Protein AF-A0AAV9EUM5-F1 (afdb_monomer_lite)

Sequence (406 aa):
METSGP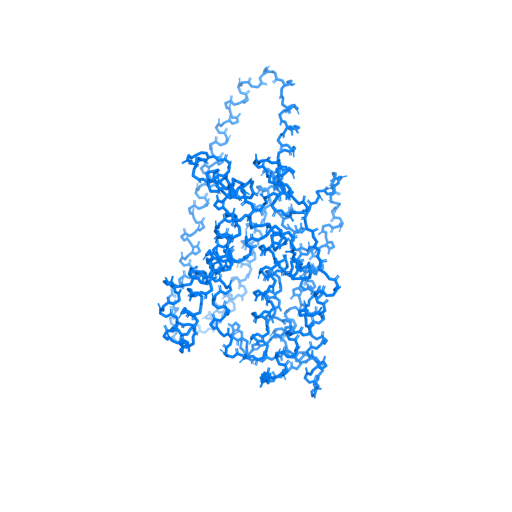VSPGQVSFFIGVLPIFGAWIYAEFLEYKKNSISSKIGRHSDVNLVELDTATVREDDRALLLETGIRPPPVKVHVSSVTSNLVRSEFGILLAYFYICDRTNFFGESKKSYNRDLFLFLYFLLIIVSAMTSFKLHNDKSAFTGKSILYLNRHQTEEWKGWMQVLFLMYHYFAATEIYNAIRVFIAAYVWMTGFGNFSYYYVRKDFSVTRFAQVERWMEKLEESETRFRILIKTSIVTISVVAGYLWFEYIYKMDKITYNKYHPYTSWIPITVYICLRNVTQQFRNFSLTLFAWLGKITLETYISQIHIWLRSGVPDGQPRWLLSIIPNYPLLNFMLTTAIYVALSYRLFELTNTLKTAFVPSKDNKRLMYNVITAAAISSTLYFVSFAFLRLPKMLVRLTNL

pLDDT: mean 74.69, std 18.24, range [32.47, 94.94]

Organism: Acorus calamus (NCBI:txid4465)

InterPro domains:
  IPR012419 Cas1p, 10 TM acyl transferase domain [PF07779] (90-217)
  IPR012419 Cas1p, 10 TM acyl transferase domain [PF07779] (235-371)

Secondary structure (DSSP, 8-state):
----PPPPHHHHHHHHHHHHHHHHHHHHHHHHHHHHHHHHHHTTS--SSHHHHHHHHHHHHHHHHHHHH-PPPPS------HHHHHHHHHHHHHHHHHHHHHHHSTTSEEEE----HHHHHHHHHHHHHHHHHHHEEE--PPPTTT-SS--SS-HHHHHHHHHHHHHHHHHHHHHT-GGGHHHHHHHHHHHHHHHHHHHHHHHHHHS-S-HHHHHHHHHHHHHHHHS-HHHHHHHHHHHHHHHHHHHHHHIIIIITS-HHHHHHHHHHHTHHHHHHHHHHHTSSHHHHHEEEHHHHHHHHTHHHHHHHIIIIIEE-SSTT----EEEESSTT-HHHHHHHHHHHHHHHHHHHHHHHHHHHHHHS-SS-HHHHHHHHHHHHHHHHHHHHHHHHHHHHHHHHHHHS--

Radius of gyration: 26.96 Å; chains: 1; bounding box: 59×66×76 Å

Foldseek 3Di:
DDDDDDDDVVNVCCVVVVVVVVVVVVVVVVVVVVVVVVVVVVPPDDDDPPVVVVVVVVVVVQVVCCQVQVDNPDPDPPPPDPVNVVVLVVVLVVLVVLLCCQAPHPPFDWAFAAADPVVLVVVVVVVVVCLCVPFKDFAQDADPVPRHSQDQPDLLNLLLLLLVLLVLVLSCLRNVPQLCVLVNLLSVVLNVVVVVVVVCVVVDVVDDDDPPPVVVVSVVVVVLVVDDPVSSCVVLVVLLVVLVVLVVCCCVPASPDDPVRNVVCCVPCSVSPSVSCSSVCNSDSRSVGIGRVVSSVSSLLSVLLVVLCDRQFFYDPDVPDDTRIGGHNDPPPVVVRVVVSVVVSVVSSVSSSVSVVVVCCQQPPPPDVPSVVVSVVVVVVVVVVVVVVVCCVVVVVVVVVVVVVD

Structure (mmCIF, N/CA/C/O backbone):
data_AF-A0AAV9EUM5-F1
#
_entry.id   AF-A0AAV9EUM5-F1
#
loop_
_atom_site.group_PDB
_atom_site.id
_atom_site.type_symbol
_atom_site.label_atom_id
_atom_site.label_alt_id
_atom_site.label_comp_id
_atom_site.label_asym_id
_atom_site.label_entity_id
_atom_site.label_seq_id
_atom_site.pdbx_PDB_ins_code
_atom_site.Cartn_x
_atom_site.Cartn_y
_atom_site.Cartn_z
_atom_site.occupancy
_atom_site.B_iso_or_equiv
_atom_site.auth_seq_id
_atom_site.auth_comp_id
_atom_site.auth_asym_id
_atom_site.auth_atom_id
_atom_site.pdbx_PDB_model_num
ATOM 1 N N . MET A 1 1 ? 10.292 24.185 -41.837 1.00 42.59 1 MET A N 1
ATOM 2 C CA . MET A 1 1 ? 9.401 25.078 -41.071 1.00 42.59 1 MET A CA 1
ATOM 3 C C . MET A 1 1 ? 8.640 24.197 -40.087 1.00 42.59 1 MET A C 1
ATOM 5 O O . MET A 1 1 ? 7.732 23.504 -40.502 1.00 42.59 1 MET A O 1
ATOM 9 N N . GLU A 1 2 ? 9.071 24.141 -38.826 1.00 34.12 2 GLU A N 1
ATOM 10 C CA . GLU A 1 2 ? 8.279 23.592 -37.715 1.00 34.12 2 GLU A CA 1
ATOM 11 C C . GLU A 1 2 ? 8.387 24.602 -36.574 1.00 34.12 2 GLU A C 1
ATOM 13 O O . GLU A 1 2 ? 9.457 24.851 -36.008 1.00 34.12 2 GLU A O 1
ATOM 18 N N . THR A 1 3 ? 7.274 25.286 -36.347 1.00 40.84 3 THR A N 1
ATOM 19 C CA . THR A 1 3 ? 7.054 26.253 -35.281 1.00 40.84 3 THR A CA 1
ATOM 20 C C . THR A 1 3 ? 7.081 25.542 -33.934 1.00 40.84 3 THR A C 1
ATOM 22 O O . THR A 1 3 ? 6.480 24.484 -33.767 1.00 40.84 3 THR A O 1
ATOM 25 N N . SER A 1 4 ? 7.778 26.135 -32.966 1.00 49.41 4 SER A N 1
ATOM 26 C CA . SER A 1 4 ? 7.740 25.751 -31.555 1.00 49.41 4 SER A CA 1
ATOM 27 C C . SER A 1 4 ? 6.301 25.532 -31.083 1.00 49.41 4 SER A C 1
ATOM 29 O O . SER A 1 4 ? 5.484 26.444 -31.193 1.00 49.41 4 SER A O 1
ATOM 31 N N . GLY A 1 5 ? 6.008 24.341 -30.556 1.00 57.69 5 GLY A N 1
ATOM 32 C CA . GLY A 1 5 ? 4.716 24.052 -29.934 1.00 57.69 5 GLY A CA 1
ATOM 33 C C . GLY A 1 5 ? 4.415 24.979 -28.743 1.00 57.69 5 GLY A C 1
ATOM 34 O O . GLY A 1 5 ? 5.341 25.586 -28.190 1.00 57.69 5 GLY A O 1
ATOM 35 N N . PRO A 1 6 ? 3.133 25.108 -28.351 1.00 61.84 6 PRO A N 1
ATOM 36 C CA . PRO A 1 6 ? 2.707 25.990 -27.269 1.00 61.84 6 PRO A CA 1
ATOM 37 C C . PRO A 1 6 ? 3.348 25.600 -25.929 1.00 61.84 6 PRO A C 1
ATOM 39 O O . PRO A 1 6 ? 3.623 24.426 -25.674 1.00 61.84 6 PRO A O 1
ATOM 42 N N . VAL A 1 7 ? 3.584 26.607 -25.078 1.00 58.78 7 VAL A N 1
ATOM 43 C CA . VAL A 1 7 ? 4.141 26.459 -23.722 1.00 58.78 7 VAL A CA 1
ATOM 44 C C . VAL A 1 7 ? 3.361 25.380 -22.971 1.00 58.78 7 VAL A C 1
ATOM 46 O O . VAL A 1 7 ? 2.134 25.454 -22.878 1.00 58.78 7 VAL A O 1
ATOM 49 N N . SER A 1 8 ? 4.053 24.361 -22.453 1.00 69.12 8 SER A N 1
ATOM 50 C CA . SER A 1 8 ? 3.357 23.255 -21.797 1.00 69.12 8 SER A CA 1
ATOM 51 C C . SER A 1 8 ? 2.747 23.722 -20.466 1.00 69.12 8 SER A C 1
ATOM 53 O O . SER A 1 8 ? 3.352 24.543 -19.767 1.00 69.12 8 SER A O 1
ATOM 55 N N . PRO A 1 9 ? 1.592 23.178 -20.043 1.00 52.91 9 PRO A N 1
ATOM 56 C CA . PRO A 1 9 ? 1.011 23.478 -18.732 1.00 52.91 9 PRO A CA 1
ATOM 57 C C . PRO A 1 9 ? 1.990 23.256 -17.564 1.00 52.91 9 PRO A C 1
ATOM 59 O O . PRO A 1 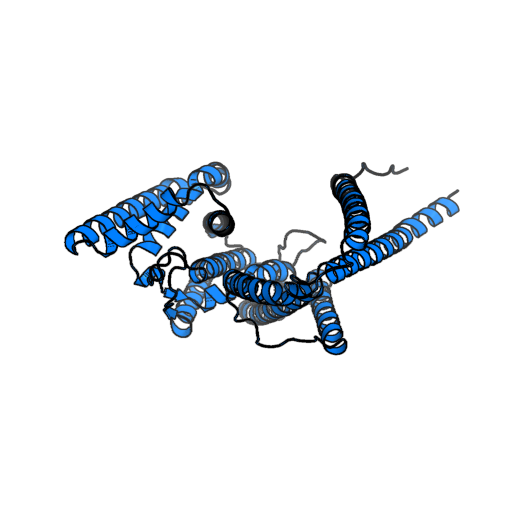9 ? 1.925 23.961 -16.561 1.00 52.91 9 PRO A O 1
ATOM 62 N N . GLY A 1 10 ? 2.952 22.335 -17.715 1.00 51.72 10 GLY A N 1
ATOM 63 C CA . GLY A 1 10 ? 4.025 22.105 -16.743 1.00 51.72 10 GLY A CA 1
ATOM 64 C C . GLY A 1 10 ? 5.041 23.249 -16.662 1.00 51.72 10 GLY A C 1
ATOM 65 O O . GLY A 1 10 ? 5.501 23.580 -15.573 1.00 51.72 10 GLY A O 1
ATOM 66 N N . GLN A 1 11 ? 5.344 23.912 -17.782 1.00 54.06 11 GLN A N 1
ATOM 67 C CA . GLN A 1 11 ? 6.187 25.113 -17.793 1.00 54.06 11 GLN A CA 1
ATOM 68 C C . GLN A 1 11 ? 5.457 26.299 -17.154 1.00 54.06 11 GLN A C 1
ATOM 70 O O . GLN A 1 11 ? 6.040 27.005 -16.337 1.00 54.06 11 GLN A O 1
ATOM 75 N N . VAL A 1 12 ? 4.163 26.470 -17.439 1.00 56.91 12 VAL A N 1
ATOM 76 C CA . VAL A 1 12 ? 3.327 27.505 -16.803 1.00 56.91 12 VAL A CA 1
ATOM 77 C C . VAL A 1 12 ? 3.207 27.268 -15.290 1.00 56.91 12 VAL A C 1
ATOM 79 O O . VAL A 1 12 ? 3.371 28.199 -14.505 1.00 56.91 12 VAL A O 1
ATOM 82 N N . SER A 1 13 ? 3.020 26.014 -14.864 1.00 47.50 13 SER A N 1
ATOM 83 C CA . SER A 1 13 ? 2.980 25.631 -13.447 1.00 47.50 13 SER A CA 1
ATOM 84 C C . SER A 1 13 ? 4.314 25.855 -12.727 1.00 47.50 13 SER A C 1
ATOM 86 O O . SER A 1 13 ? 4.310 26.204 -11.549 1.00 47.50 13 SER A O 1
ATOM 88 N N . PHE A 1 14 ? 5.449 25.676 -13.410 1.00 54.69 14 PHE A N 1
ATOM 89 C CA . PHE A 1 14 ? 6.776 25.947 -12.853 1.00 54.69 14 PHE A CA 1
ATOM 90 C C . PHE A 1 14 ? 6.980 27.447 -12.593 1.00 54.69 14 PHE A C 1
ATOM 92 O O . PHE A 1 14 ? 7.395 27.830 -11.502 1.00 54.69 14 PHE A O 1
ATOM 99 N N . PHE A 1 15 ? 6.612 28.314 -13.542 1.00 53.91 15 PHE A N 1
ATOM 100 C CA . PHE A 1 15 ? 6.758 29.765 -13.374 1.00 53.91 15 PHE A CA 1
ATOM 101 C C . PHE A 1 15 ? 5.765 30.359 -12.364 1.00 53.91 15 PHE A C 1
ATOM 103 O O . PHE A 1 15 ? 6.163 31.181 -11.543 1.00 53.91 15 PHE A O 1
ATOM 110 N N . ILE A 1 16 ? 4.504 29.910 -12.361 1.00 58.38 16 ILE A N 1
ATOM 111 C CA . ILE A 1 16 ? 3.486 30.377 -11.401 1.00 58.38 16 ILE A CA 1
ATOM 112 C C . ILE A 1 16 ? 3.737 29.819 -9.991 1.00 58.38 16 ILE A C 1
ATOM 114 O O . ILE A 1 16 ? 3.427 30.492 -9.017 1.00 58.38 16 ILE A O 1
ATOM 118 N N . GLY A 1 17 ? 4.314 28.620 -9.856 1.00 49.28 17 GLY A N 1
ATOM 119 C CA . GLY A 1 17 ? 4.588 28.004 -8.555 1.00 49.28 17 GLY A CA 1
ATOM 120 C C . GLY A 1 17 ? 5.870 28.499 -7.879 1.00 49.28 17 GLY A C 1
ATOM 121 O O . GLY A 1 17 ? 5.891 28.671 -6.665 1.00 49.28 17 GLY A O 1
ATOM 122 N N . VAL A 1 18 ? 6.939 28.752 -8.641 1.00 55.88 18 VAL A N 1
ATOM 123 C CA . VAL A 1 18 ? 8.269 29.058 -8.077 1.00 55.88 18 VAL A CA 1
ATOM 124 C C . VAL A 1 18 ? 8.453 30.550 -7.774 1.00 55.88 18 VAL A C 1
ATOM 126 O O . VAL A 1 18 ? 9.067 30.890 -6.763 1.00 55.88 18 VAL A O 1
ATOM 129 N N . LEU A 1 19 ? 7.891 31.452 -8.589 1.00 52.44 19 LEU A N 1
ATOM 130 C CA . LEU A 1 19 ? 8.044 32.903 -8.398 1.00 52.44 19 LEU A CA 1
ATOM 131 C C . LEU A 1 19 ? 7.408 33.437 -7.095 1.00 52.44 19 LEU A C 1
ATOM 133 O O . LEU A 1 19 ? 8.070 34.217 -6.408 1.00 52.44 19 LEU A O 1
ATOM 137 N N . PRO A 1 20 ? 6.196 33.013 -6.678 1.00 60.75 20 PRO A N 1
ATOM 138 C CA . PRO A 1 20 ? 5.611 33.453 -5.409 1.00 60.75 20 PRO A CA 1
ATOM 139 C C . PRO A 1 20 ? 6.365 32.917 -4.190 1.00 60.75 20 PRO A C 1
ATOM 141 O O . PRO A 1 20 ? 6.454 33.607 -3.180 1.00 60.75 20 PRO A O 1
ATOM 144 N N . ILE A 1 21 ? 6.946 31.715 -4.290 1.00 55.44 21 ILE A N 1
ATOM 145 C CA . ILE A 1 21 ? 7.754 31.108 -3.222 1.00 55.44 21 ILE A CA 1
ATOM 146 C C . ILE A 1 21 ? 9.070 31.875 -3.055 1.00 55.44 21 ILE A C 1
ATOM 148 O O . ILE A 1 21 ? 9.460 32.179 -1.930 1.00 55.44 21 ILE A O 1
ATOM 152 N N . PHE A 1 22 ? 9.712 32.267 -4.159 1.00 59.34 22 PHE A N 1
ATOM 153 C CA . PHE A 1 22 ? 10.897 33.129 -4.124 1.00 59.34 22 PHE A CA 1
ATOM 154 C C . PHE A 1 22 ? 10.585 34.525 -3.568 1.00 59.34 22 PHE A C 1
ATOM 156 O O . PHE A 1 22 ? 11.351 35.049 -2.762 1.00 59.34 22 PHE A O 1
ATOM 163 N N . GLY A 1 23 ? 9.441 35.108 -3.941 1.00 68.50 23 GLY A N 1
ATOM 164 C CA . GLY A 1 23 ? 8.977 36.383 -3.387 1.00 68.50 23 GLY A CA 1
ATOM 165 C C . GLY A 1 23 ? 8.682 36.310 -1.885 1.00 68.50 23 GLY A C 1
ATOM 166 O O . GLY A 1 23 ? 9.106 37.185 -1.131 1.00 68.50 23 GLY A O 1
ATOM 167 N N . ALA A 1 24 ? 8.022 35.240 -1.430 1.00 57.09 24 ALA A N 1
ATOM 168 C CA . ALA A 1 24 ? 7.754 34.994 -0.014 1.00 57.09 24 ALA A CA 1
ATOM 169 C C . ALA A 1 24 ? 9.043 34.749 0.787 1.00 57.09 24 ALA A C 1
ATOM 171 O O . ALA A 1 24 ? 9.147 35.203 1.925 1.00 57.09 24 ALA A O 1
ATOM 172 N N . TRP A 1 25 ? 10.037 34.090 0.187 1.00 66.44 25 TRP A N 1
ATOM 173 C CA . TRP A 1 25 ? 11.345 33.868 0.800 1.00 66.44 25 TRP A CA 1
ATOM 174 C C . TRP A 1 25 ? 12.137 35.171 0.968 1.00 66.44 25 TRP A C 1
ATOM 176 O O . TRP A 1 25 ? 12.591 35.459 2.071 1.00 66.44 25 TRP A O 1
ATOM 186 N N . ILE A 1 26 ? 12.213 36.018 -0.066 1.00 64.56 26 ILE A N 1
ATOM 187 C CA . ILE A 1 26 ? 12.865 37.340 0.030 1.00 64.56 26 ILE A CA 1
ATOM 188 C C . ILE A 1 26 ? 12.170 38.220 1.083 1.00 64.56 26 ILE A C 1
ATOM 190 O O . ILE A 1 26 ? 12.831 38.926 1.845 1.00 64.56 26 ILE A O 1
ATOM 194 N N . TYR A 1 27 ? 10.838 38.160 1.162 1.00 59.91 27 TYR A N 1
ATOM 195 C CA . TYR A 1 27 ? 10.069 38.889 2.171 1.00 59.91 27 TYR A CA 1
ATOM 196 C C . TYR A 1 27 ? 10.326 38.374 3.598 1.00 59.91 27 TYR A C 1
ATOM 198 O O . TYR A 1 27 ? 10.470 39.177 4.523 1.00 59.91 27 TYR A O 1
ATOM 206 N N . ALA A 1 28 ? 10.436 37.055 3.781 1.00 53.91 28 ALA A N 1
ATOM 207 C CA . ALA A 1 28 ? 10.786 36.445 5.061 1.00 53.91 28 ALA A CA 1
ATOM 208 C C . ALA A 1 28 ? 12.210 36.824 5.507 1.00 53.91 28 ALA A C 1
ATOM 210 O O . ALA A 1 28 ? 12.395 37.227 6.654 1.00 53.91 28 ALA A O 1
ATOM 211 N N . GLU A 1 29 ? 13.180 36.810 4.589 1.00 63.03 29 GLU A N 1
ATOM 212 C CA . GLU A 1 29 ? 14.574 37.180 4.866 1.00 63.03 29 GLU A CA 1
ATOM 213 C C . GLU A 1 29 ? 14.704 38.664 5.248 1.00 63.03 29 GLU A C 1
ATOM 215 O O . GLU A 1 29 ? 15.425 39.035 6.176 1.00 63.03 29 GLU A O 1
ATOM 220 N N . PHE A 1 30 ? 13.932 39.534 4.587 1.00 67.88 30 PHE A N 1
ATOM 221 C CA . PHE A 1 30 ? 13.856 40.954 4.925 1.00 67.88 30 PHE A CA 1
ATOM 222 C C . PHE A 1 30 ? 13.245 41.193 6.319 1.00 67.88 30 PHE A C 1
ATOM 224 O O . PHE A 1 30 ? 13.733 42.034 7.083 1.00 67.88 30 PHE A O 1
ATOM 231 N N . LEU A 1 31 ? 12.199 40.442 6.685 1.00 54.25 31 LEU A N 1
ATOM 232 C CA . LEU A 1 31 ? 11.598 40.500 8.022 1.00 54.25 31 LEU A CA 1
ATOM 233 C C . LEU A 1 31 ? 12.551 39.980 9.108 1.00 54.25 31 LEU A C 1
ATOM 235 O O . LEU A 1 31 ? 12.615 40.563 10.194 1.00 54.25 31 LEU A O 1
ATOM 239 N N . GLU A 1 32 ? 13.316 38.929 8.820 1.00 49.06 32 GLU A N 1
ATOM 240 C CA . GLU A 1 32 ? 14.292 38.349 9.744 1.00 49.06 32 GLU A CA 1
ATOM 241 C C . GLU A 1 32 ? 15.512 39.260 9.940 1.00 49.06 32 GLU A C 1
ATOM 243 O O . GLU A 1 32 ? 15.932 39.492 11.077 1.00 49.06 32 GLU A O 1
ATOM 248 N N . TYR A 1 33 ? 16.004 39.900 8.875 1.00 62.72 33 TYR A N 1
ATOM 249 C CA . TYR A 1 33 ? 17.027 40.946 8.964 1.00 62.72 33 TYR A CA 1
ATOM 250 C C . TYR A 1 33 ? 16.568 42.117 9.847 1.00 62.72 33 TYR A C 1
ATOM 252 O O . TYR A 1 33 ? 17.295 42.561 10.744 1.00 62.72 33 TYR A O 1
ATOM 260 N N . LYS A 1 34 ? 15.319 42.575 9.670 1.00 54.38 34 LYS A N 1
ATOM 261 C CA . LYS A 1 34 ? 14.725 43.636 10.498 1.00 54.38 34 LYS A CA 1
ATOM 262 C C . LYS A 1 34 ? 14.589 43.208 11.966 1.00 54.38 34 LYS A C 1
ATOM 264 O O . LYS A 1 34 ? 14.872 44.005 12.860 1.00 54.38 34 LYS A O 1
ATOM 269 N N . LYS A 1 35 ? 14.214 41.952 12.233 1.00 45.25 35 LYS A N 1
ATOM 270 C CA . LYS A 1 35 ? 14.115 41.388 13.591 1.00 45.25 35 LYS A CA 1
ATOM 271 C C . LYS A 1 35 ? 15.485 41.270 14.268 1.00 45.25 35 LYS A C 1
ATOM 273 O O . LYS A 1 35 ? 15.609 41.644 15.431 1.00 45.25 35 LYS A O 1
ATOM 278 N N . ASN A 1 36 ? 16.517 40.833 13.548 1.00 44.41 36 ASN A N 1
ATOM 279 C CA . ASN A 1 36 ? 17.883 40.705 14.068 1.00 44.41 36 ASN A CA 1
ATOM 280 C C . ASN A 1 36 ? 18.542 42.070 14.332 1.00 44.41 36 ASN A C 1
ATOM 282 O O . ASN A 1 36 ? 19.282 42.212 15.303 1.00 44.41 36 ASN A O 1
ATOM 286 N N . SER A 1 37 ? 18.205 43.098 13.547 1.00 51.75 37 SER A N 1
ATOM 287 C CA . SER A 1 37 ? 18.590 44.492 13.816 1.00 51.75 37 SER A CA 1
ATOM 288 C C . SER A 1 37 ? 17.957 45.049 15.104 1.00 51.75 37 SER A C 1
ATOM 290 O O . SER A 1 37 ? 18.598 45.795 15.843 1.00 51.75 37 SER A O 1
ATOM 292 N N . ILE A 1 38 ? 16.717 44.657 15.417 1.00 49.97 38 ILE A N 1
ATOM 293 C CA . ILE A 1 38 ? 16.021 45.057 16.652 1.00 49.97 38 ILE A CA 1
ATOM 294 C C . ILE A 1 38 ? 16.521 44.237 17.855 1.00 49.97 38 ILE A C 1
ATOM 296 O O . ILE A 1 38 ? 16.731 44.787 18.935 1.00 49.97 38 ILE A O 1
ATOM 300 N N . SER A 1 39 ? 16.776 42.939 17.664 1.00 41.78 39 SER A N 1
ATOM 301 C CA . SER A 1 39 ? 17.265 42.027 18.706 1.00 41.78 39 SER A CA 1
ATOM 302 C C . SER A 1 39 ? 18.712 42.311 19.113 1.00 41.78 39 SER A C 1
ATOM 304 O O . SER A 1 39 ? 19.030 42.206 20.294 1.00 41.78 39 SER A O 1
ATOM 306 N N . SER A 1 40 ? 19.585 42.741 18.193 1.00 44.78 40 SER A N 1
ATOM 307 C CA . SER A 1 40 ? 20.949 43.179 18.542 1.00 44.78 40 SER A CA 1
ATOM 308 C C . SER A 1 40 ? 20.955 44.453 19.397 1.00 44.78 40 SER A C 1
ATOM 310 O O . SER A 1 40 ? 21.892 44.686 20.160 1.00 44.78 40 SER A O 1
ATOM 312 N N . LYS A 1 41 ? 19.874 45.244 19.331 1.00 45.44 41 LYS A N 1
ATOM 313 C CA . LYS A 1 41 ? 19.654 46.435 20.160 1.00 45.44 41 LYS A CA 1
ATOM 314 C C . LYS A 1 41 ? 19.155 46.102 21.575 1.00 45.44 41 LYS A C 1
ATOM 316 O O . LYS A 1 41 ? 19.315 46.922 22.472 1.00 45.44 41 LYS A O 1
ATOM 321 N N . ILE A 1 42 ? 18.580 44.912 21.774 1.00 42.19 42 ILE A N 1
ATOM 322 C CA . ILE A 1 42 ? 17.983 44.441 23.040 1.00 42.19 42 ILE A CA 1
ATOM 323 C C . ILE A 1 42 ? 18.872 43.404 23.757 1.00 42.19 42 ILE A C 1
ATOM 325 O O . ILE A 1 42 ? 18.890 43.355 24.983 1.00 42.19 42 ILE A O 1
ATOM 329 N N . GLY A 1 43 ? 19.683 42.636 23.023 1.00 37.81 43 GLY A N 1
ATOM 330 C CA . GLY A 1 43 ? 20.525 41.539 23.524 1.00 37.81 43 GLY A CA 1
ATOM 331 C C . GLY A 1 43 ? 21.754 41.926 24.360 1.00 37.81 43 GLY A C 1
ATOM 332 O O . GLY A 1 43 ? 22.678 41.130 24.467 1.00 37.81 43 GLY A O 1
ATOM 333 N N . ARG A 1 44 ? 21.800 43.122 24.965 1.00 41.81 44 ARG A N 1
ATOM 334 C CA . ARG A 1 44 ? 22.824 43.450 25.980 1.00 41.81 44 ARG A CA 1
ATOM 335 C C . ARG A 1 44 ? 22.469 42.970 27.390 1.00 41.81 44 ARG A C 1
ATOM 337 O O . ARG A 1 44 ? 23.271 43.171 28.293 1.00 41.81 44 ARG A O 1
ATOM 344 N N . HIS A 1 45 ? 21.324 42.317 27.596 1.00 35.84 45 HIS A N 1
ATOM 345 C CA . HIS A 1 45 ? 20.974 41.740 28.893 1.00 35.84 45 HIS A CA 1
ATOM 346 C C . HIS A 1 45 ? 20.281 40.369 28.768 1.00 35.84 45 HIS A C 1
ATOM 348 O O . HIS A 1 45 ? 19.212 40.262 28.176 1.00 35.84 45 HIS A O 1
ATOM 354 N N . SER A 1 46 ? 20.870 39.378 29.454 1.00 35.28 46 SER A N 1
ATOM 355 C CA . SER A 1 46 ? 20.309 38.110 29.975 1.00 35.28 46 SER A CA 1
ATOM 356 C C . SER A 1 46 ? 20.258 36.844 29.086 1.00 35.28 46 SER A C 1
ATOM 358 O O . SER A 1 46 ? 19.282 36.598 28.390 1.00 35.28 46 SER A O 1
ATOM 360 N N . ASP A 1 47 ? 21.256 35.961 29.267 1.00 37.72 47 ASP A N 1
ATOM 361 C CA . ASP A 1 47 ? 21.314 34.563 28.787 1.00 37.72 47 ASP A CA 1
ATOM 362 C C . ASP A 1 47 ? 21.292 33.563 29.965 1.00 37.72 47 ASP A C 1
ATOM 364 O O . ASP A 1 47 ? 22.298 32.933 30.285 1.00 37.72 47 ASP A O 1
ATOM 368 N N . VAL A 1 48 ? 20.154 33.414 30.655 1.00 42.16 48 VAL A N 1
ATOM 369 C CA . VAL A 1 48 ? 20.009 32.367 31.699 1.00 42.16 48 VAL A CA 1
ATOM 370 C C . VAL A 1 48 ? 18.761 31.487 31.513 1.00 42.16 48 VAL A C 1
ATOM 372 O O . VAL A 1 48 ? 18.765 30.340 31.939 1.00 42.16 48 VAL A O 1
ATOM 375 N N . ASN A 1 49 ? 17.742 31.925 30.764 1.00 35.19 49 ASN A N 1
ATOM 376 C CA . ASN A 1 49 ? 16.490 31.162 30.595 1.00 35.19 49 ASN A CA 1
ATOM 377 C C . ASN A 1 49 ? 16.381 30.342 29.291 1.00 35.19 49 ASN A C 1
ATOM 379 O O . ASN A 1 49 ? 15.377 29.665 29.078 1.00 35.19 49 ASN A O 1
ATOM 383 N N . LEU A 1 50 ? 17.382 30.377 28.402 1.00 41.62 50 LEU A N 1
ATOM 384 C CA . LEU A 1 50 ? 17.286 29.707 27.095 1.00 41.62 50 LEU A CA 1
ATOM 385 C C . LEU A 1 50 ? 17.536 28.189 27.167 1.00 41.62 50 LEU A C 1
ATOM 387 O O . LEU A 1 50 ? 16.991 27.435 26.368 1.00 41.62 50 LEU A O 1
ATOM 391 N N . VAL A 1 51 ? 18.333 27.737 28.140 1.00 35.00 51 VAL A N 1
ATOM 392 C CA . VAL A 1 51 ? 18.758 26.330 28.262 1.00 35.00 51 VAL A CA 1
ATOM 393 C C . VAL A 1 51 ? 17.611 25.430 28.735 1.00 35.00 51 VAL A C 1
ATOM 395 O O . VAL A 1 51 ? 17.475 24.295 28.281 1.00 35.00 51 VAL A O 1
ATOM 398 N N . GLU A 1 52 ? 16.735 25.931 29.603 1.00 33.81 52 GLU A N 1
ATOM 399 C CA . GLU A 1 52 ? 15.615 25.146 30.133 1.00 33.81 52 GLU A CA 1
ATOM 400 C C . GLU A 1 52 ? 14.491 24.973 29.094 1.00 33.81 52 GLU A C 1
ATOM 402 O O . GLU A 1 52 ? 13.904 23.893 28.982 1.00 33.81 52 GLU A O 1
ATOM 407 N N . LEU A 1 53 ? 14.271 25.991 28.251 1.00 35.03 53 LEU A N 1
ATOM 408 C CA . LEU A 1 53 ? 13.288 25.954 27.165 1.00 35.03 53 LEU A CA 1
ATOM 409 C C . LEU A 1 53 ? 13.685 24.955 26.066 1.00 35.03 53 LEU A C 1
ATOM 411 O O . LEU A 1 53 ? 12.841 24.190 25.604 1.00 35.03 53 LEU A O 1
ATOM 415 N N . ASP A 1 54 ? 14.972 24.908 25.709 1.00 33.94 54 ASP A N 1
ATOM 416 C CA . ASP A 1 54 ? 15.509 24.000 24.685 1.00 33.94 54 ASP A CA 1
ATOM 417 C C . ASP A 1 54 ? 15.430 22.526 25.122 1.00 33.94 54 ASP A C 1
ATOM 419 O O . ASP A 1 54 ? 15.228 21.612 24.323 1.00 33.94 54 ASP A O 1
ATOM 423 N N . THR A 1 55 ? 15.520 22.270 26.429 1.00 34.28 55 THR A N 1
ATOM 424 C CA . THR A 1 55 ? 15.424 20.906 26.969 1.00 34.28 55 THR A CA 1
ATOM 425 C C . THR A 1 55 ? 13.971 20.407 27.016 1.00 34.28 55 THR A C 1
ATOM 427 O O . THR A 1 55 ? 13.712 19.206 26.871 1.00 34.28 55 THR A O 1
ATOM 430 N N . ALA A 1 56 ? 13.009 21.317 27.197 1.00 35.50 56 ALA A N 1
ATOM 431 C CA . ALA A 1 56 ? 11.580 21.011 27.207 1.00 35.50 56 ALA A CA 1
ATOM 432 C C . ALA A 1 56 ? 11.030 20.758 25.791 1.00 35.50 56 ALA A C 1
ATOM 434 O O . ALA A 1 56 ? 10.346 19.754 25.576 1.00 35.50 56 ALA A O 1
ATOM 435 N N . THR A 1 57 ? 11.400 21.589 24.810 1.00 40.09 57 THR A N 1
ATOM 436 C CA . THR A 1 57 ? 10.996 21.432 23.398 1.00 40.09 57 THR A CA 1
ATOM 437 C C . THR A 1 57 ? 11.547 20.144 22.786 1.00 40.09 57 THR A C 1
ATOM 439 O O . THR A 1 57 ? 10.817 19.407 22.124 1.00 40.09 57 THR A O 1
ATOM 442 N N . VAL A 1 58 ? 12.800 19.784 23.098 1.00 43.44 58 VAL A N 1
ATOM 443 C CA . VAL A 1 58 ? 13.412 18.517 22.662 1.00 43.44 58 VAL A CA 1
ATOM 444 C C . VAL A 1 58 ? 12.615 17.302 23.148 1.00 43.44 58 VAL A C 1
ATOM 446 O O . VAL A 1 58 ? 12.415 16.362 22.380 1.00 43.44 58 VAL A O 1
ATOM 449 N N . ARG A 1 59 ? 12.103 17.317 24.387 1.00 44.06 59 ARG A N 1
ATOM 450 C CA . ARG A 1 59 ? 11.283 16.219 24.931 1.00 44.06 59 ARG A CA 1
ATOM 451 C C . ARG A 1 59 ? 9.898 16.121 24.287 1.00 44.06 59 ARG A C 1
ATOM 453 O O . ARG A 1 59 ? 9.382 15.010 24.151 1.00 44.06 59 ARG A O 1
ATOM 460 N N . GLU A 1 60 ? 9.288 17.243 23.916 1.00 41.97 60 GLU A N 1
ATOM 461 C CA . GLU A 1 60 ? 7.975 17.268 23.258 1.00 41.97 60 GLU A CA 1
ATOM 462 C C . GLU A 1 60 ? 8.040 16.843 21.788 1.00 41.97 60 GLU A C 1
ATOM 464 O O . GLU A 1 60 ? 7.156 16.115 21.326 1.00 41.97 60 GLU A O 1
ATOM 469 N N . ASP A 1 61 ? 9.105 17.214 21.078 1.00 43.47 61 ASP A N 1
ATOM 470 C CA . ASP A 1 61 ? 9.306 16.847 19.675 1.00 43.47 61 ASP A CA 1
ATOM 471 C C . ASP A 1 61 ? 9.827 15.421 19.508 1.00 43.47 61 ASP A C 1
ATOM 473 O O . ASP A 1 61 ? 9.406 14.728 18.586 1.00 43.47 61 ASP A O 1
ATOM 477 N N . ASP A 1 62 ? 10.656 14.917 20.427 1.00 43.34 62 ASP A N 1
ATOM 478 C CA . ASP A 1 62 ? 11.030 13.498 20.429 1.00 43.34 62 ASP A CA 1
ATOM 479 C C . ASP A 1 62 ? 9.798 12.620 20.706 1.00 43.34 62 ASP A C 1
ATOM 481 O O . ASP A 1 62 ? 9.645 11.558 20.102 1.00 43.34 62 ASP A O 1
ATOM 485 N N . ARG A 1 63 ? 8.860 13.094 21.545 1.00 47.69 63 ARG A N 1
ATOM 486 C CA . ARG A 1 63 ? 7.525 12.491 21.702 1.00 47.69 63 ARG A CA 1
ATOM 487 C C . ARG A 1 63 ? 6.674 12.630 20.438 1.00 47.69 63 ARG A C 1
ATOM 489 O O . ARG A 1 63 ? 5.982 11.678 20.095 1.00 47.69 63 ARG A O 1
ATOM 496 N N . ALA A 1 64 ? 6.722 13.762 19.736 1.00 41.50 64 ALA A N 1
ATOM 497 C CA . ALA A 1 64 ? 6.004 13.960 18.476 1.00 41.50 64 ALA A CA 1
ATOM 498 C C . ALA A 1 64 ? 6.505 13.005 17.382 1.00 41.50 64 ALA A C 1
ATOM 500 O O . ALA A 1 64 ? 5.701 12.337 16.744 1.00 41.50 64 ALA A O 1
ATOM 501 N N . LEU A 1 65 ? 7.823 12.858 17.241 1.00 38.88 65 LEU A N 1
ATOM 502 C CA . LEU A 1 65 ? 8.472 11.976 16.272 1.00 38.88 65 LEU A CA 1
ATOM 503 C C . LEU A 1 65 ? 8.233 10.492 16.601 1.00 38.88 65 LEU A C 1
ATOM 505 O O . LEU A 1 65 ? 7.982 9.687 15.702 1.00 38.88 65 LEU A O 1
ATOM 509 N N . LEU A 1 66 ? 8.253 10.139 17.892 1.00 39.75 66 LEU A N 1
ATOM 510 C CA . LEU A 1 66 ? 7.825 8.835 18.416 1.00 39.75 66 LEU A CA 1
ATOM 511 C C . LEU A 1 66 ? 6.375 8.517 18.032 1.00 39.75 66 LEU A C 1
ATOM 513 O O . LEU A 1 66 ? 6.085 7.395 17.623 1.00 39.75 66 LEU A O 1
ATOM 517 N N . LEU A 1 67 ? 5.477 9.496 18.146 1.00 42.16 67 LEU A N 1
ATOM 518 C CA . LEU A 1 67 ? 4.062 9.362 17.789 1.00 42.16 67 LEU A CA 1
ATOM 519 C C . LEU A 1 67 ? 3.845 9.329 16.265 1.00 42.16 67 LEU A C 1
ATOM 521 O O . LEU A 1 67 ? 2.946 8.640 15.788 1.00 42.16 67 LEU A O 1
ATOM 525 N N . GLU A 1 68 ? 4.675 10.034 15.495 1.00 42.34 68 GLU A N 1
ATOM 526 C CA . GLU A 1 68 ? 4.561 10.163 14.038 1.00 42.34 68 GLU A CA 1
ATOM 527 C C . GLU A 1 68 ? 5.168 8.964 13.282 1.00 42.34 68 GLU A C 1
ATOM 529 O O . GLU A 1 68 ? 4.649 8.555 12.238 1.00 42.34 68 GLU A O 1
ATOM 534 N N . THR A 1 69 ? 6.234 8.355 13.821 1.00 36.41 69 THR A N 1
ATOM 535 C CA . THR A 1 69 ? 7.001 7.279 13.157 1.00 36.41 69 THR A CA 1
ATOM 536 C C . THR A 1 69 ? 7.028 5.944 13.913 1.00 36.41 69 THR A C 1
ATOM 538 O O . THR A 1 69 ? 7.367 4.915 13.322 1.00 36.41 69 THR A O 1
ATOM 541 N N . GLY A 1 70 ? 6.644 5.908 15.196 1.00 37.09 70 GLY A N 1
ATOM 542 C CA . GLY A 1 70 ? 6.653 4.692 16.023 1.00 37.09 70 GLY A CA 1
ATOM 543 C C . GLY A 1 70 ? 8.052 4.125 16.303 1.00 37.09 70 GLY A C 1
ATOM 544 O O . GLY A 1 70 ? 8.175 2.975 16.723 1.00 37.09 70 GLY A O 1
ATOM 545 N N . ILE A 1 71 ? 9.112 4.892 16.032 1.00 39.38 71 ILE A N 1
ATOM 546 C CA . ILE A 1 71 ? 10.508 4.502 16.243 1.00 39.38 71 ILE A CA 1
ATOM 547 C C . ILE A 1 71 ? 11.002 5.195 17.508 1.00 39.38 71 ILE A C 1
ATOM 549 O O . ILE A 1 71 ? 10.971 6.422 17.581 1.00 39.38 71 ILE A O 1
ATOM 553 N N . ARG A 1 72 ? 11.494 4.429 18.495 1.00 32.47 72 ARG A N 1
ATOM 554 C CA . ARG A 1 72 ? 12.287 5.008 19.590 1.00 32.47 72 ARG A CA 1
ATOM 555 C C . ARG A 1 72 ? 13.472 5.746 18.969 1.00 32.47 72 ARG A C 1
ATOM 557 O O . ARG A 1 72 ? 14.246 5.070 18.288 1.00 32.47 72 ARG A O 1
ATOM 564 N N . PRO A 1 73 ? 13.633 7.072 19.164 1.00 33.19 73 PRO A N 1
ATOM 565 C CA . PRO A 1 73 ? 14.819 7.744 18.676 1.00 33.19 73 PRO A CA 1
ATOM 566 C C . PRO A 1 73 ? 16.017 7.015 19.289 1.00 33.19 73 PRO A C 1
ATOM 568 O O . PRO A 1 73 ? 16.005 6.753 20.500 1.00 33.19 73 PRO A O 1
ATOM 571 N N . PRO A 1 74 ? 17.012 6.601 18.484 1.00 33.84 74 PRO A N 1
ATOM 572 C CA . PRO A 1 74 ? 18.239 6.078 19.053 1.00 33.84 74 PRO A CA 1
ATOM 573 C C . PRO A 1 74 ? 18.776 7.136 20.029 1.00 33.84 74 PRO A C 1
ATOM 575 O O . PRO A 1 74 ? 18.749 8.326 19.698 1.00 33.84 74 PRO A O 1
ATOM 578 N N . PRO A 1 75 ? 19.232 6.757 21.235 1.00 35.69 75 PRO A N 1
ATOM 579 C CA . PRO A 1 75 ? 19.787 7.705 22.187 1.00 35.69 75 PRO A CA 1
ATOM 580 C C . PRO A 1 75 ? 21.190 8.072 21.717 1.00 35.69 75 PRO A C 1
ATOM 582 O O . PRO A 1 75 ? 22.178 7.626 22.281 1.00 35.69 75 PRO A O 1
ATOM 585 N N . VAL A 1 76 ? 21.305 8.808 20.618 1.00 34.50 76 VAL A N 1
ATOM 586 C CA . VAL A 1 76 ? 22.601 9.186 20.079 1.00 34.50 76 VAL A CA 1
ATOM 587 C C . VAL A 1 76 ? 22.450 10.535 19.399 1.00 34.50 76 VAL A C 1
ATOM 589 O O . VAL A 1 76 ? 21.723 10.689 18.419 1.00 34.50 76 VAL A O 1
ATOM 592 N N . LYS A 1 77 ? 23.200 11.516 19.905 1.00 33.84 77 LYS A N 1
ATOM 593 C CA . LYS A 1 77 ? 23.735 12.609 19.094 1.00 33.84 77 LYS A CA 1
ATOM 594 C C . LYS A 1 77 ? 24.514 11.968 17.939 1.00 33.84 77 LYS A C 1
ATOM 596 O O . LYS A 1 77 ? 25.723 11.787 18.047 1.00 33.84 77 LYS A O 1
ATOM 601 N N . VAL A 1 78 ? 23.842 11.518 16.876 1.00 35.81 78 VAL A N 1
ATOM 602 C CA . VAL A 1 78 ? 24.543 10.958 15.718 1.00 35.81 78 VAL A CA 1
ATOM 603 C C . VAL A 1 78 ? 25.103 12.145 14.965 1.00 35.81 78 VAL A C 1
ATOM 605 O O . VAL A 1 78 ? 24.453 12.754 14.117 1.00 35.81 78 VAL A O 1
ATOM 608 N N . HIS A 1 79 ? 26.335 12.497 15.304 1.00 38.12 79 HIS A N 1
ATOM 609 C CA . HIS A 1 79 ? 27.184 13.217 14.383 1.00 38.12 79 HIS A CA 1
ATOM 610 C C . HIS A 1 79 ? 27.404 12.268 13.198 1.00 38.12 79 HIS A C 1
ATOM 612 O O . HIS A 1 79 ? 28.279 11.406 13.230 1.00 38.12 79 HIS A O 1
ATOM 618 N N . VAL A 1 80 ? 26.520 12.331 12.196 1.00 42.34 80 VAL A N 1
ATOM 619 C CA . VAL A 1 80 ? 26.675 11.562 10.958 1.00 42.34 80 VAL A CA 1
ATOM 620 C C . VAL A 1 80 ? 27.976 12.048 10.337 1.00 42.34 80 VAL A C 1
ATOM 622 O O . VAL A 1 80 ? 28.058 13.183 9.867 1.00 42.34 80 VAL A O 1
ATOM 625 N N . SER A 1 81 ? 29.021 11.226 10.403 1.00 45.00 81 SER A N 1
ATOM 626 C CA . SER A 1 81 ? 30.309 11.578 9.817 1.00 45.00 81 SER A CA 1
ATOM 627 C C . SER A 1 81 ? 30.144 11.771 8.305 1.00 45.00 81 SER A C 1
ATOM 629 O O . SER A 1 81 ? 29.350 11.081 7.657 1.00 45.00 81 SER A O 1
ATOM 631 N N . SER A 1 82 ? 30.907 12.705 7.729 1.00 48.50 82 SER A N 1
ATOM 632 C CA . SER A 1 82 ? 30.894 13.009 6.287 1.00 48.50 82 SER A CA 1
ATOM 633 C C . SER A 1 82 ? 31.014 11.741 5.419 1.00 48.50 82 SER A C 1
ATOM 635 O O . SER A 1 82 ? 30.295 11.590 4.430 1.00 48.50 82 SER A O 1
ATOM 637 N N . VAL A 1 83 ? 31.820 10.767 5.863 1.00 44.62 83 VAL A N 1
ATOM 638 C CA . VAL A 1 83 ? 32.037 9.465 5.204 1.00 44.62 83 VAL A CA 1
ATOM 639 C C . VAL A 1 83 ? 30.752 8.635 5.118 1.00 44.62 83 VAL A C 1
ATOM 641 O O . VAL A 1 83 ? 30.412 8.144 4.043 1.00 44.62 83 VAL A O 1
ATOM 644 N N . THR A 1 84 ? 29.991 8.543 6.211 1.00 55.19 84 THR A N 1
ATOM 645 C CA . THR A 1 84 ? 28.719 7.799 6.237 1.00 55.19 84 THR A CA 1
ATOM 646 C C . THR A 1 84 ? 27.679 8.456 5.322 1.00 55.19 84 THR A C 1
ATOM 648 O O . THR A 1 84 ? 26.928 7.768 4.638 1.00 55.19 84 THR A O 1
ATOM 651 N N . SER A 1 85 ? 27.686 9.793 5.223 1.00 60.41 85 SER A N 1
ATOM 652 C CA . SER A 1 85 ? 26.796 10.531 4.312 1.00 60.41 85 SER A CA 1
ATOM 653 C C . SER A 1 85 ? 27.132 10.328 2.826 1.00 60.41 85 SER A C 1
ATOM 655 O O . SER A 1 85 ? 26.240 10.334 1.978 1.00 60.41 85 SER A O 1
ATOM 657 N N . ASN A 1 86 ? 28.412 10.134 2.490 1.00 63.41 86 ASN A N 1
ATOM 658 C CA . ASN A 1 86 ? 28.853 9.887 1.115 1.00 63.41 86 ASN A CA 1
ATOM 659 C C . ASN A 1 86 ? 28.467 8.484 0.654 1.00 63.41 86 ASN A C 1
ATOM 661 O O . ASN A 1 86 ? 27.980 8.333 -0.463 1.00 63.41 86 ASN A O 1
ATOM 665 N N . LEU A 1 87 ? 28.620 7.492 1.534 1.00 69.38 87 LEU A N 1
ATOM 666 C CA . LEU A 1 87 ? 28.255 6.106 1.255 1.00 69.38 87 LEU A CA 1
ATOM 667 C C . LEU A 1 87 ? 26.745 5.942 1.022 1.00 69.38 87 LEU A C 1
ATOM 669 O O . LEU A 1 87 ? 26.333 5.287 0.073 1.00 69.38 87 LEU A O 1
ATOM 673 N N . VAL A 1 88 ? 25.915 6.605 1.834 1.00 71.44 88 VAL A N 1
ATOM 674 C CA . VAL A 1 88 ? 24.451 6.609 1.654 1.00 71.44 88 VAL A CA 1
ATOM 675 C C . VAL A 1 88 ? 24.061 7.206 0.296 1.00 71.44 88 VAL A C 1
ATOM 677 O O . VAL A 1 88 ? 23.171 6.693 -0.381 1.00 71.44 88 VAL A O 1
ATOM 680 N N . ARG A 1 89 ? 24.740 8.278 -0.134 1.00 72.56 89 ARG A N 1
ATOM 681 C CA . ARG A 1 89 ? 24.485 8.919 -1.434 1.00 72.56 89 ARG A CA 1
ATOM 682 C C . ARG A 1 89 ? 24.924 8.054 -2.613 1.00 72.56 89 ARG A C 1
ATOM 684 O O . ARG A 1 89 ? 24.191 7.979 -3.597 1.00 72.56 89 ARG A O 1
ATOM 691 N N . SER A 1 90 ? 26.088 7.408 -2.531 1.00 77.25 90 SER A N 1
ATOM 692 C CA . SER A 1 90 ? 26.568 6.527 -3.601 1.00 77.25 90 SER A CA 1
ATOM 693 C C . SER A 1 90 ? 25.700 5.279 -3.733 1.00 77.25 90 SER A C 1
ATOM 695 O O . SER A 1 90 ? 25.352 4.899 -4.847 1.00 77.25 90 SER A O 1
ATOM 697 N N . GLU A 1 91 ? 25.276 4.689 -2.617 1.00 82.88 91 GLU A N 1
ATOM 698 C CA . GLU A 1 91 ? 24.376 3.538 -2.615 1.00 82.88 91 GLU A CA 1
ATOM 699 C C . GLU A 1 91 ? 23.009 3.872 -3.222 1.00 82.88 91 GLU A C 1
ATOM 701 O O . GLU A 1 91 ? 22.515 3.141 -4.081 1.00 82.88 91 GLU A O 1
ATOM 706 N N . PHE A 1 92 ? 22.426 5.016 -2.852 1.00 82.62 92 PHE A N 1
ATOM 707 C CA . PHE A 1 92 ? 21.195 5.499 -3.475 1.00 82.62 92 PHE A CA 1
ATOM 708 C C . PHE A 1 92 ? 21.366 5.690 -4.992 1.00 82.62 92 PHE A C 1
ATOM 710 O O . PHE A 1 92 ? 20.500 5.292 -5.768 1.00 82.62 92 PHE A O 1
ATOM 717 N N . GLY A 1 93 ? 22.512 6.222 -5.433 1.00 84.25 93 GLY A N 1
ATOM 718 C CA . GLY A 1 93 ? 22.855 6.335 -6.853 1.00 84.25 93 GLY A CA 1
ATOM 719 C C . GLY A 1 93 ? 22.934 4.984 -7.576 1.00 84.25 93 GLY A C 1
ATOM 720 O O . GLY A 1 93 ? 22.432 4.864 -8.691 1.00 84.25 93 GLY A O 1
ATOM 721 N N . ILE A 1 94 ? 23.495 3.953 -6.935 1.00 87.44 94 ILE A N 1
ATOM 722 C CA . ILE A 1 94 ? 23.551 2.586 -7.480 1.00 87.44 94 ILE A CA 1
ATOM 723 C C . ILE A 1 94 ? 22.142 2.001 -7.636 1.00 87.44 94 ILE A C 1
ATOM 725 O O . ILE A 1 94 ? 21.843 1.404 -8.670 1.00 87.44 94 ILE A O 1
ATOM 729 N N . LEU A 1 95 ? 21.254 2.206 -6.659 1.00 88.81 95 LEU A N 1
ATOM 730 C CA . LEU A 1 95 ? 19.858 1.765 -6.764 1.00 88.81 95 LEU A CA 1
ATOM 731 C C . LEU A 1 95 ? 19.124 2.452 -7.920 1.00 88.81 95 LEU A C 1
ATOM 733 O O . LEU A 1 95 ? 18.420 1.790 -8.682 1.00 88.81 95 LEU A O 1
ATOM 737 N N . LEU A 1 96 ? 19.322 3.760 -8.097 1.00 87.81 96 LEU A N 1
ATOM 738 C CA . LEU A 1 96 ? 18.748 4.488 -9.231 1.00 87.81 96 LEU A CA 1
ATOM 739 C C . LEU A 1 96 ? 19.311 4.004 -10.573 1.00 87.81 96 LEU A C 1
ATOM 741 O O . LEU A 1 96 ? 18.560 3.869 -11.538 1.00 87.81 96 LEU A O 1
ATOM 745 N N . ALA A 1 97 ? 20.608 3.693 -10.639 1.00 85.44 97 ALA A N 1
ATOM 746 C CA . ALA A 1 97 ? 21.212 3.097 -11.827 1.00 85.44 97 ALA A CA 1
ATOM 747 C C . ALA A 1 97 ? 20.616 1.711 -12.123 1.00 85.44 97 ALA A C 1
ATOM 749 O O . ALA A 1 97 ? 20.323 1.402 -13.275 1.00 85.44 97 ALA A O 1
ATOM 750 N N . TYR A 1 98 ? 20.357 0.901 -11.094 1.00 89.44 98 TYR A N 1
ATOM 751 C CA . TYR A 1 98 ? 19.663 -0.375 -11.251 1.00 89.44 98 TYR A CA 1
ATOM 752 C C . TYR A 1 98 ? 18.235 -0.194 -11.787 1.00 89.44 98 TYR A C 1
ATOM 754 O O . TYR A 1 98 ? 17.837 -0.918 -12.700 1.00 89.44 98 TYR A O 1
ATOM 762 N N . PHE A 1 99 ? 17.483 0.802 -11.303 1.00 88.88 99 PHE A N 1
ATOM 763 C CA . PHE A 1 99 ? 16.146 1.116 -11.834 1.00 88.88 99 PHE A CA 1
ATOM 764 C C . PHE A 1 99 ? 16.220 1.522 -13.302 1.00 88.88 99 PHE A C 1
ATOM 766 O O . PHE A 1 99 ? 15.416 1.063 -14.109 1.00 88.88 99 PHE A O 1
ATOM 773 N N . TYR A 1 100 ? 17.216 2.334 -13.658 1.00 86.69 100 TYR A N 1
ATOM 774 C CA . TYR A 1 100 ? 17.461 2.717 -15.042 1.00 86.69 100 TYR A CA 1
ATOM 775 C C . TYR A 1 100 ? 17.772 1.500 -15.922 1.00 86.69 100 TYR A C 1
ATOM 777 O O . TYR A 1 100 ? 17.209 1.378 -17.006 1.00 86.69 100 TYR A O 1
ATOM 785 N N . ILE A 1 101 ? 18.609 0.568 -15.458 1.00 87.69 101 ILE A N 1
ATOM 786 C CA . ILE A 1 101 ? 18.909 -0.668 -16.195 1.00 87.69 101 ILE A CA 1
ATOM 787 C C . ILE A 1 101 ? 17.635 -1.495 -16.396 1.00 87.69 101 ILE A C 1
ATOM 789 O O . ILE A 1 101 ? 17.366 -1.926 -17.517 1.00 87.69 101 ILE A O 1
ATOM 793 N N . CYS A 1 102 ? 16.829 -1.687 -15.352 1.00 87.62 102 CYS A N 1
ATOM 794 C CA . CYS A 1 102 ? 15.623 -2.512 -15.438 1.00 87.62 102 CYS A CA 1
ATOM 795 C C . CYS A 1 102 ? 14.528 -1.898 -16.326 1.00 87.62 102 CYS A C 1
ATOM 797 O O . CYS A 1 102 ? 13.875 -2.625 -17.071 1.00 87.62 102 CYS A O 1
ATOM 799 N N . ASP A 1 103 ? 14.345 -0.576 -16.271 1.00 83.44 103 ASP A N 1
ATOM 800 C CA . ASP A 1 103 ? 13.261 0.124 -16.974 1.00 83.44 103 ASP A CA 1
ATOM 801 C C . ASP A 1 103 ? 13.660 0.592 -18.384 1.00 83.44 103 ASP A C 1
ATOM 803 O O . ASP A 1 103 ? 12.865 0.520 -19.319 1.00 83.44 103 ASP A O 1
ATOM 807 N N . ARG A 1 104 ? 14.896 1.077 -18.570 1.00 82.06 104 ARG A N 1
ATOM 808 C CA . ARG A 1 104 ? 15.326 1.780 -19.797 1.00 82.06 104 ARG A CA 1
ATOM 809 C C . ARG A 1 104 ? 16.270 0.989 -20.689 1.00 82.06 104 ARG A C 1
ATOM 811 O O . ARG A 1 104 ? 16.567 1.450 -21.789 1.00 82.06 104 ARG A O 1
ATOM 818 N N . THR A 1 105 ? 16.721 -0.191 -20.268 1.00 82.75 105 THR A N 1
ATOM 819 C CA . THR A 1 105 ? 17.610 -1.033 -21.082 1.00 82.75 105 THR A CA 1
ATOM 820 C C . THR A 1 105 ? 17.009 -2.407 -21.333 1.00 82.75 105 THR A C 1
ATOM 822 O O . THR A 1 105 ? 16.257 -2.935 -20.519 1.00 82.75 105 THR A O 1
ATOM 825 N N . ASN A 1 106 ? 17.391 -3.042 -22.440 1.00 83.62 106 ASN A N 1
ATOM 826 C CA . ASN A 1 106 ? 16.990 -4.415 -22.776 1.00 83.62 106 ASN A CA 1
ATOM 827 C C . ASN A 1 106 ? 17.883 -5.478 -22.122 1.00 83.62 106 ASN A C 1
ATOM 829 O O . ASN A 1 106 ? 18.006 -6.579 -22.644 1.00 83.62 106 ASN A O 1
ATOM 833 N N . PHE A 1 107 ? 18.517 -5.142 -20.993 1.00 87.25 107 PHE A N 1
ATOM 834 C CA . PHE A 1 107 ? 19.411 -6.056 -20.288 1.00 87.25 107 PHE A CA 1
ATOM 835 C C . PHE A 1 107 ? 18.670 -7.286 -19.746 1.00 87.25 107 PHE A C 1
ATOM 837 O O . PHE A 1 107 ? 19.124 -8.413 -19.919 1.00 87.25 107 PHE A O 1
ATOM 844 N N . PHE A 1 108 ? 17.509 -7.076 -19.122 1.00 89.56 108 PHE A N 1
ATOM 845 C CA . PHE A 1 108 ? 16.608 -8.155 -18.712 1.00 89.56 108 PHE A CA 1
ATOM 846 C C . PHE A 1 108 ? 15.541 -8.407 -19.779 1.00 89.56 108 PHE A C 1
ATOM 848 O O . PHE A 1 108 ? 15.246 -7.524 -20.586 1.00 89.56 108 PHE A O 1
ATOM 855 N N . GLY A 1 109 ? 14.938 -9.596 -19.776 1.00 87.50 109 GLY A N 1
ATOM 856 C CA . GLY A 1 109 ? 13.857 -9.943 -20.696 1.00 87.50 109 GLY A CA 1
ATOM 857 C C . GLY A 1 109 ? 12.512 -9.334 -20.296 1.00 87.50 109 GLY A C 1
ATOM 858 O O . GLY A 1 109 ? 12.357 -8.716 -19.237 1.00 87.50 109 GLY A O 1
ATOM 859 N N . GLU A 1 110 ? 11.507 -9.562 -21.135 1.00 90.25 110 GLU A N 1
ATOM 860 C CA . GLU A 1 110 ? 10.114 -9.209 -20.870 1.00 90.25 110 GLU A CA 1
ATOM 861 C C . GLU A 1 110 ? 9.214 -10.444 -20.936 1.00 90.25 110 GLU A C 1
ATOM 863 O O . GLU A 1 110 ? 9.471 -11.386 -21.684 1.00 90.25 110 GLU A O 1
ATOM 868 N N . SER A 1 111 ? 8.158 -10.453 -20.125 1.00 90.62 111 SER A N 1
ATOM 869 C CA . SER A 1 111 ? 7.161 -11.524 -20.110 1.00 90.62 111 SER A CA 1
ATOM 870 C C . SER A 1 111 ? 5.741 -10.962 -20.083 1.00 90.62 111 SER A C 1
ATOM 872 O O . SER A 1 111 ? 5.492 -9.858 -19.588 1.00 90.62 111 SER A O 1
ATOM 874 N N . LYS A 1 112 ? 4.790 -11.724 -20.631 1.00 90.94 112 LYS A N 1
ATOM 875 C CA . LYS A 1 112 ? 3.364 -11.377 -20.608 1.00 90.94 112 LYS A CA 1
ATOM 876 C C . LYS A 1 112 ? 2.779 -11.649 -19.226 1.00 90.94 112 LYS A C 1
ATOM 878 O O . LYS A 1 112 ? 3.097 -12.650 -18.588 1.00 90.94 112 LYS A O 1
ATOM 883 N N . LYS A 1 113 ? 1.864 -10.782 -18.797 1.00 90.88 113 LYS A N 1
ATOM 884 C CA . LYS A 1 113 ? 1.038 -11.028 -17.611 1.00 90.88 113 LYS A CA 1
ATOM 885 C C . LYS A 1 113 ? 0.102 -12.204 -17.888 1.00 90.88 113 LYS A C 1
ATOM 887 O O . LYS A 1 113 ? -0.471 -12.291 -18.973 1.00 90.88 113 LYS A O 1
ATOM 892 N N . SER A 1 114 ? -0.052 -13.087 -16.910 1.00 88.69 114 SER A N 1
ATOM 893 C CA . SER A 1 114 ? -0.961 -14.231 -16.972 1.00 88.69 114 SER A CA 1
ATOM 894 C C . SER A 1 114 ? -1.833 -14.221 -15.729 1.00 88.69 114 SER A C 1
ATOM 896 O O . SER A 1 114 ? -1.297 -14.194 -14.624 1.00 88.69 114 SER A O 1
ATOM 898 N N . TYR A 1 115 ? -3.154 -14.223 -15.901 1.00 92.12 115 TYR A N 1
ATOM 899 C CA . TYR A 1 115 ? -4.097 -14.280 -14.790 1.00 92.12 115 TYR A CA 1
ATOM 900 C C . TYR A 1 115 ? -4.684 -15.682 -14.674 1.00 92.12 115 TYR A C 1
ATOM 902 O O . TYR A 1 115 ? -5.326 -16.175 -15.600 1.00 92.12 115 TYR A O 1
ATOM 910 N N . ASN A 1 116 ? -4.506 -16.301 -13.512 1.00 93.00 116 ASN A N 1
ATOM 911 C CA . ASN A 1 116 ? -5.262 -17.473 -13.105 1.00 93.00 116 ASN A CA 1
ATOM 912 C C . ASN A 1 116 ? -5.848 -17.187 -11.719 1.00 93.00 116 ASN A C 1
ATOM 914 O O . ASN A 1 116 ? -5.111 -16.853 -10.788 1.00 93.00 116 ASN A O 1
ATOM 918 N N . ARG A 1 117 ? -7.174 -17.280 -11.603 1.00 92.62 117 ARG A N 1
ATOM 919 C CA . ARG A 1 117 ? -7.901 -16.909 -10.387 1.00 92.62 117 ARG A CA 1
ATOM 920 C C . ARG A 1 117 ? -7.557 -17.809 -9.201 1.00 92.62 117 ARG A C 1
ATOM 922 O O . ARG A 1 117 ? -7.369 -17.295 -8.101 1.00 92.62 117 ARG A O 1
ATOM 929 N N . ASP A 1 118 ? -7.425 -19.111 -9.424 1.00 93.94 118 ASP A N 1
ATOM 930 C CA . ASP A 1 118 ? -7.142 -20.074 -8.358 1.00 93.94 118 ASP A CA 1
ATOM 931 C C . ASP A 1 118 ? -5.731 -19.877 -7.809 1.00 93.94 118 ASP A C 1
ATOM 933 O O . ASP A 1 118 ? -5.548 -19.778 -6.598 1.00 93.94 118 ASP A O 1
ATOM 937 N N . LEU A 1 119 ? -4.742 -19.710 -8.693 1.00 92.19 119 LEU A N 1
ATOM 938 C CA . LEU A 1 119 ? -3.372 -19.381 -8.306 1.00 92.19 119 LEU A CA 1
ATOM 939 C C . LEU A 1 119 ? -3.306 -18.044 -7.559 1.00 92.19 119 LEU A C 1
ATOM 941 O O . LEU A 1 119 ? -2.622 -17.937 -6.543 1.00 92.19 119 LEU A O 1
ATOM 945 N N . PHE A 1 120 ? -4.018 -17.026 -8.049 1.00 93.31 120 PHE A N 1
ATOM 946 C CA . PHE A 1 120 ? -4.075 -15.717 -7.405 1.00 93.31 120 PHE A CA 1
ATOM 947 C C . PHE A 1 120 ? -4.593 -15.835 -5.966 1.00 93.31 120 PHE A C 1
ATOM 949 O O . PHE A 1 120 ? -3.953 -15.346 -5.034 1.00 93.31 120 PHE A O 1
ATOM 956 N N . LEU A 1 121 ? -5.740 -16.496 -5.781 1.00 92.94 121 LEU A N 1
ATOM 957 C CA . LEU A 1 121 ? -6.352 -16.675 -4.465 1.00 92.94 121 LEU A CA 1
ATOM 958 C C . LEU A 1 121 ? -5.475 -17.545 -3.567 1.00 92.94 121 LEU A C 1
ATOM 960 O O . LEU A 1 121 ? -5.282 -17.200 -2.405 1.00 92.94 121 LEU A O 1
ATOM 964 N N . PHE A 1 122 ? -4.893 -18.617 -4.106 1.00 94.62 122 PHE A N 1
ATOM 965 C CA . PHE A 1 122 ? -3.966 -19.481 -3.383 1.00 94.62 122 PHE A CA 1
ATOM 966 C C . PHE A 1 122 ? -2.774 -18.695 -2.829 1.00 94.62 122 PHE A C 1
ATOM 968 O O . PHE A 1 122 ? -2.514 -18.757 -1.630 1.00 94.62 122 PHE A O 1
ATOM 975 N N . LEU A 1 123 ? -2.086 -17.907 -3.663 1.00 93.12 123 LEU A N 1
ATOM 976 C CA . LEU A 1 123 ? -0.943 -17.095 -3.232 1.00 93.12 123 LEU A CA 1
ATOM 977 C C . LEU A 1 123 ? -1.348 -16.036 -2.200 1.00 93.12 123 LEU A C 1
ATOM 979 O O . LEU A 1 123 ? -0.620 -15.806 -1.233 1.00 93.12 123 LEU A O 1
ATOM 983 N N . TYR A 1 124 ? -2.515 -15.413 -2.381 1.00 92.19 124 TYR A N 1
ATOM 984 C CA . TYR A 1 124 ? -3.025 -14.415 -1.446 1.00 92.19 124 TYR A CA 1
ATOM 985 C C . TYR A 1 124 ? -3.347 -15.033 -0.080 1.00 92.19 124 TYR A C 1
ATOM 987 O O . TYR A 1 124 ? -2.854 -14.556 0.940 1.00 92.19 124 TYR A O 1
ATOM 995 N N . PHE A 1 125 ? -4.102 -16.135 -0.039 1.00 93.69 125 PHE A N 1
ATOM 996 C CA . PHE A 1 125 ? -4.413 -16.830 1.211 1.00 93.69 125 PHE A CA 1
ATOM 997 C C . PHE A 1 125 ? -3.170 -17.423 1.872 1.00 93.69 125 PHE A C 1
ATOM 999 O O . PHE A 1 125 ? -3.044 -17.335 3.091 1.00 93.69 125 PHE A O 1
ATOM 1006 N N . LEU A 1 126 ? -2.223 -17.955 1.093 1.00 93.38 126 LEU A N 1
ATOM 1007 C CA . LEU A 1 126 ? -0.945 -18.434 1.612 1.00 93.38 126 LEU A CA 1
ATOM 1008 C C . LEU A 1 126 ? -0.195 -17.313 2.343 1.00 93.38 126 LEU A C 1
ATOM 1010 O O . LEU A 1 126 ? 0.253 -17.517 3.469 1.00 93.38 126 LEU A O 1
ATOM 1014 N N . LEU A 1 127 ? -0.117 -16.114 1.755 1.00 92.19 127 LEU A N 1
ATOM 1015 C CA . LEU A 1 127 ? 0.503 -14.953 2.397 1.00 92.19 127 LEU A CA 1
ATOM 1016 C C . LEU A 1 127 ? -0.212 -14.569 3.702 1.00 92.19 127 LEU A C 1
ATOM 1018 O O . LEU A 1 127 ? 0.452 -14.276 4.696 1.00 92.19 127 LEU A O 1
ATOM 1022 N N . ILE A 1 128 ? -1.548 -14.601 3.726 1.00 91.56 128 ILE A N 1
ATOM 1023 C CA . ILE A 1 128 ? -2.337 -14.309 4.934 1.00 91.56 128 ILE A CA 1
ATOM 1024 C C . ILE A 1 128 ? -2.057 -15.335 6.030 1.00 91.56 128 ILE A C 1
ATOM 1026 O O . ILE A 1 128 ? -1.816 -14.949 7.172 1.00 91.56 128 ILE A O 1
ATOM 1030 N N . ILE A 1 129 ? -2.055 -16.627 5.696 1.00 91.62 129 ILE A N 1
ATOM 1031 C CA . ILE A 1 129 ? -1.805 -17.716 6.647 1.00 91.62 129 ILE A CA 1
ATOM 1032 C C . ILE A 1 129 ? -0.389 -17.605 7.210 1.00 91.62 129 ILE A C 1
ATOM 1034 O O . ILE A 1 129 ? -0.219 -17.574 8.426 1.00 91.62 129 ILE A O 1
ATOM 1038 N N . VAL A 1 130 ? 0.622 -17.461 6.348 1.00 89.94 130 VAL A N 1
ATOM 1039 C CA . VAL A 1 130 ? 2.019 -17.293 6.775 1.00 89.94 130 VAL A CA 1
ATOM 1040 C C . VAL A 1 130 ? 2.164 -16.049 7.650 1.00 89.94 130 VAL A C 1
ATOM 1042 O O . VAL A 1 130 ? 2.787 -16.110 8.710 1.00 89.94 130 VAL A O 1
ATOM 1045 N N . SER A 1 131 ? 1.539 -14.934 7.268 1.00 88.69 131 SER A N 1
ATOM 1046 C CA . SER A 1 131 ? 1.520 -13.714 8.075 1.00 88.69 131 SER A CA 1
ATOM 1047 C C . SER A 1 131 ? 0.859 -13.935 9.436 1.00 88.69 131 SER A C 1
ATOM 1049 O O . SER A 1 131 ? 1.368 -13.449 10.445 1.00 88.69 131 SER A O 1
ATOM 1051 N N . ALA A 1 132 ? -0.270 -14.637 9.495 1.00 87.25 132 ALA A N 1
ATOM 1052 C CA . ALA A 1 132 ? -0.972 -14.912 10.744 1.00 87.25 132 ALA A CA 1
ATOM 1053 C C . ALA A 1 132 ? -0.155 -15.837 11.654 1.00 87.25 132 ALA A C 1
ATOM 1055 O O . ALA A 1 132 ? -0.058 -15.587 12.849 1.00 87.25 132 ALA A O 1
ATOM 1056 N N . MET A 1 133 ? 0.506 -16.852 11.098 1.00 85.38 133 MET A N 1
ATOM 1057 C CA . MET A 1 133 ? 1.345 -17.770 11.872 1.00 85.38 133 MET A CA 1
ATOM 1058 C C . MET A 1 133 ? 2.601 -17.096 12.434 1.00 85.38 133 MET A C 1
ATOM 1060 O O . MET A 1 133 ? 3.001 -17.372 13.559 1.00 85.38 133 MET A O 1
ATOM 1064 N N . THR A 1 134 ? 3.239 -16.219 11.657 1.00 81.50 134 THR A N 1
ATOM 1065 C CA . THR A 1 134 ? 4.570 -15.681 11.993 1.00 81.50 134 THR A CA 1
ATOM 1066 C C . THR A 1 134 ? 4.539 -14.318 12.677 1.00 81.50 134 THR A C 1
ATOM 1068 O O . THR A 1 134 ? 5.522 -13.916 13.297 1.00 81.50 134 THR A O 1
ATOM 1071 N N . SER A 1 135 ? 3.442 -13.569 12.539 1.00 75.38 135 SER A N 1
ATOM 1072 C CA . SER A 1 135 ? 3.462 -12.119 12.755 1.00 75.38 135 SER A CA 1
ATOM 1073 C C . SER A 1 135 ? 2.222 -11.577 13.478 1.00 75.38 135 SER A C 1
ATOM 1075 O O . SER A 1 135 ? 1.996 -10.370 13.526 1.00 75.38 135 SER A O 1
ATOM 1077 N N . PHE A 1 136 ? 1.401 -12.442 14.074 1.00 76.50 136 PHE A N 1
ATOM 1078 C CA . PHE A 1 136 ? 0.256 -12.008 14.873 1.00 76.50 136 PHE A CA 1
ATOM 1079 C C . PHE A 1 136 ? 0.730 -11.477 16.232 1.00 76.50 136 PHE A C 1
ATOM 1081 O O . PHE A 1 136 ? 1.297 -12.222 17.031 1.00 76.50 136 PHE A O 1
ATOM 1088 N N . LYS A 1 137 ? 0.530 -10.180 16.501 1.00 74.38 137 LYS A N 1
ATOM 1089 C CA . LYS A 1 137 ? 0.909 -9.565 17.784 1.00 74.38 137 LYS A CA 1
ATOM 1090 C C . LYS A 1 137 ? -0.241 -8.804 18.423 1.00 74.38 137 LYS A C 1
ATOM 1092 O O . LYS A 1 137 ? -1.052 -8.189 17.731 1.00 74.38 137 LYS A O 1
ATOM 1097 N N . LEU A 1 138 ? -0.255 -8.846 19.755 1.00 73.31 138 LEU A N 1
ATOM 1098 C CA . LEU A 1 138 ? -1.120 -8.048 20.616 1.00 73.31 138 LEU A CA 1
ATOM 1099 C C . LEU A 1 138 ? -0.398 -6.755 21.013 1.00 73.31 138 LEU A C 1
ATOM 1101 O O . LEU A 1 138 ? 0.707 -6.805 21.556 1.00 73.31 138 LEU A O 1
ATOM 1105 N N . HIS A 1 139 ? -1.043 -5.616 20.787 1.00 70.38 139 HIS A N 1
ATOM 1106 C CA . HIS A 1 139 ? -0.572 -4.298 21.207 1.00 70.38 139 HIS A CA 1
ATOM 1107 C C . HIS A 1 139 ? -1.211 -3.889 22.532 1.00 70.38 139 HIS A C 1
ATOM 1109 O O . HIS A 1 139 ? -2.415 -4.056 22.725 1.00 70.38 139 HIS A O 1
ATOM 1115 N N . ASN A 1 140 ? -0.407 -3.316 23.430 1.00 62.97 140 ASN A N 1
ATOM 1116 C CA . ASN A 1 140 ? -0.835 -2.858 24.758 1.00 62.97 140 ASN A CA 1
ATOM 1117 C C . ASN A 1 140 ? -0.757 -1.326 24.898 1.00 62.97 140 ASN A C 1
ATOM 1119 O O . ASN A 1 140 ? -0.520 -0.808 25.992 1.00 62.97 140 ASN A O 1
ATOM 1123 N N . ASP A 1 141 ? -0.933 -0.601 23.792 1.00 63.41 141 ASP A N 1
ATOM 1124 C CA . ASP A 1 141 ? -0.843 0.859 23.779 1.00 63.41 141 ASP A CA 1
ATOM 1125 C C . ASP A 1 141 ? -1.973 1.496 24.599 1.00 63.41 141 ASP A C 1
ATOM 1127 O O . ASP A 1 141 ? -3.128 1.060 24.571 1.00 63.41 141 ASP A O 1
ATOM 1131 N N . LYS A 1 142 ? -1.627 2.544 25.351 1.00 61.78 142 LYS A N 1
ATOM 1132 C CA . LYS A 1 142 ? -2.569 3.326 26.159 1.00 61.78 142 LYS A CA 1
ATOM 1133 C C . LYS A 1 142 ? -2.979 4.586 25.400 1.00 61.78 142 LYS A C 1
ATOM 1135 O O . LYS A 1 142 ? -2.147 5.208 24.744 1.00 61.78 142 LYS A O 1
ATOM 1140 N N . SER A 1 143 ? -4.248 4.975 25.514 1.00 59.19 143 SER A N 1
ATOM 1141 C CA . SER A 1 143 ? -4.759 6.238 24.982 1.00 59.19 143 SER A CA 1
ATOM 1142 C C . SER A 1 143 ? -3.976 7.410 25.569 1.00 59.19 143 SER A C 1
ATOM 1144 O O . SER A 1 143 ? -3.810 7.505 26.787 1.00 59.19 143 SER A O 1
ATOM 1146 N N . ALA A 1 144 ? -3.523 8.317 24.702 1.00 54.62 144 ALA A N 1
ATOM 1147 C CA . ALA A 1 144 ? -2.841 9.545 25.104 1.00 54.62 144 ALA A CA 1
ATOM 1148 C C . ALA A 1 144 ? -3.740 10.480 25.932 1.00 54.62 144 ALA A C 1
ATOM 1150 O O . ALA A 1 144 ? -3.222 11.284 26.702 1.00 54.62 144 ALA A O 1
ATOM 1151 N N . PHE A 1 145 ? -5.067 10.367 25.792 1.00 53.91 145 PHE A N 1
ATOM 1152 C CA . PHE A 1 145 ? -6.030 11.223 26.484 1.00 53.91 145 PHE A CA 1
ATOM 1153 C C . PHE A 1 145 ? -6.498 10.629 27.819 1.00 53.91 145 PHE A C 1
ATOM 1155 O O . PHE A 1 145 ? -6.536 11.336 28.822 1.00 53.91 145 PHE A O 1
ATOM 1162 N N . THR A 1 146 ? -6.834 9.333 27.860 1.00 54.47 146 THR A N 1
ATOM 1163 C CA . THR A 1 146 ? -7.414 8.704 29.065 1.00 54.47 146 THR A CA 1
ATOM 1164 C C . THR A 1 146 ? -6.442 7.826 29.847 1.00 54.47 146 THR A C 1
ATOM 1166 O O . THR A 1 146 ? -6.747 7.425 30.968 1.00 54.47 146 THR A O 1
ATOM 1169 N N . GLY A 1 147 ? -5.277 7.484 29.284 1.00 59.00 147 GLY A N 1
ATOM 1170 C CA . GLY A 1 147 ? -4.308 6.572 29.902 1.00 59.00 147 GLY A CA 1
ATOM 1171 C C . GLY A 1 147 ? -4.785 5.114 30.014 1.00 59.00 147 GLY A C 1
ATOM 1172 O O . GLY A 1 147 ? -4.019 4.251 30.453 1.00 59.00 147 GLY A O 1
ATOM 1173 N N . LYS A 1 148 ? -6.025 4.814 29.601 1.00 61.00 148 LYS A N 1
ATOM 1174 C CA . LYS A 1 148 ? -6.595 3.463 29.511 1.00 61.00 148 LYS A CA 1
ATOM 1175 C C . LYS A 1 148 ? -6.143 2.789 28.211 1.00 61.00 148 LYS A C 1
ATOM 1177 O O . LYS A 1 148 ? -5.858 3.462 27.226 1.00 61.00 148 LYS A O 1
ATOM 1182 N N . SER A 1 149 ? -6.102 1.458 28.170 1.00 56.03 149 SER A N 1
ATOM 1183 C CA . SER A 1 149 ? -5.736 0.658 26.981 1.00 56.03 149 SER A CA 1
ATOM 1184 C C . SER A 1 149 ? -6.822 0.638 25.889 1.00 56.03 149 SER A C 1
ATOM 1186 O O . SER A 1 149 ? -7.036 -0.372 25.225 1.00 56.03 149 SER A O 1
ATOM 1188 N N . ILE A 1 150 ? -7.551 1.740 25.712 1.00 57.00 150 ILE A N 1
ATOM 1189 C CA . ILE A 1 150 ? -8.680 1.865 24.791 1.00 57.00 150 ILE A CA 1
ATOM 1190 C C . ILE A 1 150 ? -8.259 2.851 23.698 1.00 57.00 150 ILE A C 1
ATOM 1192 O O . ILE A 1 150 ? -8.532 4.043 23.784 1.00 57.00 150 ILE A O 1
ATOM 1196 N N . LEU A 1 151 ? -7.521 2.359 22.700 1.00 60.72 151 LEU A N 1
ATOM 1197 C CA . LEU A 1 151 ? -7.091 3.148 21.546 1.00 60.72 151 LEU A CA 1
ATOM 1198 C C . LEU A 1 151 ? -7.923 2.745 20.319 1.00 60.72 151 LEU A C 1
ATOM 1200 O O . LEU A 1 151 ? -7.855 1.601 19.865 1.00 60.72 151 LEU A O 1
ATOM 1204 N N . TYR A 1 152 ? -8.726 3.675 19.803 1.00 64.31 152 TYR A N 1
ATOM 1205 C CA . TYR A 1 152 ? -9.515 3.483 18.583 1.00 64.31 152 TYR A CA 1
ATOM 1206 C C . TYR A 1 152 ? -8.654 3.797 17.355 1.00 64.31 152 TYR A C 1
ATOM 1208 O O . TYR A 1 152 ? -7.986 4.826 17.332 1.00 64.31 152 TYR A O 1
ATOM 1216 N N . LEU A 1 153 ? -8.667 2.916 16.341 1.00 66.06 153 LEU A N 1
ATOM 1217 C CA . LEU A 1 153 ? -7.819 3.023 15.137 1.00 66.06 153 LEU A CA 1
ATOM 1218 C C . LEU A 1 153 ? -6.329 3.224 15.478 1.00 66.06 153 LEU A C 1
ATOM 1220 O O . LEU A 1 153 ? -5.732 4.260 15.181 1.00 66.06 153 LEU A O 1
ATOM 1224 N N . ASN A 1 154 ? -5.713 2.212 16.099 1.00 71.69 154 ASN A N 1
ATOM 1225 C CA . ASN A 1 154 ? -4.285 2.261 16.423 1.00 71.69 154 ASN A CA 1
ATOM 1226 C C . ASN A 1 154 ? -3.457 2.479 15.139 1.00 71.69 154 ASN A C 1
ATOM 1228 O O . ASN A 1 154 ? -3.771 1.924 14.084 1.00 71.69 154 ASN A O 1
ATOM 1232 N N . ARG A 1 155 ? -2.352 3.228 15.229 1.00 73.06 155 ARG A N 1
ATOM 1233 C CA . ARG A 1 155 ? -1.389 3.406 14.136 1.00 73.06 155 ARG A CA 1
ATOM 1234 C C . ARG A 1 155 ? -0.998 2.073 13.503 1.00 73.06 155 ARG A C 1
ATOM 1236 O O . ARG A 1 155 ? -0.927 1.988 12.282 1.00 73.06 155 ARG A O 1
ATOM 1243 N N . HIS A 1 156 ? -0.814 1.032 14.312 1.00 77.75 156 HIS A N 1
ATOM 1244 C CA . HIS A 1 156 ? -0.537 -0.320 13.828 1.00 77.75 156 HIS A CA 1
ATOM 1245 C C . HIS A 1 156 ? -1.618 -0.870 12.887 1.00 77.75 156 HIS A C 1
ATOM 1247 O O . HIS A 1 156 ? -1.274 -1.530 11.914 1.00 77.75 156 HIS A O 1
ATOM 1253 N N . GLN A 1 157 ? -2.895 -0.563 13.123 1.00 79.88 157 GLN A N 1
ATOM 1254 C CA . GLN A 1 157 ? -4.005 -0.968 12.254 1.00 79.88 157 GLN A CA 1
ATOM 1255 C C . GLN A 1 1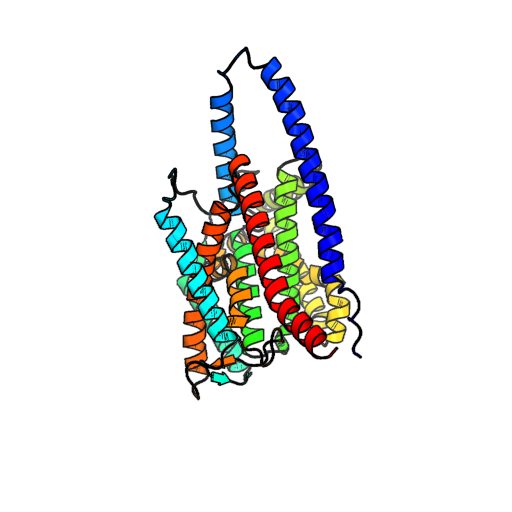57 ? -4.036 -0.161 10.955 1.00 79.88 157 GLN A C 1
ATOM 1257 O O . GLN A 1 157 ? -4.322 -0.709 9.894 1.00 79.88 157 GLN A O 1
ATOM 1262 N N . THR A 1 158 ? -3.714 1.132 11.020 1.00 81.31 158 THR A N 1
ATOM 1263 C CA . THR A 1 158 ? -3.606 1.975 9.822 1.00 81.31 158 THR A CA 1
ATOM 1264 C C . THR A 1 158 ? -2.445 1.521 8.938 1.00 81.31 158 THR A C 1
ATOM 1266 O O . THR A 1 158 ? -2.606 1.414 7.725 1.00 81.31 158 THR A O 1
ATOM 1269 N N . GLU A 1 159 ? -1.287 1.205 9.526 1.00 85.69 159 GLU A N 1
ATOM 1270 C CA . GLU A 1 159 ? -0.161 0.614 8.792 1.00 85.69 159 GLU A CA 1
ATOM 1271 C C . GLU A 1 159 ? -0.503 -0.791 8.273 1.00 85.69 159 GLU A C 1
ATOM 1273 O O . GLU A 1 159 ? -0.214 -1.110 7.126 1.00 85.69 159 GLU A O 1
ATOM 1278 N N . GLU A 1 160 ? -1.189 -1.626 9.056 1.00 89.00 160 GLU A N 1
ATOM 1279 C CA . GLU A 1 160 ? -1.663 -2.933 8.587 1.00 89.00 160 GLU A CA 1
ATOM 1280 C C . GLU A 1 160 ? -2.562 -2.788 7.350 1.00 89.00 160 GLU A C 1
ATOM 1282 O O . GLU A 1 160 ? -2.348 -3.468 6.347 1.00 89.00 160 GLU A O 1
ATOM 1287 N N . TRP A 1 161 ? -3.525 -1.861 7.378 1.00 87.94 161 TRP A N 1
ATOM 1288 C CA . TRP A 1 161 ? -4.398 -1.586 6.238 1.00 87.94 161 TRP A CA 1
ATOM 1289 C C . TRP A 1 161 ? -3.626 -1.119 5.004 1.00 87.94 161 TRP A C 1
ATOM 1291 O O . TRP A 1 161 ? -3.922 -1.553 3.890 1.00 87.94 161 TRP A O 1
ATOM 1301 N N . LYS A 1 162 ? -2.620 -0.254 5.183 1.00 89.12 162 LYS A N 1
ATOM 1302 C CA . LYS A 1 162 ? -1.713 0.139 4.096 1.00 89.12 162 LYS A CA 1
ATOM 1303 C C . LYS A 1 162 ? -1.032 -1.079 3.480 1.00 89.12 162 LYS A C 1
ATOM 1305 O O . LYS A 1 162 ? -0.980 -1.178 2.259 1.00 89.12 162 LYS A O 1
ATOM 1310 N N . GLY A 1 163 ? -0.580 -2.026 4.302 1.00 91.62 163 GLY A N 1
ATOM 1311 C CA . GLY A 1 163 ? -0.038 -3.296 3.829 1.00 91.62 163 GLY A CA 1
ATOM 1312 C C . GLY A 1 163 ? -1.051 -4.100 3.020 1.00 91.62 163 GLY A C 1
ATOM 1313 O O . GLY A 1 163 ? -0.726 -4.570 1.932 1.00 91.62 163 GLY A O 1
ATOM 1314 N N . TRP A 1 164 ? -2.288 -4.230 3.514 1.00 91.56 164 TRP A N 1
ATOM 1315 C CA . TRP A 1 164 ? -3.362 -4.949 2.817 1.00 91.56 164 TRP A CA 1
ATOM 1316 C C . TRP A 1 164 ? -3.659 -4.343 1.448 1.00 91.56 164 TRP A C 1
ATOM 1318 O O . TRP A 1 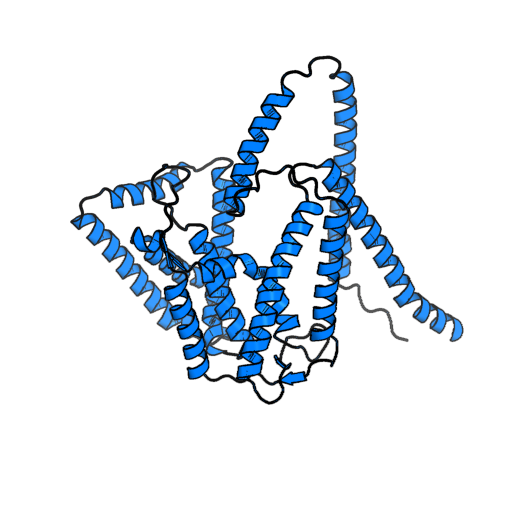164 ? -3.698 -5.060 0.445 1.00 91.56 164 TRP A O 1
ATOM 1328 N N . MET A 1 165 ? -3.805 -3.017 1.407 1.00 92.12 165 MET A N 1
ATOM 1329 C CA . MET A 1 165 ? -3.944 -2.259 0.169 1.00 92.12 165 MET A CA 1
ATOM 1330 C C . MET A 1 165 ? -2.769 -2.539 -0.764 1.00 92.12 165 MET A C 1
ATOM 1332 O O . MET A 1 165 ? -2.987 -2.853 -1.931 1.00 92.12 165 MET A O 1
ATOM 1336 N N . GLN A 1 166 ? -1.540 -2.420 -0.262 1.00 91.94 166 GLN A N 1
ATOM 1337 C CA . GLN A 1 166 ? -0.338 -2.509 -1.076 1.00 91.94 166 GLN A CA 1
ATOM 1338 C C . GLN A 1 166 ? -0.175 -3.892 -1.695 1.00 91.94 166 GLN A C 1
ATOM 1340 O O . GLN A 1 166 ? 0.032 -3.990 -2.898 1.00 91.94 166 GLN A O 1
ATOM 1345 N N . VAL A 1 167 ? -0.343 -4.963 -0.917 1.00 92.75 167 VAL A N 1
ATOM 1346 C CA . VAL A 1 167 ? -0.296 -6.343 -1.425 1.00 92.75 167 VAL A CA 1
ATOM 1347 C C . VAL A 1 167 ? -1.329 -6.548 -2.531 1.00 92.75 167 VAL A C 1
ATOM 1349 O O . VAL A 1 167 ? -0.997 -7.062 -3.599 1.00 92.75 167 VAL A O 1
ATOM 1352 N N . LEU A 1 168 ? -2.572 -6.110 -2.315 1.00 91.81 168 LEU A N 1
ATOM 1353 C CA . LEU A 1 168 ? -3.635 -6.294 -3.299 1.00 91.81 168 LEU A CA 1
ATOM 1354 C C . LEU A 1 168 ? -3.396 -5.464 -4.568 1.00 91.81 168 LEU A C 1
ATOM 1356 O O . LEU A 1 168 ? -3.605 -5.948 -5.681 1.00 91.81 168 LEU A O 1
ATOM 1360 N N . PHE A 1 169 ? -2.915 -4.229 -4.406 1.00 90.00 169 PHE A N 1
ATOM 1361 C CA . PHE A 1 169 ? -2.543 -3.337 -5.501 1.00 90.00 169 PHE A CA 1
ATOM 1362 C C . PHE A 1 169 ? -1.422 -3.938 -6.353 1.00 90.00 169 PHE A C 1
ATOM 1364 O O . PHE A 1 169 ? -1.500 -3.936 -7.583 1.00 90.00 169 PHE A O 1
ATOM 1371 N N . LEU A 1 170 ? -0.404 -4.488 -5.695 1.00 91.00 170 LEU A N 1
ATOM 1372 C CA . LEU A 1 170 ? 0.735 -5.150 -6.310 1.00 91.00 170 LEU A CA 1
ATOM 1373 C C . LEU A 1 170 ? 0.304 -6.387 -7.105 1.00 91.00 170 LEU A C 1
ATOM 1375 O O . LEU A 1 170 ? 0.581 -6.486 -8.303 1.00 91.00 170 LEU A O 1
ATOM 1379 N N . MET A 1 171 ? -0.449 -7.294 -6.480 1.00 91.19 171 MET A N 1
ATOM 1380 C CA . MET A 1 171 ? -0.939 -8.497 -7.154 1.00 91.19 171 MET A CA 1
ATOM 1381 C C . MET A 1 171 ? -1.854 -8.164 -8.341 1.00 91.19 171 MET A C 1
ATOM 1383 O O . MET A 1 171 ? -1.766 -8.812 -9.384 1.00 91.19 171 MET A O 1
ATOM 1387 N N . TYR A 1 172 ? -2.691 -7.128 -8.236 1.00 90.94 172 TYR A N 1
ATOM 1388 C CA . TYR A 1 172 ? -3.505 -6.658 -9.357 1.00 90.94 172 TYR A CA 1
ATOM 1389 C C . TYR A 1 172 ? -2.662 -6.221 -10.557 1.00 90.94 172 TYR A C 1
ATOM 1391 O O . TYR A 1 172 ? -2.969 -6.613 -11.683 1.00 90.94 172 TYR A O 1
ATOM 1399 N N . HIS A 1 173 ? -1.593 -5.446 -10.346 1.00 89.75 173 HIS A N 1
ATOM 1400 C CA . HIS A 1 173 ? -0.745 -4.984 -11.449 1.00 89.75 173 HIS A CA 1
ATOM 1401 C C . HIS A 1 173 ? 0.100 -6.106 -12.046 1.00 89.75 173 HIS A C 1
ATOM 1403 O O . HIS A 1 173 ? 0.316 -6.098 -13.262 1.00 89.75 173 HIS A O 1
ATOM 1409 N N . TYR A 1 174 ? 0.548 -7.055 -11.223 1.00 90.25 174 TYR A N 1
ATOM 1410 C CA . TYR A 1 174 ? 1.345 -8.192 -11.670 1.00 90.25 174 TYR A CA 1
ATOM 1411 C C . TYR A 1 174 ? 0.518 -9.168 -12.514 1.00 90.25 174 TYR A C 1
ATOM 1413 O O . TYR A 1 174 ? 0.862 -9.460 -13.657 1.00 90.25 174 TYR A O 1
ATOM 1421 N N . PHE A 1 175 ? -0.616 -9.627 -11.979 1.00 91.12 175 PHE A N 1
ATOM 1422 C CA . PHE A 1 175 ? -1.454 -10.627 -12.637 1.00 91.12 175 PHE A CA 1
ATOM 1423 C C . PHE A 1 175 ? -2.465 -10.030 -13.625 1.00 91.12 175 PHE A C 1
ATOM 1425 O O . PHE A 1 175 ? -3.074 -10.780 -14.374 1.00 91.12 175 PHE A O 1
ATOM 1432 N N . ALA A 1 176 ? -2.651 -8.705 -13.653 1.00 89.25 176 ALA A N 1
ATOM 1433 C CA . ALA A 1 176 ? -3.716 -8.030 -14.406 1.00 89.25 176 ALA A CA 1
ATOM 1434 C C . ALA A 1 176 ? -5.139 -8.481 -14.000 1.00 89.25 176 ALA A C 1
ATOM 1436 O O . ALA A 1 176 ? -6.032 -8.602 -14.837 1.00 89.25 176 ALA A O 1
ATOM 1437 N N . ALA A 1 177 ? -5.356 -8.712 -12.700 1.00 88.75 177 ALA A N 1
ATOM 1438 C CA . ALA A 1 177 ? -6.600 -9.243 -12.134 1.00 88.75 177 ALA A CA 1
ATOM 1439 C C . ALA A 1 177 ? -7.738 -8.198 -12.107 1.00 88.75 177 ALA A C 1
ATOM 1441 O O . ALA A 1 177 ? -8.028 -7.599 -11.071 1.00 88.75 177 ALA A O 1
ATOM 1442 N N . THR A 1 178 ? -8.406 -7.967 -13.240 1.00 86.12 178 THR A N 1
ATOM 1443 C CA . THR A 1 178 ? -9.434 -6.915 -13.382 1.00 86.12 178 THR A CA 1
ATOM 1444 C C . THR A 1 178 ? -10.608 -7.041 -12.409 1.00 86.12 178 THR A C 1
ATOM 1446 O O . THR A 1 178 ? -11.190 -6.022 -12.044 1.00 86.12 178 THR A O 1
ATOM 1449 N N . GLU A 1 179 ? -10.917 -8.255 -11.944 1.00 88.62 179 GLU A N 1
ATOM 1450 C CA . GLU A 1 179 ? -11.987 -8.546 -10.973 1.00 88.62 179 GLU A CA 1
ATOM 1451 C C . GLU A 1 179 ? -11.827 -7.769 -9.653 1.00 88.62 179 GLU A C 1
ATOM 1453 O O . GLU A 1 179 ? -12.804 -7.424 -8.995 1.00 88.62 179 GLU A O 1
ATOM 1458 N N . ILE A 1 180 ? -10.591 -7.438 -9.277 1.00 90.81 180 ILE A N 1
ATOM 1459 C CA . ILE A 1 180 ? -10.256 -6.845 -7.973 1.00 90.81 180 ILE A CA 1
ATOM 1460 C C . ILE A 1 180 ? -10.217 -5.310 -8.043 1.00 90.81 180 ILE A C 1
ATOM 1462 O O . ILE A 1 180 ? -10.045 -4.626 -7.032 1.00 90.81 180 ILE A O 1
ATOM 1466 N N . TYR A 1 181 ? -10.448 -4.729 -9.224 1.00 91.12 181 TYR A N 1
ATOM 1467 C CA . TYR A 1 181 ? -10.399 -3.283 -9.438 1.00 91.12 181 TYR A CA 1
ATOM 1468 C C . TYR A 1 181 ? -11.262 -2.500 -8.435 1.00 91.12 181 TYR A C 1
ATOM 1470 O O . TYR A 1 181 ? -10.788 -1.534 -7.828 1.00 91.12 181 TYR A O 1
ATOM 1478 N N . ASN A 1 182 ? -12.504 -2.938 -8.205 1.00 93.06 182 ASN A N 1
ATOM 1479 C CA . ASN A 1 182 ? -13.421 -2.252 -7.294 1.00 93.06 182 ASN A CA 1
ATOM 1480 C C . ASN A 1 182 ? -12.905 -2.293 -5.845 1.00 93.06 182 ASN A C 1
ATOM 1482 O O . ASN A 1 182 ? -12.968 -1.273 -5.155 1.00 93.06 182 ASN A O 1
ATOM 1486 N N . ALA A 1 183 ? -12.306 -3.413 -5.413 1.00 92.19 183 ALA A N 1
ATOM 1487 C CA . ALA A 1 183 ? -11.669 -3.521 -4.097 1.00 92.19 183 ALA A CA 1
ATOM 1488 C C . ALA A 1 183 ? -10.502 -2.542 -3.956 1.00 92.19 183 ALA A C 1
ATOM 1490 O O . ALA A 1 183 ? -10.439 -1.814 -2.971 1.00 92.19 183 ALA A O 1
ATOM 1491 N N . ILE A 1 184 ? -9.620 -2.453 -4.955 1.00 91.25 184 ILE A N 1
ATOM 1492 C CA . ILE A 1 184 ? -8.479 -1.524 -4.930 1.00 91.25 184 ILE A CA 1
ATOM 1493 C C . ILE A 1 184 ? -8.943 -0.081 -4.746 1.00 91.25 184 ILE A C 1
ATOM 1495 O O . ILE A 1 184 ? -8.359 0.661 -3.960 1.00 91.25 184 ILE A O 1
ATOM 1499 N N . ARG A 1 185 ? -10.026 0.317 -5.422 1.00 91.88 185 ARG A N 1
ATOM 1500 C CA . ARG A 1 185 ? -10.615 1.653 -5.253 1.00 91.88 185 ARG A CA 1
ATOM 1501 C C . ARG A 1 185 ? -11.101 1.879 -3.820 1.00 91.88 185 ARG A C 1
ATOM 1503 O O . ARG A 1 185 ? -10.829 2.942 -3.271 1.00 91.88 185 ARG A O 1
ATOM 1510 N N . VAL A 1 186 ? -11.751 0.892 -3.193 1.00 92.81 186 VAL A N 1
ATOM 1511 C CA . VAL A 1 186 ? -12.133 0.968 -1.767 1.00 92.81 186 VAL A CA 1
ATOM 1512 C C . VAL A 1 186 ? -10.902 1.093 -0.874 1.00 92.81 186 VAL A C 1
ATOM 1514 O O . VAL A 1 186 ? -10.881 1.954 -0.000 1.00 92.81 186 VAL A O 1
ATOM 1517 N N . PHE A 1 187 ? -9.859 0.293 -1.106 1.00 91.56 187 PHE A N 1
ATOM 1518 C CA . PHE A 1 187 ? -8.629 0.350 -0.317 1.00 91.56 187 PHE A CA 1
ATOM 1519 C C . PHE A 1 187 ? -7.942 1.718 -0.400 1.00 91.56 187 PHE A C 1
ATOM 1521 O O . PHE A 1 187 ? -7.535 2.246 0.634 1.00 91.56 187 PHE A O 1
ATOM 1528 N N . ILE A 1 188 ? -7.868 2.316 -1.595 1.00 88.69 188 ILE A N 1
ATOM 1529 C CA . ILE A 1 188 ? -7.314 3.664 -1.797 1.00 88.69 188 ILE A CA 1
ATOM 1530 C C . ILE A 1 188 ? -8.191 4.719 -1.109 1.00 88.69 188 ILE A C 1
ATOM 1532 O O . ILE A 1 188 ? -7.664 5.592 -0.421 1.00 88.69 188 ILE A O 1
ATOM 1536 N N . ALA A 1 189 ? -9.518 4.639 -1.243 1.00 90.19 189 ALA A N 1
ATOM 1537 C CA . ALA A 1 189 ? -10.433 5.559 -0.565 1.00 90.19 189 ALA A CA 1
ATOM 1538 C C . ALA A 1 189 ? -10.287 5.477 0.963 1.00 90.19 189 ALA A C 1
ATOM 1540 O O . ALA A 1 189 ? -10.171 6.503 1.630 1.00 90.19 189 ALA A O 1
ATOM 1541 N N . ALA A 1 190 ? -10.202 4.262 1.508 1.00 88.00 190 ALA A N 1
ATOM 1542 C CA . ALA A 1 190 ? -9.956 4.019 2.924 1.00 88.00 190 ALA A CA 1
ATOM 1543 C C . ALA A 1 190 ? -8.593 4.565 3.370 1.00 88.00 190 ALA A C 1
ATOM 1545 O O . ALA A 1 190 ? -8.506 5.201 4.416 1.00 88.00 190 ALA A O 1
ATOM 1546 N N . TYR A 1 191 ? -7.539 4.380 2.569 1.00 85.88 191 TYR A N 1
ATOM 1547 C CA . TYR A 1 191 ? -6.212 4.940 2.832 1.00 85.88 191 TYR A CA 1
ATOM 1548 C C . TYR A 1 191 ? -6.237 6.469 2.926 1.00 85.88 191 TYR A C 1
ATOM 1550 O O . TYR A 1 191 ? -5.726 7.034 3.897 1.00 85.88 191 TYR A O 1
ATOM 1558 N N . VAL A 1 192 ? -6.853 7.141 1.948 1.00 84.94 192 VAL A N 1
ATOM 1559 C CA . VAL A 1 192 ? -6.986 8.605 1.943 1.00 84.94 192 VAL A CA 1
ATOM 1560 C C . VAL A 1 192 ? -7.817 9.062 3.138 1.00 84.94 192 VAL A C 1
ATOM 1562 O O . VAL A 1 192 ? -7.414 9.994 3.832 1.00 84.94 192 VAL A O 1
ATOM 1565 N N . TRP A 1 193 ? -8.923 8.374 3.431 1.00 85.44 193 TRP A N 1
ATOM 1566 C CA . TRP A 1 193 ? -9.773 8.677 4.579 1.00 85.44 193 TRP A CA 1
ATOM 1567 C C . TRP A 1 193 ? -9.016 8.543 5.904 1.00 85.44 193 TRP A C 1
ATOM 1569 O O . TRP A 1 193 ? -9.025 9.479 6.693 1.00 85.44 193 TRP A O 1
ATOM 1579 N N . MET A 1 194 ? -8.303 7.436 6.142 1.00 75.75 194 MET A N 1
ATOM 1580 C CA . MET A 1 194 ? -7.552 7.224 7.389 1.00 75.75 194 MET A CA 1
ATOM 1581 C C . MET A 1 194 ? -6.354 8.164 7.515 1.00 75.75 194 MET A C 1
ATOM 1583 O O . MET A 1 194 ? -6.026 8.587 8.619 1.00 75.75 194 MET A O 1
ATOM 1587 N N . THR A 1 195 ? -5.705 8.514 6.403 1.00 73.44 195 THR A N 1
ATOM 1588 C CA . THR A 1 195 ? -4.624 9.512 6.396 1.00 73.44 195 THR A CA 1
ATOM 1589 C C . THR A 1 195 ? -5.175 10.896 6.733 1.00 73.44 195 THR A C 1
ATOM 1591 O O . THR A 1 195 ? -4.623 11.589 7.584 1.00 73.44 195 THR A O 1
ATOM 1594 N N . GLY A 1 196 ? -6.303 11.274 6.122 1.00 72.19 196 GLY A N 1
ATOM 1595 C CA . GLY A 1 196 ? -7.028 12.499 6.448 1.00 72.19 196 GLY A CA 1
ATOM 1596 C C . GLY A 1 196 ? -7.484 12.522 7.905 1.00 72.19 196 GLY A C 1
ATOM 1597 O O . GLY A 1 196 ? -7.263 13.512 8.590 1.00 72.19 196 GLY A O 1
ATOM 1598 N N . PHE A 1 197 ? -8.030 11.412 8.403 1.00 72.44 197 PHE A N 1
ATOM 1599 C CA . PHE A 1 197 ? -8.422 11.235 9.799 1.00 72.44 197 PHE A CA 1
ATOM 1600 C C . PHE A 1 197 ? -7.227 11.350 10.752 1.00 72.44 197 PHE A C 1
ATOM 1602 O O . PHE A 1 197 ? -7.327 12.041 11.759 1.00 72.44 197 PHE A O 1
ATOM 1609 N N . GLY A 1 198 ? -6.087 10.734 10.430 1.00 65.81 198 GLY A N 1
ATOM 1610 C CA . GLY A 1 198 ? -4.868 10.810 11.236 1.00 65.81 198 GLY A CA 1
ATOM 1611 C C . GLY A 1 198 ? -4.299 12.227 11.306 1.00 65.81 198 GLY A C 1
ATOM 1612 O O . GLY A 1 198 ? -3.996 12.707 12.394 1.00 65.81 198 GLY A O 1
ATOM 1613 N N . ASN A 1 199 ? -4.222 12.926 10.170 1.00 64.56 199 ASN A N 1
ATOM 1614 C CA . ASN A 1 199 ? -3.784 14.323 10.120 1.00 64.56 199 ASN A CA 1
ATOM 1615 C C . ASN A 1 199 ? -4.771 15.245 10.840 1.00 64.56 199 ASN A C 1
ATOM 1617 O O . ASN A 1 199 ? -4.357 16.085 11.635 1.00 64.56 199 ASN A O 1
ATOM 1621 N N . PHE A 1 200 ? -6.073 15.066 10.602 1.00 66.31 200 PHE A N 1
ATOM 1622 C CA . PHE A 1 200 ? -7.116 15.784 11.323 1.00 66.31 200 PHE A CA 1
ATOM 1623 C C . PHE A 1 200 ? -6.958 15.567 12.825 1.00 66.31 200 PHE A C 1
ATOM 1625 O O . PHE A 1 200 ? -6.833 16.544 13.543 1.00 66.31 200 PHE A O 1
ATOM 1632 N N . SER A 1 201 ? -6.855 14.322 13.294 1.00 61.19 201 SER A N 1
ATOM 1633 C CA . SER A 1 201 ? -6.645 13.990 14.706 1.00 61.19 201 SER A CA 1
ATOM 1634 C C . SER A 1 201 ? -5.379 14.648 15.270 1.00 61.19 201 SER A C 1
ATOM 1636 O O . SER A 1 201 ? -5.445 15.282 16.318 1.00 61.19 201 SER A O 1
ATOM 1638 N N . TYR A 1 202 ? -4.253 14.598 14.551 1.00 56.81 202 TYR A N 1
ATOM 1639 C CA . TYR A 1 202 ? -2.994 15.225 14.965 1.00 56.81 202 TYR A CA 1
ATOM 1640 C C . TYR A 1 202 ? -3.115 16.747 15.154 1.00 56.81 202 TYR A C 1
ATOM 1642 O O . TYR A 1 202 ? -2.730 17.276 16.199 1.00 56.81 202 TYR A O 1
ATOM 1650 N N . TYR A 1 203 ? -3.678 17.457 14.171 1.00 56.59 203 TYR A N 1
ATOM 1651 C CA . TYR A 1 203 ? -3.841 18.914 14.243 1.00 56.59 203 TYR A CA 1
ATOM 1652 C C . TYR A 1 203 ? -4.955 19.332 15.212 1.00 56.59 203 TYR A C 1
ATOM 1654 O O . TYR A 1 203 ? -4.809 20.325 15.922 1.00 56.59 203 TYR A O 1
ATOM 1662 N N . TYR A 1 204 ? -6.025 18.542 15.296 1.00 53.34 204 TYR A N 1
ATOM 1663 C CA . TYR A 1 204 ? -7.160 18.740 16.198 1.00 53.34 204 TYR A CA 1
ATOM 1664 C C . TYR A 1 204 ? -6.779 18.565 17.671 1.00 53.34 204 TYR A C 1
ATOM 1666 O O . TYR A 1 204 ? -7.291 19.280 18.525 1.00 53.34 204 TYR A O 1
ATOM 1674 N N . VAL A 1 205 ? -5.849 17.652 17.975 1.00 56.03 205 VAL A N 1
ATOM 1675 C CA . VAL A 1 205 ? -5.312 17.458 19.331 1.00 56.03 205 VAL A CA 1
ATOM 1676 C C . VAL A 1 205 ? -4.386 18.605 19.746 1.00 56.03 205 VAL A C 1
ATOM 1678 O O . VAL A 1 205 ? -4.279 18.885 20.938 1.00 56.03 205 VAL A O 1
ATOM 1681 N N . ARG A 1 206 ? -3.713 19.283 18.803 1.00 58.34 206 ARG A N 1
ATOM 1682 C CA . ARG A 1 206 ? -2.687 20.278 19.147 1.00 58.34 206 ARG A CA 1
ATOM 1683 C C . ARG A 1 206 ? -3.154 21.736 19.247 1.00 58.34 206 ARG A C 1
ATOM 1685 O O . ARG A 1 206 ? -2.426 22.451 19.927 1.00 58.34 206 ARG A O 1
ATOM 1692 N N . LYS A 1 207 ? -4.293 22.194 18.675 1.00 49.78 207 LYS A N 1
ATOM 1693 C CA . LYS A 1 207 ? -4.881 23.548 18.935 1.00 49.78 207 LYS A CA 1
ATOM 1694 C C . LYS A 1 207 ? -6.418 23.631 18.700 1.00 49.78 207 LYS A C 1
ATOM 1696 O O . LYS A 1 207 ? -6.858 23.456 17.569 1.00 49.78 207 LYS A O 1
ATOM 1701 N N . ASP A 1 208 ? -7.180 23.929 19.770 1.00 44.75 208 ASP A N 1
ATOM 1702 C CA . ASP A 1 208 ? -8.659 24.080 19.949 1.00 44.75 208 ASP A CA 1
ATOM 1703 C C . ASP A 1 208 ? -9.469 24.697 18.772 1.00 44.75 208 ASP A C 1
ATOM 1705 O O . ASP A 1 208 ? -8.949 25.543 18.053 1.00 44.75 208 ASP A O 1
ATOM 1709 N N . PHE A 1 209 ? -10.746 24.353 18.478 1.00 48.44 209 PHE A N 1
ATOM 1710 C CA . PHE A 1 209 ? -11.954 24.308 19.335 1.00 48.44 209 PHE A CA 1
ATOM 1711 C C . PHE A 1 209 ? -12.983 23.212 18.942 1.00 48.44 209 PHE A C 1
ATOM 1713 O O . PHE A 1 209 ? -13.842 23.442 18.091 1.00 48.44 209 PHE A O 1
ATOM 1720 N N . SER A 1 210 ? -12.972 22.042 19.597 1.00 53.12 210 SER A N 1
ATOM 1721 C CA . SER A 1 210 ? -14.167 21.183 19.835 1.00 53.12 210 SER A CA 1
ATOM 1722 C C . SER A 1 210 ? -13.799 19.880 20.583 1.00 53.12 210 SER A C 1
ATOM 1724 O O . SER A 1 210 ? -14.361 18.818 20.319 1.00 53.12 210 SER A O 1
ATOM 1726 N N . VAL A 1 211 ? -12.902 19.920 21.574 1.00 50.25 211 VAL A N 1
ATOM 1727 C CA . VAL A 1 211 ? -12.525 18.738 22.392 1.00 50.25 211 VAL A CA 1
ATOM 1728 C C . VAL A 1 211 ? -13.746 17.959 22.920 1.00 50.25 211 VAL A C 1
ATOM 1730 O O . VAL A 1 211 ? -13.712 16.735 23.053 1.00 50.25 211 VAL A O 1
ATOM 1733 N N . THR A 1 212 ? -14.863 18.652 23.150 1.00 54.28 212 THR A N 1
ATOM 1734 C CA . THR A 1 212 ? -16.109 18.102 23.691 1.00 54.28 212 THR A CA 1
ATOM 1735 C C . THR A 1 212 ? -16.696 16.951 22.878 1.00 54.28 212 THR A C 1
ATOM 1737 O O . THR A 1 212 ? -17.093 15.967 23.488 1.00 54.28 212 THR A O 1
ATOM 1740 N N . ARG A 1 213 ? -16.729 17.005 21.538 1.00 53.34 213 ARG A N 1
ATOM 1741 C CA . ARG A 1 213 ? -17.399 15.966 20.724 1.00 53.34 213 ARG A CA 1
ATOM 1742 C C . ARG A 1 213 ? -16.583 14.684 20.587 1.00 53.34 213 ARG A C 1
ATOM 1744 O O . ARG A 1 213 ? -17.142 13.595 20.672 1.00 53.34 213 ARG A O 1
ATOM 1751 N N . PHE A 1 214 ? -15.268 14.796 20.415 1.00 54.44 214 PHE A N 1
ATOM 1752 C CA . PHE A 1 214 ? -14.399 13.622 20.294 1.00 54.44 214 PHE A CA 1
ATOM 1753 C C . PHE A 1 214 ? -14.233 12.906 21.638 1.00 54.44 214 PHE A C 1
ATOM 1755 O O . PHE A 1 214 ? -14.478 11.703 21.728 1.00 54.44 214 PHE A O 1
ATOM 1762 N N . ALA A 1 215 ? -13.952 13.662 22.706 1.00 58.41 215 ALA A N 1
ATOM 1763 C CA . ALA A 1 215 ? -13.924 13.112 24.057 1.00 58.41 215 ALA A CA 1
ATOM 1764 C C . ALA A 1 215 ? -15.281 12.503 24.440 1.00 58.41 215 ALA A C 1
ATOM 1766 O O . ALA A 1 215 ? -15.324 11.557 25.215 1.00 58.41 215 ALA A O 1
ATOM 1767 N N . GLN A 1 216 ? -16.394 13.008 23.898 1.00 58.31 216 GLN A N 1
ATOM 1768 C CA . GLN A 1 216 ? -17.716 12.426 24.107 1.00 58.31 216 GLN A CA 1
ATOM 1769 C C . GLN A 1 216 ? -17.873 11.074 23.402 1.00 58.31 216 GLN A C 1
ATOM 1771 O O . GLN A 1 216 ? -18.348 10.155 24.053 1.00 58.31 216 GLN A O 1
ATOM 1776 N N . VAL A 1 217 ? -17.427 10.896 22.153 1.00 62.16 217 VAL A N 1
ATOM 1777 C CA . VAL A 1 217 ? -17.491 9.584 21.470 1.00 62.16 217 VAL A CA 1
ATOM 1778 C C . VAL A 1 217 ? -16.602 8.551 22.162 1.00 62.16 217 VAL A C 1
ATOM 1780 O O . VAL A 1 217 ? -17.079 7.460 22.475 1.00 62.16 217 VAL A O 1
ATOM 1783 N N . GLU A 1 218 ? -15.349 8.893 22.475 1.00 65.62 218 GLU A N 1
ATOM 1784 C CA . GLU A 1 218 ? -14.468 7.986 23.221 1.00 65.62 218 GLU A CA 1
ATOM 1785 C C . GLU A 1 218 ? -15.050 7.665 24.602 1.00 65.62 218 GLU A C 1
ATOM 1787 O O . GLU A 1 218 ? -15.157 6.493 24.955 1.00 65.62 218 GLU A O 1
ATOM 1792 N N . ARG A 1 219 ? -15.548 8.667 25.346 1.00 67.50 219 ARG A N 1
ATOM 1793 C CA . ARG A 1 219 ? -16.227 8.442 26.635 1.00 67.50 219 ARG A CA 1
ATOM 1794 C C . ARG A 1 219 ? -17.496 7.609 26.509 1.00 67.50 219 ARG A C 1
ATOM 1796 O O . ARG A 1 219 ? -17.798 6.864 27.431 1.00 67.50 219 ARG A O 1
ATOM 1803 N N . TRP A 1 220 ? -18.277 7.740 25.438 1.00 71.69 220 TRP A N 1
ATOM 1804 C CA . TRP A 1 220 ? -19.473 6.916 25.222 1.00 71.69 220 TRP A CA 1
ATOM 1805 C C . TRP A 1 220 ? -19.085 5.461 25.014 1.00 71.69 220 TRP A C 1
ATOM 1807 O O . TRP A 1 220 ? -19.717 4.571 25.577 1.00 71.69 220 TRP A O 1
ATOM 1817 N N . MET A 1 221 ? -18.013 5.225 24.264 1.00 71.69 221 MET A N 1
ATOM 1818 C CA . MET A 1 221 ? -17.494 3.884 24.056 1.00 71.69 221 MET A CA 1
ATOM 1819 C C . MET A 1 221 ? -16.855 3.307 25.329 1.00 71.69 221 MET A C 1
ATOM 1821 O O . MET A 1 221 ? -17.046 2.129 25.615 1.00 71.69 221 MET A O 1
ATOM 1825 N N . GLU A 1 222 ? -16.162 4.120 26.135 1.00 74.19 222 GLU A N 1
ATOM 1826 C CA . GLU A 1 222 ? -15.677 3.708 27.463 1.00 74.19 222 GLU A CA 1
ATOM 1827 C C . GLU A 1 222 ? -16.841 3.356 28.399 1.00 74.19 222 GLU A C 1
ATOM 1829 O O . GLU A 1 222 ? -16.858 2.269 28.971 1.00 74.19 222 GLU A O 1
ATOM 1834 N N . LYS A 1 223 ? -17.861 4.220 28.488 1.00 78.25 223 LYS A N 1
ATOM 1835 C CA . LYS A 1 223 ? -19.081 3.957 29.268 1.00 78.25 223 LYS A CA 1
ATOM 1836 C C . LYS A 1 223 ? -19.804 2.696 28.801 1.00 78.25 223 LYS A C 1
ATOM 1838 O O . LYS A 1 223 ? -20.339 1.962 29.624 1.00 78.25 223 LYS A O 1
ATOM 1843 N N . LEU A 1 224 ? -19.822 2.428 27.495 1.00 79.75 224 LEU A N 1
ATOM 1844 C CA . LEU A 1 224 ? -20.371 1.192 26.944 1.00 79.75 224 LEU A CA 1
ATOM 1845 C C . LEU A 1 224 ? -19.560 -0.033 27.393 1.00 79.75 224 LEU A C 1
ATOM 1847 O O . LEU A 1 224 ? -20.141 -1.077 27.684 1.00 79.75 224 LEU A O 1
ATOM 1851 N N . GLU A 1 225 ? -18.233 0.074 27.470 1.00 78.62 225 GLU A N 1
ATOM 1852 C CA . GLU A 1 225 ? -17.373 -1.020 27.933 1.00 78.62 225 GLU A CA 1
ATOM 1853 C C . GLU A 1 225 ? -17.528 -1.291 29.440 1.00 78.62 225 GLU A C 1
ATOM 1855 O O . 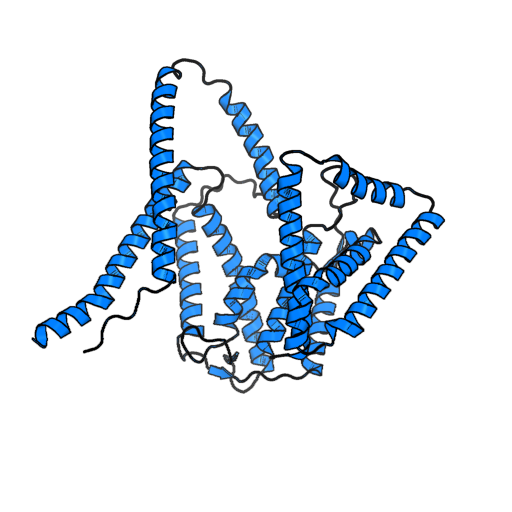GLU A 1 225 ? -17.470 -2.454 29.845 1.00 78.62 225 GLU A O 1
ATOM 1860 N N . GLU A 1 226 ? -17.782 -0.240 30.230 1.00 82.06 226 GLU A N 1
ATOM 1861 C CA . GLU A 1 226 ? -18.040 -0.272 31.681 1.00 82.06 226 GLU A CA 1
ATOM 1862 C C . GLU A 1 226 ? -19.494 -0.654 32.042 1.00 82.06 226 GLU A C 1
ATOM 1864 O O . GLU A 1 226 ? -19.780 -0.978 33.193 1.00 82.06 226 GLU A O 1
ATOM 1869 N N . SER A 1 227 ? -20.416 -0.639 31.073 1.00 84.31 227 SER A N 1
ATOM 1870 C CA . SER A 1 227 ? -21.831 -0.980 31.282 1.00 84.31 227 SER A CA 1
ATOM 1871 C C . SER A 1 227 ? -22.072 -2.479 31.517 1.00 84.31 227 SER A C 1
ATOM 1873 O O . SER A 1 227 ? -21.229 -3.326 31.209 1.00 84.31 227 SER A O 1
ATOM 1875 N N . GLU A 1 228 ? -23.255 -2.822 32.044 1.00 87.44 228 GLU A N 1
ATOM 1876 C CA . GLU A 1 228 ? -23.642 -4.213 32.296 1.00 87.44 228 GLU A CA 1
ATOM 1877 C C . GLU A 1 228 ? -23.431 -5.116 31.074 1.00 87.44 228 GLU A C 1
ATOM 1879 O O . GLU A 1 228 ? -23.788 -4.785 29.941 1.00 87.44 228 GLU A O 1
ATOM 1884 N N . THR A 1 229 ? -22.922 -6.326 31.323 1.00 84.81 229 THR A N 1
ATOM 1885 C CA . THR A 1 229 ? -22.531 -7.272 30.270 1.00 84.81 229 THR A CA 1
ATOM 1886 C C . THR A 1 229 ? -23.649 -7.550 29.262 1.00 84.81 229 THR A C 1
ATOM 1888 O O . THR A 1 229 ? -23.371 -7.608 28.065 1.00 84.81 229 THR A O 1
ATOM 1891 N N . ARG A 1 230 ? -24.907 -7.676 29.708 1.00 84.06 230 ARG A N 1
ATOM 1892 C CA . ARG A 1 230 ? -26.058 -7.925 28.819 1.00 84.06 230 ARG A CA 1
ATOM 1893 C C . ARG A 1 230 ? -26.346 -6.734 27.902 1.00 84.06 230 ARG A C 1
ATOM 1895 O O . ARG A 1 230 ? -26.510 -6.923 26.700 1.00 84.06 230 ARG A O 1
ATOM 1902 N N . PHE A 1 231 ? -26.346 -5.521 28.451 1.00 86.62 231 PHE A N 1
ATOM 1903 C CA . PHE A 1 231 ? -26.584 -4.285 27.703 1.00 86.62 231 PHE A CA 1
ATOM 1904 C C . PHE A 1 231 ? -25.457 -3.995 26.701 1.00 86.62 231 PHE A C 1
ATOM 1906 O O . PHE A 1 231 ? -25.712 -3.705 25.531 1.00 86.62 231 PHE A O 1
ATOM 1913 N N . ARG A 1 232 ? -24.201 -4.187 27.122 1.00 84.44 232 ARG A N 1
ATOM 1914 C CA . ARG A 1 232 ? -23.017 -4.083 26.262 1.00 84.44 232 ARG A CA 1
ATOM 1915 C C . ARG A 1 232 ? -23.071 -5.051 25.081 1.00 84.44 232 ARG A C 1
ATOM 1917 O O . ARG A 1 232 ? -22.792 -4.645 23.955 1.00 84.44 232 ARG A O 1
ATOM 1924 N N . ILE A 1 233 ? -23.412 -6.321 25.325 1.00 85.62 233 ILE A N 1
ATOM 1925 C CA . ILE A 1 233 ? -23.546 -7.326 24.259 1.00 85.62 233 ILE A CA 1
ATOM 1926 C C . ILE A 1 233 ? -24.676 -6.931 23.309 1.00 85.62 233 ILE A C 1
ATOM 1928 O O . ILE A 1 233 ? -24.467 -6.954 22.102 1.00 85.62 233 ILE A O 1
ATOM 1932 N N . LEU A 1 234 ? -25.832 -6.506 23.827 1.00 89.88 234 LEU A N 1
ATOM 1933 C CA . LEU A 1 234 ? -26.969 -6.096 23.000 1.00 89.88 234 LEU A CA 1
ATOM 1934 C C . LEU A 1 234 ? -26.596 -4.959 22.037 1.00 89.88 234 LEU A C 1
ATOM 1936 O O . LEU A 1 234 ? -26.807 -5.080 20.830 1.00 89.88 234 LEU A O 1
ATOM 1940 N N . ILE A 1 235 ? -26.000 -3.876 22.547 1.00 87.06 235 ILE A N 1
ATOM 1941 C CA . ILE A 1 235 ? -25.582 -2.732 21.722 1.00 87.06 235 ILE A CA 1
ATOM 1942 C C . ILE A 1 235 ? -24.517 -3.144 20.701 1.00 87.06 235 ILE A C 1
ATOM 1944 O O . ILE A 1 235 ? -24.649 -2.820 19.521 1.00 87.06 235 ILE A O 1
ATOM 1948 N N . LYS A 1 236 ? -23.478 -3.879 21.120 1.00 86.75 236 LYS A N 1
ATOM 1949 C CA . LYS A 1 236 ? -22.403 -4.321 20.216 1.00 86.75 236 LYS A CA 1
ATOM 1950 C C . LYS A 1 236 ? -22.935 -5.226 19.106 1.00 86.75 236 LYS A C 1
ATOM 1952 O O . LYS A 1 236 ? -22.607 -4.999 17.945 1.00 86.75 236 LYS A O 1
ATOM 1957 N N . THR A 1 237 ? -23.793 -6.190 19.436 1.00 88.56 237 THR A N 1
ATOM 1958 C CA . THR A 1 237 ? -24.438 -7.060 18.445 1.00 88.56 237 THR A CA 1
ATOM 1959 C C . THR A 1 237 ? -25.308 -6.249 17.492 1.00 88.56 237 THR A C 1
ATOM 1961 O O . THR A 1 237 ? -25.230 -6.458 16.289 1.00 88.56 237 THR A O 1
ATOM 1964 N N . SER A 1 238 ? -26.053 -5.258 17.988 1.00 89.88 238 SER A N 1
ATOM 1965 C CA . SER A 1 238 ? -26.896 -4.399 17.145 1.00 89.88 238 SER A CA 1
ATOM 1966 C C . SER A 1 238 ? -26.065 -3.587 16.143 1.00 89.88 238 SER A C 1
ATOM 1968 O O . SER A 1 238 ? -26.382 -3.557 14.955 1.00 89.88 238 SER A O 1
ATOM 1970 N N . ILE A 1 239 ? -24.956 -2.985 16.595 1.00 89.19 239 ILE A N 1
ATOM 1971 C CA . ILE A 1 239 ? -24.011 -2.257 15.731 1.00 89.19 239 ILE A CA 1
ATOM 1972 C C . ILE A 1 239 ? -23.407 -3.192 14.678 1.00 89.19 239 ILE A C 1
ATOM 1974 O O . ILE A 1 239 ? -23.322 -2.817 13.506 1.00 89.19 239 ILE A O 1
ATOM 1978 N N . VAL A 1 240 ? -23.008 -4.406 15.071 1.00 91.19 240 VAL A N 1
ATOM 1979 C CA . VAL A 1 240 ? -22.476 -5.419 14.147 1.00 91.19 240 VAL A CA 1
ATOM 1980 C C . VAL A 1 240 ? -23.515 -5.785 13.098 1.00 91.19 240 VAL A C 1
ATOM 1982 O O . VAL A 1 240 ? -23.207 -5.726 11.913 1.00 91.19 240 VAL A O 1
ATOM 1985 N N . THR A 1 241 ? -24.745 -6.099 13.503 1.00 91.69 241 THR A N 1
ATOM 1986 C CA . THR A 1 241 ? -25.816 -6.479 12.578 1.00 91.69 241 THR A CA 1
ATOM 1987 C C . THR A 1 241 ? -26.106 -5.363 11.577 1.00 91.69 241 THR A C 1
ATOM 1989 O O . THR A 1 241 ? -26.112 -5.625 10.377 1.00 91.69 241 THR A O 1
ATOM 1992 N N . ILE A 1 242 ? -26.261 -4.113 12.031 1.00 93.06 242 ILE A N 1
ATOM 1993 C CA . ILE A 1 242 ? -26.492 -2.961 11.141 1.00 93.06 242 ILE A CA 1
ATOM 1994 C C . ILE A 1 242 ? -25.322 -2.783 10.166 1.00 93.06 242 ILE A C 1
ATOM 1996 O O . ILE A 1 242 ? -25.539 -2.600 8.969 1.00 93.06 242 ILE A O 1
ATOM 2000 N N . SER A 1 243 ? -24.083 -2.882 10.657 1.00 92.00 243 SER A N 1
ATOM 2001 C CA . SER A 1 243 ? -22.881 -2.727 9.828 1.00 92.00 243 SER A CA 1
ATOM 2002 C C . SER A 1 243 ? -22.771 -3.829 8.772 1.00 92.00 243 SER A C 1
ATOM 2004 O O . SER A 1 243 ? -22.485 -3.547 7.612 1.00 92.00 243 SER A O 1
ATOM 2006 N N . VAL A 1 244 ? -23.035 -5.084 9.146 1.00 93.75 244 VAL A N 1
ATOM 2007 C CA . VAL A 1 244 ? -22.997 -6.228 8.224 1.00 93.75 244 VAL A CA 1
ATOM 2008 C C . VAL A 1 244 ? -24.096 -6.116 7.170 1.00 93.75 244 VAL A C 1
ATOM 2010 O O . VAL A 1 244 ? -23.814 -6.314 5.992 1.00 93.75 244 VAL A O 1
ATOM 2013 N N . VAL A 1 245 ? -25.319 -5.738 7.556 1.00 93.38 245 VAL A N 1
ATOM 2014 C CA . VAL A 1 245 ? -26.429 -5.538 6.609 1.00 93.38 245 VAL A CA 1
ATOM 2015 C C . VAL A 1 245 ? -26.119 -4.399 5.638 1.00 93.38 245 VAL A C 1
ATOM 2017 O O . VAL A 1 245 ? -26.246 -4.582 4.430 1.00 93.38 245 VAL A O 1
ATOM 2020 N N . ALA A 1 246 ? -25.649 -3.247 6.128 1.00 93.81 246 ALA A N 1
ATOM 2021 C CA . ALA A 1 246 ? -25.260 -2.126 5.273 1.00 93.81 246 ALA A CA 1
ATOM 2022 C C . ALA A 1 246 ? -24.123 -2.505 4.307 1.00 93.81 246 ALA A C 1
ATOM 2024 O O . ALA A 1 246 ? -24.181 -2.177 3.121 1.00 93.81 246 ALA A O 1
ATOM 2025 N N . GLY A 1 247 ? -23.118 -3.240 4.795 1.00 92.44 247 GLY A N 1
ATOM 2026 C CA . GLY A 1 247 ? -22.017 -3.751 3.979 1.00 92.44 247 GLY A CA 1
ATOM 2027 C C . GLY A 1 247 ? -22.480 -4.740 2.908 1.00 92.44 247 GLY A C 1
ATOM 2028 O O . GLY A 1 247 ? -22.044 -4.639 1.764 1.00 92.44 247 GLY A O 1
ATOM 2029 N N . TYR A 1 248 ? -23.396 -5.650 3.249 1.00 94.19 248 TYR A N 1
ATOM 2030 C CA . TYR A 1 248 ? -23.976 -6.609 2.309 1.00 94.19 248 TYR A CA 1
ATOM 2031 C C . TYR A 1 248 ? -24.792 -5.916 1.213 1.00 94.19 248 TYR A C 1
ATOM 2033 O O . TYR A 1 248 ? -24.570 -6.171 0.032 1.00 94.19 248 TYR A O 1
ATOM 2041 N N . LEU A 1 249 ? -25.678 -4.985 1.583 1.00 93.81 249 LEU A N 1
ATOM 2042 C CA . LEU A 1 249 ? -26.461 -4.216 0.613 1.00 93.81 249 LEU A CA 1
ATOM 2043 C C . LEU A 1 249 ? -25.546 -3.409 -0.315 1.00 93.81 249 LEU A C 1
ATOM 2045 O O . LEU A 1 249 ? -25.729 -3.415 -1.529 1.00 93.81 249 LEU A O 1
ATOM 2049 N N . TRP A 1 250 ? -24.520 -2.755 0.231 1.00 94.94 250 TRP A N 1
ATOM 2050 C CA . TRP A 1 250 ? -23.545 -2.040 -0.588 1.00 94.94 250 TRP A CA 1
ATOM 2051 C C . TRP A 1 250 ? -22.779 -2.980 -1.529 1.00 94.94 250 TRP A C 1
ATOM 2053 O O . TRP A 1 250 ? -22.547 -2.643 -2.691 1.00 94.94 250 TRP A O 1
ATOM 2063 N N . PHE A 1 251 ? -22.414 -4.174 -1.059 1.00 93.75 251 PHE A N 1
ATOM 2064 C CA . PHE A 1 251 ? -21.729 -5.168 -1.876 1.00 93.75 251 PHE A CA 1
ATOM 2065 C C . PHE A 1 251 ? -22.595 -5.648 -3.050 1.00 93.75 251 PHE A C 1
ATOM 2067 O O . PHE A 1 251 ? -22.146 -5.639 -4.196 1.00 93.75 251 PHE A O 1
ATOM 2074 N N . GLU A 1 252 ? -23.843 -6.026 -2.780 1.00 93.69 252 GLU A N 1
ATOM 2075 C CA . GLU A 1 252 ? -24.761 -6.522 -3.807 1.00 93.69 252 GLU A CA 1
ATOM 2076 C C . GLU A 1 252 ? -25.136 -5.441 -4.825 1.00 93.69 252 GLU A C 1
ATOM 2078 O O . GLU A 1 252 ? -25.071 -5.689 -6.028 1.00 93.69 252 GLU A O 1
ATOM 2083 N N . TYR A 1 253 ? -25.478 -4.233 -4.364 1.00 92.31 253 TYR A N 1
ATOM 2084 C CA . TYR A 1 253 ? -26.018 -3.194 -5.244 1.00 92.31 253 TYR A CA 1
ATOM 2085 C C . TYR A 1 253 ? -24.964 -2.276 -5.863 1.00 92.31 253 TYR A C 1
ATOM 2087 O O . TYR A 1 253 ? -25.217 -1.742 -6.936 1.00 92.31 253 TYR A O 1
ATOM 2095 N N . ILE A 1 254 ? -23.807 -2.063 -5.225 1.00 93.12 254 ILE A N 1
ATOM 2096 C CA . ILE A 1 254 ? -22.796 -1.098 -5.694 1.00 93.12 254 ILE A CA 1
ATOM 2097 C C . ILE A 1 254 ? -21.493 -1.792 -6.089 1.00 93.12 254 ILE A C 1
ATOM 2099 O O . ILE A 1 254 ? -20.975 -1.554 -7.178 1.00 93.12 254 ILE A O 1
ATOM 2103 N N . TYR A 1 255 ? -20.937 -2.653 -5.232 1.00 92.31 255 TYR A N 1
ATOM 2104 C CA . TYR A 1 255 ? -19.604 -3.225 -5.462 1.00 92.31 255 TYR A CA 1
ATOM 2105 C C . TYR A 1 255 ? -19.525 -4.111 -6.707 1.00 92.31 255 TYR A C 1
ATOM 2107 O O . TYR A 1 255 ? -18.509 -4.086 -7.395 1.00 92.31 255 TYR A O 1
ATOM 2115 N N . LYS A 1 256 ? -20.566 -4.895 -7.007 1.00 92.56 256 LYS A N 1
ATOM 2116 C CA . LYS A 1 256 ? -20.592 -5.797 -8.174 1.00 92.56 256 LYS A CA 1
ATOM 2117 C C . LYS A 1 256 ? -20.817 -5.085 -9.513 1.00 92.56 256 LYS A C 1
ATOM 2119 O O . LYS A 1 256 ? -20.789 -5.741 -10.552 1.00 92.56 256 LYS A O 1
ATOM 2124 N N . MET A 1 257 ? -21.047 -3.771 -9.508 1.00 92.50 257 MET A N 1
ATOM 2125 C CA . MET A 1 257 ? -21.230 -3.001 -10.738 1.00 92.50 257 MET A CA 1
ATOM 2126 C C . MET A 1 257 ? -19.981 -3.045 -11.626 1.00 92.50 257 MET A C 1
ATOM 2128 O O . MET A 1 257 ? -18.845 -3.163 -11.150 1.00 92.50 257 MET A O 1
ATOM 2132 N N . ASP A 1 258 ? -20.194 -2.886 -12.933 1.00 93.44 258 ASP A N 1
ATOM 2133 C CA . ASP A 1 258 ? -19.106 -2.754 -13.892 1.00 93.44 258 ASP A CA 1
ATOM 2134 C C . ASP A 1 258 ? -18.220 -1.541 -13.565 1.00 93.44 258 ASP A C 1
ATOM 2136 O O . ASP A 1 258 ? -18.650 -0.557 -12.959 1.00 93.44 258 ASP A O 1
ATOM 2140 N N . LYS A 1 259 ? -16.964 -1.594 -14.012 1.00 90.06 259 LYS A N 1
ATOM 2141 C CA . LYS A 1 259 ? -15.942 -0.582 -13.722 1.00 90.06 259 LYS A CA 1
ATOM 2142 C C . LYS A 1 259 ? -16.388 0.855 -14.022 1.00 90.06 259 LYS A C 1
ATOM 2144 O O . LYS A 1 259 ? -16.014 1.770 -13.287 1.00 90.06 259 LYS A O 1
ATOM 2149 N N . ILE A 1 260 ? -17.118 1.083 -15.114 1.00 93.38 260 ILE A N 1
ATOM 2150 C CA . ILE A 1 260 ? -17.489 2.433 -15.553 1.00 93.38 260 ILE A CA 1
ATOM 2151 C C . ILE A 1 260 ? -18.586 2.975 -14.640 1.00 93.38 260 ILE A C 1
ATOM 2153 O O . ILE A 1 260 ? -18.463 4.090 -14.129 1.00 93.38 260 ILE A O 1
ATOM 2157 N N . THR A 1 261 ? -19.624 2.178 -14.397 1.00 93.25 261 THR A N 1
ATOM 2158 C CA . THR A 1 261 ? -20.739 2.549 -13.521 1.00 93.25 261 THR A CA 1
ATOM 2159 C C . THR A 1 261 ? -20.281 2.691 -12.073 1.00 93.25 261 THR A C 1
ATOM 2161 O O . THR A 1 261 ? -20.547 3.716 -11.443 1.00 93.25 261 THR A O 1
ATOM 2164 N N . TYR A 1 262 ? -19.496 1.737 -11.568 1.00 93.00 262 TYR A N 1
ATOM 2165 C CA . TYR A 1 262 ? -18.916 1.788 -10.227 1.00 93.00 262 TYR A CA 1
ATOM 2166 C C . TYR A 1 262 ? -18.125 3.081 -9.997 1.00 93.00 262 TYR A C 1
ATOM 2168 O O . TYR A 1 262 ? -18.292 3.738 -8.972 1.00 93.00 262 TYR A O 1
ATOM 2176 N N . ASN A 1 263 ? -17.313 3.510 -10.969 1.00 92.75 263 ASN A N 1
ATOM 2177 C CA . ASN A 1 263 ? -16.521 4.735 -10.847 1.00 92.75 263 ASN A CA 1
ATOM 2178 C C . ASN A 1 263 ? -17.366 6.011 -10.701 1.00 92.75 263 ASN A C 1
ATOM 2180 O O . ASN A 1 263 ? -16.877 6.970 -10.103 1.00 92.75 263 ASN A O 1
ATOM 2184 N N . LYS A 1 264 ? -18.614 6.027 -11.189 1.00 93.50 264 LYS A N 1
ATOM 2185 C CA . LYS A 1 264 ? -19.544 7.152 -10.990 1.00 93.50 264 LYS A CA 1
ATOM 2186 C C . LYS A 1 264 ? -20.065 7.211 -9.552 1.00 93.50 264 LYS A C 1
ATOM 2188 O O . LYS A 1 264 ? -20.156 8.293 -8.984 1.00 93.50 264 LYS A O 1
ATOM 2193 N N . TYR A 1 265 ? -20.378 6.060 -8.955 1.00 91.56 265 TYR A N 1
ATOM 2194 C CA . TYR A 1 265 ? -20.970 5.976 -7.613 1.00 91.56 265 TYR A CA 1
ATOM 2195 C C . TYR A 1 265 ? -19.945 5.890 -6.479 1.00 91.56 265 TYR A C 1
ATOM 2197 O O . TYR A 1 265 ? -20.238 6.285 -5.348 1.00 91.56 265 TYR A O 1
ATOM 2205 N N . HIS A 1 266 ? -18.741 5.387 -6.752 1.00 91.25 266 HIS A N 1
ATOM 2206 C CA . HIS A 1 266 ? -17.686 5.185 -5.760 1.00 91.25 266 HIS A CA 1
ATOM 2207 C C . HIS A 1 266 ? -17.373 6.442 -4.918 1.00 91.25 266 HIS A C 1
ATOM 2209 O O . HIS A 1 266 ? -17.296 6.309 -3.694 1.00 91.25 266 HIS A O 1
ATOM 2215 N N . PRO A 1 267 ? -17.261 7.664 -5.485 1.00 91.75 267 PRO A N 1
ATOM 2216 C CA . PRO A 1 267 ? -17.011 8.867 -4.686 1.00 91.75 267 PRO A CA 1
ATOM 2217 C C . PRO A 1 267 ? -18.080 9.139 -3.618 1.00 91.75 267 PRO A C 1
ATOM 2219 O O . PRO A 1 267 ? -17.759 9.651 -2.552 1.00 91.75 267 PRO A O 1
ATOM 2222 N N . TYR A 1 268 ? -19.335 8.762 -3.878 1.00 90.12 268 TYR A N 1
ATOM 2223 C CA . TYR A 1 268 ? -20.474 9.045 -2.999 1.00 90.12 268 TYR A CA 1
ATOM 2224 C C . TYR A 1 268 ? -20.779 7.919 -2.009 1.00 90.12 268 TYR A C 1
ATOM 2226 O O . TYR A 1 268 ? -21.414 8.148 -0.984 1.00 90.12 268 TYR A O 1
ATOM 2234 N N . THR A 1 269 ? -20.347 6.695 -2.315 1.00 91.94 269 THR A N 1
ATOM 2235 C CA . THR A 1 269 ? -20.737 5.490 -1.566 1.00 91.94 269 THR A CA 1
ATOM 2236 C C . THR A 1 269 ? -19.564 4.798 -0.870 1.00 91.94 269 THR A C 1
ATOM 2238 O O . THR A 1 269 ? -19.788 3.944 -0.018 1.00 91.94 269 THR A O 1
ATOM 2241 N N . SER A 1 270 ? -18.315 5.173 -1.173 1.00 89.56 270 SER A N 1
ATOM 2242 C CA . SER A 1 270 ? -17.107 4.550 -0.602 1.00 89.56 270 SER A CA 1
ATOM 2243 C C . SER A 1 270 ? -16.962 4.707 0.913 1.00 89.56 270 SER A C 1
ATOM 2245 O O . SER A 1 270 ? -16.275 3.900 1.533 1.00 89.56 270 SER A O 1
ATOM 2247 N N . TRP A 1 271 ? -17.630 5.685 1.531 1.00 87.88 271 TRP A N 1
ATOM 2248 C CA . TRP A 1 271 ? -17.636 5.839 2.988 1.00 87.88 271 TRP A CA 1
ATOM 2249 C C . TRP A 1 271 ? -18.345 4.677 3.700 1.00 87.88 271 TRP A C 1
ATOM 2251 O O . TRP A 1 271 ? -17.976 4.354 4.822 1.00 87.88 271 TRP A O 1
ATOM 2261 N N . ILE A 1 272 ? -19.296 3.999 3.044 1.00 89.31 272 ILE A N 1
ATOM 2262 C CA . ILE A 1 272 ? -20.064 2.888 3.625 1.00 89.31 272 ILE A CA 1
ATOM 2263 C C . ILE A 1 272 ? -19.149 1.716 4.023 1.00 89.31 272 ILE A C 1
ATOM 2265 O O . ILE A 1 272 ? -19.103 1.396 5.212 1.00 89.31 272 ILE A O 1
ATOM 2269 N N . PRO A 1 273 ? -18.370 1.089 3.113 1.00 91.12 273 PRO A N 1
ATOM 2270 C CA . PRO A 1 273 ? -17.470 -0.004 3.492 1.00 91.12 273 PRO A CA 1
ATOM 2271 C C . PRO A 1 273 ? -16.382 0.434 4.486 1.00 91.12 273 PRO A C 1
ATOM 2273 O O . PRO A 1 273 ? -15.955 -0.373 5.311 1.00 91.12 273 PRO A O 1
ATOM 2276 N N . ILE A 1 274 ? -15.966 1.707 4.460 1.00 88.12 274 ILE A N 1
ATOM 2277 C CA . ILE A 1 274 ? -15.012 2.268 5.430 1.00 88.12 274 ILE A CA 1
ATOM 2278 C C . ILE A 1 274 ? -15.636 2.297 6.831 1.00 88.12 274 ILE A C 1
ATOM 2280 O O . ILE A 1 274 ? -15.036 1.798 7.781 1.00 88.12 274 ILE A O 1
ATOM 2284 N N . THR A 1 275 ? -16.856 2.820 6.970 1.00 85.31 275 THR A N 1
ATOM 2285 C CA . THR A 1 275 ? -17.584 2.837 8.244 1.00 85.31 275 THR A CA 1
ATOM 2286 C C . THR A 1 275 ? -17.854 1.425 8.750 1.00 85.31 275 THR A C 1
ATOM 2288 O O . THR A 1 275 ? -17.627 1.163 9.928 1.00 85.31 275 THR A O 1
ATOM 2291 N N . VAL A 1 276 ? -18.249 0.494 7.875 1.00 88.75 276 VAL A N 1
ATOM 2292 C CA . VAL A 1 276 ? -18.437 -0.921 8.239 1.00 88.75 276 VAL A CA 1
ATOM 2293 C C . VAL A 1 276 ? -17.148 -1.513 8.805 1.00 88.75 276 VAL A C 1
ATOM 2295 O O . VAL A 1 276 ? -17.175 -2.108 9.882 1.00 88.75 276 VAL A O 1
ATOM 2298 N N . TYR A 1 277 ? -16.009 -1.299 8.140 1.00 88.44 277 TYR A N 1
ATOM 2299 C CA . TYR A 1 277 ? -14.711 -1.744 8.648 1.00 88.44 277 TYR A CA 1
ATOM 2300 C C . TYR A 1 277 ? -14.399 -1.150 10.027 1.00 88.44 277 TYR A C 1
ATOM 2302 O O . TYR A 1 277 ? -14.034 -1.890 10.938 1.00 88.44 277 TYR A O 1
ATOM 2310 N N . ILE A 1 278 ? -14.583 0.161 10.212 1.00 83.88 278 ILE A N 1
ATOM 2311 C CA . ILE A 1 278 ? -14.320 0.835 11.491 1.00 83.88 278 ILE A CA 1
ATOM 2312 C C . ILE A 1 278 ? -15.220 0.268 12.588 1.00 83.88 278 ILE A C 1
ATOM 2314 O O . ILE A 1 278 ? -14.722 -0.069 13.661 1.00 83.88 278 ILE A O 1
ATOM 2318 N N . CYS A 1 279 ? -16.519 0.121 12.334 1.00 84.56 279 CYS A N 1
ATOM 2319 C CA . CYS A 1 279 ? -17.456 -0.438 13.300 1.00 84.56 279 CYS A CA 1
ATOM 2320 C C . CYS A 1 279 ? -17.035 -1.849 13.709 1.00 84.56 279 CYS A C 1
ATOM 2322 O O . CYS A 1 279 ? -16.847 -2.087 14.898 1.00 84.56 279 CYS A O 1
ATOM 2324 N N . LEU A 1 280 ? -16.800 -2.744 12.740 1.00 85.56 280 LEU A N 1
ATOM 2325 C CA . LEU A 1 280 ? -16.422 -4.140 12.985 1.00 85.56 280 LEU A CA 1
ATOM 2326 C C . LEU A 1 280 ? -15.062 -4.275 13.682 1.00 85.56 280 LEU A C 1
ATOM 2328 O O . LEU A 1 280 ? -14.918 -5.061 14.620 1.00 85.56 280 LEU A O 1
ATOM 2332 N N . ARG A 1 281 ? -14.067 -3.476 13.282 1.00 81.88 281 ARG A N 1
ATOM 2333 C CA . ARG A 1 281 ? -12.724 -3.517 13.876 1.00 81.88 281 ARG A CA 1
ATOM 2334 C C . ARG A 1 281 ? -12.702 -2.993 15.313 1.00 81.88 281 ARG A C 1
ATOM 2336 O O . ARG A 1 281 ? -11.846 -3.401 16.094 1.00 81.88 281 ARG A O 1
ATOM 2343 N N . ASN A 1 282 ? -13.653 -2.131 15.681 1.00 78.31 282 ASN A N 1
ATOM 2344 C CA . ASN A 1 282 ? -13.735 -1.521 17.008 1.00 78.31 282 ASN A CA 1
ATOM 2345 C C . ASN A 1 282 ? -14.754 -2.183 17.955 1.00 78.31 282 ASN A C 1
ATOM 2347 O O . ASN A 1 282 ? -14.920 -1.691 19.070 1.00 78.31 282 ASN A O 1
ATOM 2351 N N . VAL A 1 283 ? -15.394 -3.303 17.588 1.00 77.75 283 VAL A N 1
ATOM 2352 C CA . VAL A 1 283 ? -16.400 -3.986 18.439 1.00 77.75 283 VAL A CA 1
ATOM 2353 C C . VAL A 1 283 ? -15.794 -4.543 19.729 1.00 77.75 283 VAL A C 1
ATOM 2355 O O . VAL A 1 283 ? -16.362 -4.399 20.818 1.00 77.75 283 VAL A O 1
ATOM 2358 N N . THR A 1 284 ? -14.636 -5.198 19.628 1.00 75.81 284 THR A N 1
ATOM 2359 C CA . THR A 1 284 ? -13.979 -5.860 20.761 1.00 75.81 284 THR A CA 1
ATOM 2360 C C . THR A 1 284 ? -12.576 -5.313 20.968 1.00 75.81 284 THR A C 1
ATOM 2362 O O . THR A 1 284 ? -11.884 -4.946 20.018 1.00 75.81 284 THR A O 1
ATOM 2365 N N . GLN A 1 285 ? -12.127 -5.291 22.225 1.00 70.00 285 GLN A N 1
ATOM 2366 C CA . GLN A 1 285 ? -10.758 -4.895 22.556 1.00 70.00 285 GLN A CA 1
ATOM 2367 C C . GLN A 1 285 ? -9.720 -5.802 21.880 1.00 70.00 285 GLN A C 1
ATOM 2369 O O . GLN A 1 285 ? -8.655 -5.338 21.491 1.00 70.00 285 GLN A O 1
ATOM 2374 N N . GLN A 1 286 ? -10.051 -7.081 21.689 1.00 70.81 286 GLN A N 1
ATOM 2375 C CA . GLN A 1 286 ? -9.201 -8.030 20.976 1.00 70.81 286 GLN A CA 1
ATOM 2376 C C . GLN A 1 286 ? -8.969 -7.572 19.528 1.00 70.81 286 GLN A C 1
ATOM 2378 O O . GLN A 1 286 ? -7.825 -7.355 19.142 1.00 70.81 286 GLN A O 1
ATOM 2383 N N . PHE A 1 287 ? -10.022 -7.311 18.745 1.00 71.81 287 PHE A N 1
ATOM 2384 C CA . PHE A 1 287 ? -9.859 -6.848 17.357 1.00 71.81 287 PHE A CA 1
ATOM 2385 C C . PHE A 1 287 ? -9.169 -5.479 17.242 1.00 71.81 287 PHE A C 1
ATOM 2387 O O . PHE A 1 287 ? -8.487 -5.217 16.246 1.00 71.81 287 PHE A O 1
ATOM 2394 N N . ARG A 1 288 ? -9.278 -4.629 18.274 1.00 73.25 288 ARG A N 1
ATOM 2395 C CA . ARG A 1 288 ? -8.530 -3.365 18.365 1.00 73.25 288 ARG A CA 1
ATOM 2396 C C . ARG A 1 288 ? -7.029 -3.572 18.573 1.00 73.25 288 ARG A C 1
ATOM 2398 O O . ARG A 1 288 ? -6.222 -2.887 17.950 1.00 73.25 288 ARG A O 1
ATOM 2405 N N . ASN A 1 289 ? -6.659 -4.536 19.409 1.00 72.94 289 ASN A N 1
ATOM 2406 C CA . ASN A 1 289 ? -5.278 -4.711 19.849 1.00 72.94 289 ASN A CA 1
ATOM 2407 C C . ASN A 1 289 ? -4.473 -5.677 18.981 1.00 72.94 289 ASN A C 1
ATOM 2409 O O . ASN A 1 289 ? -3.248 -5.658 19.048 1.00 72.94 289 ASN A O 1
ATOM 2413 N N . PHE A 1 290 ? -5.120 -6.511 18.170 1.00 77.56 290 PHE A N 1
ATOM 2414 C CA . PHE A 1 290 ? -4.416 -7.391 17.244 1.00 77.56 290 PHE A CA 1
ATOM 2415 C C . PHE A 1 290 ? -4.130 -6.700 15.910 1.00 77.56 290 PHE A C 1
ATOM 2417 O O . PHE A 1 290 ? -4.970 -5.973 15.375 1.00 77.56 290 PHE A O 1
ATOM 2424 N N . SER A 1 291 ? -2.950 -6.970 15.354 1.00 83.19 291 SER A N 1
ATOM 2425 C CA . SER A 1 291 ? -2.614 -6.665 13.960 1.00 83.19 291 SER A CA 1
ATOM 2426 C C . SER A 1 291 ? -1.631 -7.688 13.405 1.00 83.19 291 SER A C 1
ATOM 2428 O O . SER A 1 291 ? -0.770 -8.176 14.145 1.00 83.19 291 SER A O 1
ATOM 2430 N N . LEU A 1 292 ? -1.671 -7.918 12.097 1.00 86.56 292 LEU A N 1
ATOM 2431 C CA . LEU A 1 292 ? -0.624 -8.653 11.392 1.00 86.56 292 LEU A CA 1
ATOM 2432 C C . LEU A 1 292 ? 0.618 -7.774 11.209 1.00 86.56 292 LEU A C 1
ATOM 2434 O O . LEU A 1 292 ? 0.606 -6.815 10.434 1.00 86.56 292 LEU A O 1
ATOM 2438 N N . THR A 1 293 ? 1.715 -8.088 11.903 1.00 85.75 293 THR A N 1
ATOM 2439 C CA . THR A 1 293 ? 2.908 -7.234 11.872 1.00 85.75 293 THR A CA 1
ATOM 2440 C C . THR A 1 293 ? 3.638 -7.268 10.542 1.00 85.75 293 THR A C 1
ATOM 2442 O O . THR A 1 293 ? 4.276 -6.275 10.210 1.00 85.75 293 THR A O 1
ATOM 2445 N N . LEU A 1 294 ? 3.530 -8.350 9.761 1.00 88.94 294 LEU A N 1
ATOM 2446 C CA . LEU A 1 294 ? 4.063 -8.377 8.395 1.00 88.94 294 LEU A CA 1
ATOM 2447 C C . LEU A 1 294 ? 3.348 -7.352 7.507 1.00 88.94 294 LEU A C 1
ATOM 2449 O O . LEU A 1 294 ? 4.004 -6.550 6.849 1.00 88.94 294 LEU A O 1
ATOM 2453 N N . PHE A 1 295 ? 2.012 -7.322 7.537 1.00 90.62 295 PHE A N 1
ATOM 2454 C CA . PHE A 1 295 ? 1.232 -6.324 6.803 1.00 90.62 295 PHE A CA 1
ATOM 2455 C C . PHE A 1 295 ? 1.488 -4.913 7.334 1.00 90.62 295 PHE A C 1
ATOM 2457 O O . PHE A 1 295 ? 1.661 -3.996 6.542 1.00 90.62 295 PHE A O 1
ATOM 2464 N N . ALA A 1 296 ? 1.612 -4.728 8.650 1.00 87.75 296 ALA A N 1
ATOM 2465 C CA . ALA A 1 296 ? 1.993 -3.429 9.202 1.00 87.75 296 ALA A CA 1
ATOM 2466 C C . ALA A 1 296 ? 3.402 -2.989 8.759 1.00 87.75 296 ALA A C 1
ATOM 2468 O O . ALA A 1 296 ? 3.625 -1.808 8.516 1.00 87.75 296 ALA A O 1
ATOM 2469 N N . TRP A 1 297 ? 4.356 -3.916 8.627 1.00 89.12 297 TRP A N 1
ATOM 2470 C CA . TRP A 1 297 ? 5.696 -3.624 8.112 1.00 89.12 297 TRP A CA 1
ATOM 2471 C C . TRP A 1 297 ? 5.671 -3.262 6.623 1.00 89.12 297 TRP A C 1
ATOM 2473 O O . TRP A 1 297 ? 6.232 -2.234 6.251 1.00 89.12 297 TRP A O 1
ATOM 2483 N N . LEU A 1 298 ? 4.946 -4.024 5.794 1.00 89.75 298 LEU A N 1
ATOM 2484 C CA . LEU A 1 298 ? 4.699 -3.675 4.388 1.00 89.75 298 LEU A CA 1
ATOM 2485 C C . LEU A 1 298 ? 4.017 -2.305 4.259 1.00 89.75 298 LEU A C 1
ATOM 2487 O O . LEU A 1 298 ? 4.352 -1.527 3.371 1.00 89.75 298 LEU A O 1
ATOM 2491 N N . GLY A 1 299 ? 3.117 -1.995 5.195 1.00 88.38 299 GLY A N 1
ATOM 2492 C CA . GLY A 1 299 ? 2.459 -0.704 5.373 1.00 88.38 299 GLY A CA 1
ATOM 2493 C C . GLY A 1 299 ? 3.406 0.484 5.532 1.00 88.38 299 GLY A C 1
ATOM 2494 O O . GLY A 1 299 ? 3.156 1.559 4.988 1.00 88.38 299 GLY A O 1
ATOM 2495 N N . LYS A 1 300 ? 4.527 0.280 6.230 1.00 87.38 300 LYS A N 1
ATOM 2496 C CA . LYS A 1 300 ? 5.527 1.333 6.452 1.00 87.38 300 LYS A CA 1
ATOM 2497 C C . LYS A 1 300 ? 6.330 1.654 5.197 1.00 87.38 300 LYS A C 1
ATOM 2499 O O . LYS A 1 300 ? 6.711 2.803 5.014 1.00 87.38 300 LYS A O 1
ATOM 2504 N N . ILE A 1 301 ? 6.560 0.656 4.343 1.00 89.75 301 ILE A N 1
ATOM 2505 C CA . ILE A 1 301 ? 7.358 0.776 3.113 1.00 89.75 301 ILE A CA 1
ATOM 2506 C C . ILE A 1 301 ? 6.489 0.914 1.852 1.00 89.75 301 ILE A C 1
ATOM 2508 O O . ILE A 1 301 ? 6.935 0.618 0.740 1.00 89.75 301 ILE A O 1
ATOM 2512 N N . THR A 1 302 ? 5.217 1.317 1.990 1.00 89.38 302 THR A N 1
ATOM 2513 C CA . THR A 1 302 ? 4.269 1.329 0.861 1.00 89.38 302 THR A CA 1
ATOM 2514 C C . THR A 1 302 ? 4.670 2.255 -0.269 1.00 89.38 302 THR A C 1
ATOM 2516 O O . THR A 1 302 ? 4.395 1.946 -1.422 1.00 89.38 302 THR A O 1
ATOM 2519 N N . LEU A 1 303 ? 5.299 3.393 0.033 1.00 87.25 303 LEU A N 1
ATOM 2520 C CA . LEU A 1 303 ? 5.651 4.368 -0.996 1.00 87.25 303 LEU A CA 1
ATOM 2521 C C . LEU A 1 303 ? 6.765 3.823 -1.897 1.00 87.25 303 LEU A C 1
ATOM 2523 O O . LEU A 1 303 ? 6.641 3.825 -3.120 1.00 87.25 303 LEU A O 1
ATOM 2527 N N . GLU A 1 304 ? 7.825 3.301 -1.289 1.00 91.94 304 GLU A N 1
ATOM 2528 C CA . GLU A 1 304 ? 8.975 2.741 -1.986 1.00 91.94 304 GLU A CA 1
ATOM 2529 C C . GLU A 1 304 ? 8.589 1.479 -2.745 1.00 91.94 304 GLU A C 1
ATOM 2531 O O . GLU A 1 304 ? 8.953 1.339 -3.910 1.00 91.94 304 GLU A O 1
ATOM 2536 N N . THR A 1 305 ? 7.786 0.602 -2.140 1.00 92.44 305 THR A N 1
ATOM 2537 C CA . THR A 1 305 ? 7.245 -0.573 -2.835 1.00 92.44 305 THR A CA 1
ATOM 2538 C C . THR A 1 305 ? 6.329 -0.156 -3.994 1.00 92.44 305 THR A C 1
ATOM 2540 O O . THR A 1 305 ? 6.413 -0.738 -5.076 1.00 92.44 305 THR A O 1
ATOM 2543 N N . TYR A 1 306 ? 5.500 0.882 -3.840 1.00 89.75 306 TYR A N 1
ATOM 2544 C CA . TYR A 1 306 ? 4.625 1.372 -4.910 1.00 89.75 306 TYR A CA 1
ATOM 2545 C C . TYR A 1 306 ? 5.411 1.909 -6.107 1.00 89.75 306 TYR A C 1
ATOM 2547 O O . TYR A 1 306 ? 5.066 1.593 -7.242 1.00 89.75 306 TYR A O 1
ATOM 2555 N N . ILE A 1 307 ? 6.465 2.691 -5.881 1.00 89.44 307 ILE A N 1
ATOM 2556 C CA . ILE A 1 307 ? 7.281 3.248 -6.969 1.00 89.44 307 ILE A CA 1
ATOM 2557 C C . ILE A 1 307 ? 8.139 2.146 -7.601 1.00 89.44 307 ILE A C 1
ATOM 2559 O O . ILE A 1 307 ? 8.143 1.972 -8.820 1.00 89.44 307 ILE A O 1
ATOM 2563 N N . SER A 1 308 ? 8.813 1.344 -6.774 1.00 92.12 308 SER A N 1
ATOM 2564 C CA . SER A 1 308 ? 9.754 0.316 -7.235 1.00 92.12 308 SER A CA 1
ATOM 2565 C C . SER A 1 308 ? 9.082 -0.778 -8.064 1.00 92.12 308 SER A C 1
ATOM 2567 O O . SER A 1 308 ? 9.741 -1.394 -8.898 1.00 92.12 308 SER A O 1
ATOM 2569 N N . GLN A 1 309 ? 7.770 -1.004 -7.904 1.00 91.75 309 GLN A N 1
ATOM 2570 C CA . GLN A 1 309 ? 7.045 -2.000 -8.701 1.00 91.75 309 GLN A CA 1
ATOM 2571 C C . GLN A 1 309 ? 7.135 -1.691 -10.203 1.00 91.75 309 GLN A C 1
ATOM 2573 O O . GLN A 1 309 ? 7.214 -2.606 -11.015 1.00 91.75 309 GLN A O 1
ATOM 2578 N N . ILE A 1 310 ? 7.145 -0.406 -10.574 1.00 89.44 310 ILE A N 1
ATOM 2579 C CA . ILE A 1 310 ? 7.144 0.035 -11.973 1.00 89.44 310 ILE A CA 1
ATOM 2580 C C . ILE A 1 310 ? 8.499 -0.252 -12.626 1.00 89.44 310 ILE A C 1
ATOM 2582 O O . ILE A 1 310 ? 8.539 -0.509 -13.822 1.00 89.44 310 ILE A O 1
ATOM 2586 N N . HIS A 1 311 ? 9.578 -0.241 -11.838 1.00 88.50 311 HIS A N 1
ATOM 2587 C CA . HIS A 1 311 ? 10.948 -0.350 -12.338 1.00 88.50 311 HIS A CA 1
ATOM 2588 C C . HIS A 1 311 ? 11.553 -1.748 -12.182 1.00 88.50 311 HIS A C 1
ATOM 2590 O O . HIS A 1 311 ? 12.352 -2.151 -13.015 1.00 88.50 311 HIS A O 1
ATOM 2596 N N . ILE A 1 312 ? 11.210 -2.484 -11.121 1.00 89.75 312 ILE A N 1
ATOM 2597 C CA . ILE A 1 312 ? 11.829 -3.785 -10.802 1.00 89.75 312 ILE A CA 1
ATOM 2598 C C . ILE A 1 312 ? 10.903 -4.950 -11.161 1.00 89.75 312 ILE A C 1
ATOM 2600 O O . ILE A 1 312 ? 11.357 -6.056 -11.441 1.00 89.75 312 ILE A O 1
ATOM 2604 N N . TRP A 1 313 ? 9.591 -4.730 -11.118 1.00 88.25 313 TRP A N 1
ATOM 2605 C CA . TRP A 1 313 ? 8.616 -5.816 -11.215 1.00 88.25 313 TRP A CA 1
ATOM 2606 C C . TRP A 1 313 ? 7.858 -5.806 -12.539 1.00 88.25 313 TRP A C 1
ATOM 2608 O O . TRP A 1 313 ? 7.575 -6.852 -13.127 1.00 88.25 313 TRP A O 1
ATOM 2618 N N . LEU A 1 314 ? 7.562 -4.607 -13.028 1.00 90.25 314 LEU A N 1
ATOM 2619 C CA . LEU A 1 314 ? 6.863 -4.363 -14.271 1.00 90.25 314 LEU A CA 1
ATOM 2620 C C . LEU A 1 314 ? 7.791 -3.726 -15.305 1.00 90.25 314 LEU A C 1
ATOM 2622 O O . LEU A 1 314 ? 8.892 -3.289 -14.989 1.00 90.25 314 LEU A O 1
ATOM 2626 N N . ARG A 1 315 ? 7.321 -3.669 -16.552 1.00 87.19 315 ARG A N 1
ATOM 2627 C CA . ARG A 1 315 ? 8.044 -3.035 -17.649 1.00 87.19 315 ARG A CA 1
ATOM 2628 C C . ARG A 1 315 ? 7.108 -2.315 -18.612 1.00 87.19 315 ARG A C 1
ATOM 2630 O O . ARG A 1 315 ? 6.008 -2.794 -18.929 1.00 87.19 315 ARG A O 1
ATOM 2637 N N . SER A 1 316 ? 7.554 -1.156 -19.082 1.00 80.62 316 SER A N 1
ATOM 2638 C CA . SER A 1 316 ? 6.893 -0.371 -20.121 1.00 80.62 316 SER A CA 1
ATOM 2639 C C . SER A 1 316 ? 7.575 -0.606 -21.475 1.00 80.62 316 SER A C 1
ATOM 2641 O O . SER A 1 316 ? 8.787 -0.771 -21.554 1.00 80.62 316 SER A O 1
ATOM 2643 N N . GLY A 1 317 ? 6.788 -0.675 -22.553 1.00 69.38 317 GLY A N 1
ATOM 2644 C CA . GLY A 1 317 ? 7.331 -0.794 -23.917 1.00 69.38 317 GLY A CA 1
ATOM 2645 C C . GLY A 1 317 ? 7.725 0.553 -24.534 1.00 69.38 317 GLY A C 1
ATOM 2646 O O . GLY A 1 317 ? 8.289 0.591 -25.620 1.00 69.38 317 GLY A O 1
ATOM 2647 N N . VAL A 1 318 ? 7.391 1.659 -23.864 1.00 74.12 318 VAL A N 1
ATOM 2648 C CA . VAL A 1 318 ? 7.690 3.031 -24.284 1.00 74.12 318 VAL A CA 1
ATOM 2649 C C . VAL A 1 318 ? 8.076 3.860 -23.060 1.00 74.12 318 VAL A C 1
ATOM 2651 O O . VAL A 1 318 ? 7.498 3.631 -21.993 1.00 74.12 318 VAL A O 1
ATOM 2654 N N . PRO A 1 319 ? 8.988 4.841 -23.205 1.00 68.38 319 PRO A N 1
ATOM 2655 C CA . PRO A 1 319 ? 9.294 5.805 -22.155 1.00 68.38 319 PRO A CA 1
ATOM 2656 C C . PRO A 1 319 ? 8.025 6.389 -21.526 1.00 68.38 319 PRO A C 1
ATOM 2658 O O . PRO A 1 319 ? 7.153 6.877 -22.241 1.00 68.38 319 PRO A O 1
ATOM 2661 N N . ASP A 1 320 ? 7.923 6.312 -20.197 1.00 67.56 320 ASP A N 1
ATOM 2662 C CA . ASP A 1 320 ? 6.829 6.884 -19.391 1.00 67.56 320 ASP A CA 1
ATOM 2663 C C . ASP A 1 320 ? 5.428 6.313 -19.708 1.00 67.56 320 ASP A C 1
ATOM 2665 O O . ASP A 1 320 ? 4.396 6.873 -19.332 1.00 67.56 320 ASP A O 1
ATOM 2669 N N . GLY A 1 321 ? 5.381 5.164 -20.389 1.00 69.94 321 GLY A N 1
ATOM 2670 C CA . GLY A 1 321 ? 4.153 4.442 -20.688 1.00 69.94 321 GLY A CA 1
ATOM 2671 C C . GLY A 1 321 ? 3.639 3.610 -19.516 1.00 69.94 321 GLY A C 1
ATOM 2672 O O . GLY A 1 321 ? 4.371 3.242 -18.598 1.00 69.94 321 GLY A O 1
ATOM 2673 N N . GLN A 1 322 ? 2.361 3.227 -19.579 1.00 77.31 322 GLN A N 1
ATOM 2674 C CA . GLN A 1 322 ? 1.817 2.282 -18.607 1.00 77.31 322 GLN A CA 1
ATOM 2675 C C . GLN A 1 322 ? 2.511 0.911 -18.717 1.00 77.31 322 GLN A C 1
ATOM 2677 O O . GLN A 1 322 ? 2.641 0.375 -19.824 1.00 77.31 322 GLN A O 1
ATOM 2682 N N . PRO A 1 323 ? 2.897 0.301 -17.585 1.00 80.94 323 PRO A N 1
ATOM 2683 C CA . PRO A 1 323 ? 3.572 -0.987 -17.577 1.00 80.94 323 PRO A CA 1
ATOM 2684 C C . PRO A 1 323 ? 2.643 -2.132 -18.012 1.00 80.94 323 PRO A C 1
ATOM 2686 O O . PRO A 1 323 ? 1.747 -2.564 -17.273 1.00 80.94 323 PRO A O 1
ATOM 2689 N N . ARG A 1 324 ? 2.875 -2.653 -19.220 1.00 84.88 324 ARG A N 1
ATOM 2690 C CA . ARG A 1 324 ? 2.102 -3.762 -19.809 1.00 84.88 324 ARG A CA 1
ATOM 2691 C C . ARG A 1 324 ? 2.757 -5.125 -19.610 1.00 84.88 324 ARG A C 1
ATOM 2693 O O . ARG A 1 324 ? 2.047 -6.127 -19.611 1.00 84.88 324 ARG A O 1
ATOM 2700 N N . TRP A 1 325 ? 4.064 -5.154 -19.381 1.00 88.69 325 TRP A N 1
ATOM 2701 C CA . TRP A 1 325 ? 4.863 -6.374 -19.311 1.00 88.69 325 TRP A CA 1
ATOM 2702 C C . TRP A 1 325 ? 5.418 -6.592 -17.904 1.00 88.69 325 TRP A C 1
ATOM 2704 O O . TRP A 1 325 ? 5.354 -5.702 -17.051 1.00 88.69 325 TRP A O 1
ATOM 2714 N N . LEU A 1 326 ? 5.937 -7.791 -17.667 1.00 91.88 326 LEU A N 1
ATOM 2715 C CA . LEU A 1 326 ? 6.671 -8.168 -16.463 1.00 91.88 326 LEU A CA 1
ATOM 2716 C C . LEU A 1 326 ? 8.166 -8.195 -16.765 1.00 91.88 326 LEU A C 1
ATOM 2718 O O . LEU A 1 326 ? 8.565 -8.636 -17.847 1.00 91.88 326 LEU A O 1
ATOM 2722 N N . LEU A 1 327 ? 8.985 -7.775 -15.801 1.00 91.25 327 LEU A N 1
ATOM 2723 C CA . LEU A 1 327 ? 10.429 -7.968 -15.889 1.00 91.25 327 LEU A CA 1
ATOM 2724 C C . LEU A 1 327 ? 10.742 -9.470 -15.791 1.00 91.25 327 LEU A C 1
ATOM 2726 O O . LEU A 1 327 ? 10.283 -10.148 -14.868 1.00 91.25 327 LEU A O 1
ATOM 2730 N N . SER A 1 328 ? 11.511 -9.998 -16.744 1.00 92.62 328 SER A N 1
ATOM 2731 C CA . SER A 1 328 ? 11.881 -11.414 -16.791 1.00 92.62 328 SER A CA 1
ATOM 2732 C C . SER A 1 328 ? 13.384 -11.587 -16.605 1.00 92.62 328 SER A C 1
ATOM 2734 O O . SER A 1 328 ? 14.162 -11.374 -17.534 1.00 92.62 328 SER A O 1
ATOM 2736 N N . ILE A 1 329 ? 13.782 -12.011 -15.405 1.00 92.69 329 ILE A N 1
ATOM 2737 C CA . ILE A 1 329 ? 15.156 -12.415 -15.082 1.00 92.69 329 ILE A CA 1
ATOM 2738 C C . ILE A 1 329 ? 15.370 -13.881 -15.470 1.00 92.69 329 ILE A C 1
ATOM 2740 O O . ILE A 1 329 ? 16.400 -14.223 -16.041 1.00 92.69 329 ILE A O 1
ATOM 2744 N N . ILE A 1 330 ? 14.381 -14.741 -15.198 1.00 92.38 330 ILE A N 1
ATOM 2745 C CA . ILE A 1 330 ? 14.427 -16.165 -15.547 1.00 92.38 330 ILE A CA 1
ATOM 2746 C C . ILE A 1 330 ? 13.408 -16.424 -16.663 1.00 92.38 330 ILE A C 1
ATOM 2748 O O . ILE A 1 330 ? 12.210 -16.538 -16.381 1.00 92.38 330 ILE A O 1
ATOM 2752 N N . PRO A 1 331 ? 13.846 -16.497 -17.933 1.00 88.69 331 PRO A N 1
ATOM 2753 C CA . PRO A 1 331 ? 12.940 -16.751 -19.046 1.00 88.69 331 PRO A CA 1
ATOM 2754 C C . PRO A 1 331 ? 12.292 -18.136 -18.919 1.00 88.69 331 PRO A C 1
ATOM 2756 O O . PRO A 1 331 ? 12.875 -19.060 -18.358 1.00 88.69 331 PRO A O 1
ATOM 2759 N N . ASN A 1 332 ? 11.079 -18.287 -19.456 1.00 88.38 332 ASN A N 1
ATOM 2760 C CA . ASN A 1 332 ? 10.302 -19.538 -19.519 1.00 88.38 332 ASN A CA 1
ATOM 2761 C C . ASN A 1 332 ? 9.833 -20.151 -18.182 1.00 88.38 332 ASN A C 1
ATOM 2763 O O . ASN A 1 332 ? 9.060 -21.105 -18.214 1.00 88.38 332 ASN A O 1
ATOM 2767 N N . TYR A 1 333 ? 10.193 -19.587 -17.023 1.00 91.81 333 TYR A N 1
ATOM 2768 C CA . TYR A 1 333 ? 9.734 -20.063 -15.708 1.00 91.81 333 TYR A CA 1
ATOM 2769 C C . TYR A 1 333 ? 8.989 -18.964 -14.925 1.00 91.81 333 TYR A C 1
ATOM 2771 O O . TYR A 1 333 ? 9.567 -18.352 -14.025 1.00 91.81 333 TYR A O 1
ATOM 2779 N N . PRO A 1 334 ? 7.694 -18.707 -15.210 1.00 89.12 334 PRO A N 1
ATOM 2780 C CA . PRO A 1 334 ? 6.955 -17.573 -14.644 1.00 89.12 334 PRO A CA 1
ATOM 2781 C C . PRO A 1 334 ? 6.889 -17.538 -13.113 1.00 89.12 334 PRO A C 1
ATOM 2783 O O . PRO A 1 334 ? 7.073 -16.476 -12.527 1.00 89.12 334 PRO A O 1
ATOM 2786 N N . LEU A 1 335 ? 6.668 -18.680 -12.450 1.00 90.31 335 LEU A N 1
ATOM 2787 C CA . LEU A 1 335 ? 6.583 -18.739 -10.982 1.00 90.31 335 LEU A CA 1
ATOM 2788 C C . LEU A 1 335 ? 7.946 -18.547 -10.310 1.00 90.31 335 LEU A C 1
ATOM 2790 O O . LEU A 1 335 ? 8.041 -17.869 -9.290 1.00 90.31 335 LEU A O 1
ATOM 2794 N N . LEU A 1 336 ? 9.011 -19.098 -10.896 1.00 92.06 336 LEU A N 1
ATOM 2795 C CA . LEU A 1 336 ? 10.368 -18.903 -10.390 1.00 92.06 336 LEU A CA 1
ATOM 2796 C C . LEU A 1 336 ? 10.811 -17.450 -10.591 1.00 92.06 336 LEU A C 1
ATOM 2798 O O . LEU A 1 336 ? 11.379 -16.844 -9.683 1.00 92.06 336 LEU A O 1
ATOM 2802 N N . ASN A 1 337 ? 10.465 -16.866 -11.741 1.00 93.38 337 ASN A N 1
ATOM 2803 C CA . ASN A 1 337 ? 10.657 -15.449 -11.998 1.00 93.38 337 ASN A CA 1
ATOM 2804 C C . ASN A 1 337 ? 9.865 -14.591 -11.003 1.00 93.38 337 ASN A C 1
ATOM 2806 O O . ASN A 1 337 ? 10.433 -13.664 -10.440 1.00 93.38 337 ASN A O 1
ATOM 2810 N N . PHE A 1 338 ? 8.595 -14.912 -10.726 1.00 92.50 338 PHE A N 1
ATOM 2811 C CA . PHE A 1 338 ? 7.789 -14.230 -9.707 1.00 92.50 338 PHE A CA 1
ATOM 2812 C C . PHE A 1 338 ? 8.465 -14.267 -8.335 1.00 92.50 338 PHE A C 1
ATOM 2814 O O . PHE A 1 338 ? 8.628 -13.214 -7.726 1.00 92.50 338 PHE A O 1
ATOM 2821 N N . MET A 1 339 ? 8.913 -15.436 -7.867 1.00 92.69 339 MET A N 1
ATOM 2822 C CA . MET A 1 339 ? 9.585 -15.561 -6.569 1.00 92.69 339 MET A CA 1
ATOM 2823 C C . MET A 1 339 ? 10.877 -14.738 -6.505 1.00 92.69 339 MET A C 1
ATOM 2825 O O . MET A 1 339 ? 11.048 -13.945 -5.579 1.00 92.69 339 MET A O 1
ATOM 2829 N N . LEU A 1 340 ? 11.761 -14.879 -7.500 1.00 94.31 340 LEU A N 1
ATOM 2830 C CA . LEU A 1 340 ? 13.047 -14.179 -7.522 1.00 94.31 340 LEU A CA 1
ATOM 2831 C C . LEU A 1 340 ? 12.868 -12.661 -7.644 1.00 94.31 340 LEU A C 1
ATOM 2833 O O . LEU A 1 340 ? 13.432 -11.905 -6.854 1.00 94.31 340 LEU A O 1
ATOM 2837 N N . THR A 1 341 ? 12.066 -12.211 -8.613 1.00 93.50 341 THR A N 1
ATOM 2838 C CA . THR A 1 341 ? 11.823 -10.776 -8.830 1.00 93.50 341 THR A CA 1
ATOM 2839 C C . THR A 1 341 ? 11.148 -10.144 -7.623 1.00 93.50 341 THR A C 1
ATOM 2841 O O . THR A 1 341 ? 11.558 -9.061 -7.231 1.00 93.50 341 THR A O 1
ATOM 2844 N N . THR A 1 342 ? 10.195 -10.828 -6.977 1.00 93.88 342 THR A N 1
ATOM 2845 C CA . THR A 1 342 ? 9.536 -10.335 -5.756 1.00 93.88 342 THR A CA 1
ATOM 2846 C C . THR A 1 342 ? 10.515 -10.235 -4.587 1.00 93.88 342 THR A C 1
ATOM 2848 O O . THR A 1 342 ? 10.495 -9.236 -3.872 1.00 93.88 342 THR A O 1
ATOM 2851 N N . ALA A 1 343 ? 11.405 -11.216 -4.402 1.00 94.38 343 ALA A N 1
ATOM 2852 C CA . ALA A 1 343 ? 12.421 -11.173 -3.350 1.00 94.38 343 ALA A CA 1
ATOM 2853 C C . ALA A 1 343 ? 13.389 -9.991 -3.535 1.00 94.38 343 ALA A C 1
ATOM 2855 O O . ALA A 1 343 ? 13.607 -9.223 -2.596 1.00 94.38 343 ALA A O 1
ATOM 2856 N N . ILE A 1 344 ? 13.905 -9.798 -4.756 1.00 94.69 344 ILE A N 1
ATOM 2857 C CA . ILE A 1 344 ? 14.760 -8.652 -5.108 1.00 94.69 344 ILE A CA 1
ATOM 2858 C C . ILE A 1 344 ? 13.994 -7.342 -4.898 1.00 94.69 344 ILE A C 1
ATOM 2860 O O . ILE A 1 344 ? 14.473 -6.434 -4.226 1.00 94.69 344 ILE A O 1
ATOM 2864 N N . TYR A 1 345 ? 12.777 -7.259 -5.426 1.00 94.69 345 TYR A N 1
ATOM 2865 C CA . TYR A 1 345 ? 11.915 -6.088 -5.335 1.00 94.69 345 TYR A CA 1
ATOM 2866 C C . TYR A 1 345 ? 11.636 -5.662 -3.887 1.00 94.69 345 TYR A C 1
ATOM 2868 O O . TYR A 1 345 ? 11.802 -4.485 -3.560 1.00 94.69 345 TYR A O 1
ATOM 2876 N N . VAL A 1 346 ? 11.245 -6.589 -3.007 1.00 93.56 346 VAL A N 1
ATOM 2877 C CA . VAL A 1 346 ? 10.956 -6.281 -1.598 1.00 93.56 346 VAL A CA 1
ATOM 2878 C C . VAL A 1 346 ? 12.232 -5.866 -0.864 1.00 93.56 346 VAL A C 1
ATOM 2880 O O . VAL A 1 346 ? 12.211 -4.870 -0.141 1.00 93.56 346 VAL A O 1
ATOM 2883 N N . ALA A 1 347 ? 13.350 -6.568 -1.084 1.00 94.31 347 ALA A N 1
ATOM 2884 C CA . ALA A 1 347 ? 14.630 -6.240 -0.458 1.00 94.31 347 ALA A CA 1
ATOM 2885 C C . ALA A 1 347 ? 15.127 -4.842 -0.860 1.00 94.31 347 ALA A C 1
ATOM 2887 O O . ALA A 1 347 ? 15.482 -4.034 -0.001 1.00 94.31 347 ALA A O 1
ATOM 2888 N N . LEU A 1 348 ? 15.089 -4.525 -2.158 1.00 94.50 348 LEU A N 1
ATOM 2889 C CA . LEU A 1 348 ? 15.502 -3.218 -2.667 1.00 94.50 348 LEU A CA 1
ATOM 2890 C C . LEU A 1 348 ? 14.536 -2.106 -2.250 1.00 94.50 348 LEU A C 1
ATOM 2892 O O . LEU A 1 348 ? 14.993 -1.013 -1.933 1.00 94.50 348 LEU A O 1
ATOM 2896 N N . SER A 1 349 ? 13.229 -2.374 -2.174 1.00 94.44 349 SER A N 1
ATOM 2897 C CA . SER A 1 349 ? 12.250 -1.393 -1.677 1.00 94.44 349 SER A CA 1
ATOM 2898 C C . SER A 1 349 ? 12.473 -1.065 -0.200 1.00 94.44 349 SER A C 1
ATOM 2900 O O . SER A 1 349 ? 12.419 0.100 0.187 1.00 94.44 349 SER A O 1
ATOM 2902 N N . TYR A 1 350 ? 12.766 -2.075 0.628 1.00 93.81 350 TYR A N 1
ATOM 2903 C CA . TYR A 1 350 ? 13.106 -1.863 2.035 1.00 93.81 350 TYR A CA 1
ATOM 2904 C C . TYR A 1 350 ? 14.409 -1.069 2.183 1.00 93.81 350 TYR A C 1
ATOM 2906 O O . TYR A 1 350 ? 14.470 -0.115 2.959 1.00 93.81 350 TYR A O 1
ATOM 2914 N N . ARG A 1 351 ? 15.437 -1.399 1.392 1.00 93.06 351 ARG A N 1
ATOM 2915 C CA . ARG A 1 351 ? 16.694 -0.649 1.427 1.00 93.06 351 ARG A CA 1
ATOM 2916 C C . ARG A 1 351 ? 16.514 0.794 0.963 1.00 93.06 351 ARG A C 1
ATOM 2918 O O . ARG A 1 351 ? 17.040 1.712 1.590 1.00 93.06 351 ARG A O 1
ATOM 2925 N N . LEU A 1 352 ? 15.726 1.002 -0.091 1.00 90.81 352 LEU A N 1
ATOM 2926 C CA . LEU A 1 352 ? 15.365 2.329 -0.571 1.00 90.81 352 LEU A CA 1
ATOM 2927 C C . LEU A 1 352 ? 14.670 3.135 0.531 1.00 90.81 352 LEU A C 1
ATOM 2929 O O . LEU A 1 352 ? 15.030 4.289 0.722 1.00 90.81 352 LEU A O 1
ATOM 2933 N N . PHE A 1 353 ? 13.764 2.522 1.298 1.00 91.88 353 PHE A N 1
ATOM 2934 C CA . PHE A 1 353 ? 13.078 3.163 2.425 1.00 91.88 353 PHE A CA 1
ATOM 2935 C C . PHE A 1 353 ? 14.041 3.619 3.535 1.00 91.88 353 PHE A C 1
ATOM 2937 O O . PHE A 1 353 ? 13.896 4.712 4.087 1.00 91.88 353 PHE A O 1
ATOM 2944 N N . GLU A 1 354 ? 15.052 2.819 3.879 1.00 89.12 354 GLU A N 1
ATOM 2945 C CA . GLU A 1 354 ? 16.066 3.238 4.858 1.00 89.12 354 GLU A CA 1
ATOM 2946 C C . GLU A 1 354 ? 16.882 4.433 4.342 1.00 89.12 354 GLU A C 1
ATOM 2948 O O . GLU A 1 354 ? 17.111 5.411 5.065 1.00 89.12 354 GLU A O 1
ATOM 2953 N N . LEU A 1 355 ? 17.290 4.377 3.072 1.00 85.31 355 LEU A N 1
ATOM 2954 C CA . LEU A 1 355 ? 18.080 5.428 2.437 1.00 85.31 355 LEU A CA 1
ATOM 2955 C C . LEU A 1 355 ? 17.273 6.721 2.281 1.00 85.31 355 LEU A C 1
ATOM 2957 O O . LEU A 1 355 ? 17.785 7.786 2.619 1.00 85.31 355 LEU A O 1
ATOM 2961 N N . THR A 1 356 ? 16.012 6.661 1.844 1.00 86.00 356 THR A N 1
ATOM 2962 C CA . THR A 1 356 ? 15.150 7.845 1.686 1.00 86.00 356 THR A CA 1
ATOM 2963 C C . THR A 1 356 ? 14.897 8.530 3.021 1.00 86.00 356 THR A C 1
ATOM 2965 O O . THR A 1 356 ? 14.990 9.754 3.094 1.00 86.00 356 THR A O 1
ATOM 2968 N N . ASN A 1 357 ? 14.663 7.782 4.102 1.00 84.31 357 ASN A N 1
ATOM 2969 C CA . ASN A 1 357 ? 14.502 8.363 5.438 1.00 84.31 357 ASN A CA 1
ATOM 2970 C C . ASN A 1 357 ? 15.804 8.972 5.980 1.00 84.31 357 ASN A C 1
ATOM 2972 O O . ASN A 1 357 ? 15.790 10.046 6.593 1.00 84.31 357 ASN A O 1
ATOM 2976 N N . THR A 1 358 ? 16.943 8.336 5.708 1.00 81.19 358 THR A N 1
ATOM 2977 C CA . THR A 1 358 ? 18.259 8.881 6.073 1.00 81.19 358 THR A CA 1
ATOM 2978 C C . THR A 1 358 ? 18.549 10.171 5.303 1.00 81.19 358 THR A C 1
ATOM 2980 O O . THR A 1 358 ? 18.954 11.175 5.884 1.00 81.19 358 THR A O 1
ATOM 2983 N N . LEU A 1 359 ? 18.268 10.197 3.999 1.00 78.56 359 LEU A N 1
ATOM 2984 C CA . LEU A 1 359 ? 18.415 11.392 3.171 1.00 78.56 359 LEU A CA 1
ATOM 2985 C C . LEU A 1 359 ? 17.426 12.487 3.585 1.00 78.56 359 LEU A C 1
ATOM 2987 O O . LEU A 1 359 ? 17.826 13.642 3.696 1.00 78.56 359 LEU A O 1
ATOM 2991 N N . LYS A 1 360 ? 16.168 12.146 3.889 1.00 80.62 360 LYS A N 1
ATOM 2992 C CA . LYS A 1 360 ? 15.156 13.091 4.386 1.00 80.62 360 LYS A CA 1
ATOM 2993 C C . LYS A 1 360 ? 15.653 13.822 5.627 1.00 80.62 360 LYS A C 1
ATOM 2995 O O . LYS A 1 360 ? 15.588 15.043 5.668 1.00 80.62 360 LYS A O 1
ATOM 3000 N N . THR A 1 361 ? 16.167 13.095 6.617 1.00 75.62 361 THR A N 1
ATOM 3001 C CA . THR A 1 361 ? 16.673 13.706 7.860 1.00 75.62 361 THR A CA 1
ATOM 3002 C C . THR A 1 361 ? 17.946 14.526 7.636 1.00 75.62 361 THR A C 1
ATOM 3004 O O . THR A 1 361 ? 18.149 15.532 8.313 1.00 75.62 361 THR A O 1
ATOM 3007 N N . ALA A 1 362 ? 18.779 14.154 6.659 1.00 73.12 362 ALA A N 1
ATOM 3008 C CA . ALA A 1 362 ? 19.967 14.917 6.282 1.00 73.12 362 ALA A CA 1
ATOM 3009 C C . ALA A 1 362 ? 19.645 16.217 5.513 1.00 73.12 362 ALA A C 1
ATOM 3011 O O . ALA A 1 362 ? 20.273 17.249 5.766 1.00 73.12 362 ALA A O 1
ATOM 3012 N N . PHE A 1 363 ? 18.688 16.177 4.579 1.00 72.62 363 PHE A N 1
ATOM 3013 C CA . PHE A 1 363 ? 18.300 17.318 3.741 1.00 72.62 363 PHE A CA 1
ATOM 3014 C C . PHE A 1 363 ? 17.308 18.253 4.431 1.00 72.62 363 PHE A C 1
ATOM 3016 O O . PHE A 1 363 ? 17.412 19.469 4.272 1.00 72.62 363 PHE A O 1
ATOM 3023 N N . VAL A 1 364 ? 16.381 17.700 5.213 1.00 76.62 364 VAL A N 1
ATOM 3024 C CA . VAL A 1 364 ? 15.342 18.440 5.934 1.00 76.62 364 VAL A CA 1
ATOM 3025 C C . VAL A 1 364 ? 15.491 18.181 7.439 1.00 76.62 364 VAL A C 1
ATOM 3027 O O . VAL A 1 364 ? 14.734 17.393 8.014 1.00 76.62 364 VAL A O 1
ATOM 3030 N N . PRO A 1 365 ? 16.498 18.792 8.094 1.00 75.69 365 PRO A N 1
ATOM 3031 C CA . PRO A 1 365 ? 16.678 18.650 9.533 1.00 75.69 365 PRO A CA 1
ATOM 3032 C C . PRO A 1 365 ? 15.530 19.346 10.275 1.00 75.69 365 PRO A C 1
ATOM 3034 O O . PRO A 1 365 ? 15.249 20.516 10.036 1.00 75.69 365 PRO A O 1
ATOM 3037 N N . SER A 1 366 ? 14.880 18.644 11.206 1.00 65.88 366 SER A N 1
ATOM 3038 C CA . SER A 1 366 ? 13.722 19.170 11.948 1.00 65.88 366 SER A CA 1
ATOM 3039 C C . SER A 1 366 ? 14.076 20.222 13.004 1.00 65.88 366 SER A C 1
ATOM 3041 O O . SER A 1 366 ? 13.223 21.023 13.365 1.00 65.88 366 SER A O 1
ATOM 3043 N N . LYS A 1 367 ? 15.320 20.224 13.500 1.00 72.88 367 LYS A N 1
ATOM 3044 C CA . LYS A 1 367 ? 15.773 21.068 14.623 1.0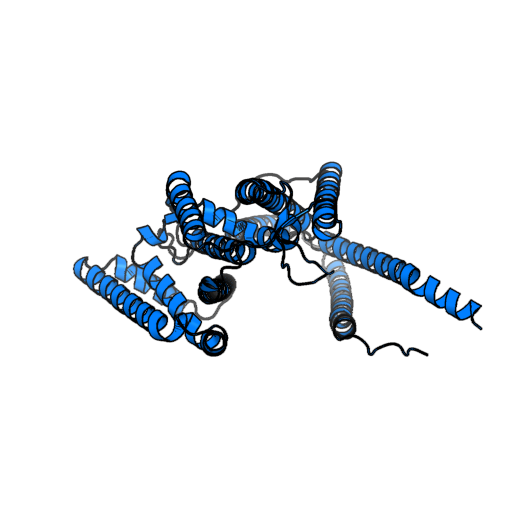0 72.88 367 LYS A CA 1
ATOM 3045 C C . LYS A 1 367 ? 16.763 22.172 14.216 1.00 72.88 367 LYS A C 1
ATOM 3047 O O . LYS A 1 367 ? 17.239 22.901 15.075 1.00 72.88 367 LYS A O 1
ATOM 3052 N N . ASP A 1 368 ? 17.102 22.295 12.928 1.00 75.88 368 ASP A N 1
ATOM 3053 C CA . ASP A 1 368 ? 18.152 23.210 12.451 1.00 75.88 368 ASP A CA 1
ATOM 3054 C C . ASP A 1 368 ? 17.711 23.988 11.202 1.00 75.88 368 ASP A C 1
ATOM 3056 O O . ASP A 1 368 ? 18.025 23.634 10.061 1.00 75.88 368 ASP A O 1
ATOM 3060 N N . ASN A 1 369 ? 16.979 25.081 11.435 1.00 79.25 369 ASN A N 1
ATOM 3061 C CA . ASN A 1 369 ? 16.456 25.948 10.374 1.00 79.25 369 ASN A CA 1
ATOM 3062 C C . ASN A 1 369 ? 17.568 26.594 9.533 1.00 79.25 369 ASN A C 1
ATOM 3064 O O . ASN A 1 369 ? 17.391 26.790 8.331 1.00 79.25 369 ASN A O 1
ATOM 3068 N N . LYS A 1 370 ? 18.733 26.885 10.131 1.00 75.69 370 LYS A N 1
ATOM 3069 C CA . LYS A 1 370 ? 19.872 27.468 9.405 1.00 75.69 370 LYS A CA 1
ATOM 3070 C C . LYS A 1 370 ? 20.431 26.463 8.405 1.00 75.69 370 LYS A C 1
ATOM 3072 O O . LYS A 1 370 ? 20.606 26.787 7.233 1.00 75.69 370 LYS A O 1
ATOM 3077 N N . ARG A 1 371 ? 20.664 25.222 8.839 1.00 72.38 371 ARG A N 1
ATOM 3078 C CA . ARG A 1 371 ? 21.113 24.143 7.951 1.00 72.38 371 ARG A CA 1
ATOM 3079 C C . ARG A 1 371 ? 20.075 23.793 6.891 1.00 72.38 371 ARG A C 1
ATOM 3081 O O . ARG A 1 371 ? 20.456 23.552 5.749 1.00 72.38 371 ARG A O 1
ATOM 3088 N N . LEU A 1 372 ? 18.787 23.808 7.236 1.00 77.50 372 LEU A N 1
ATOM 3089 C CA . LEU A 1 372 ? 17.707 23.645 6.264 1.00 77.50 372 LEU A CA 1
ATOM 3090 C C . LEU A 1 372 ? 17.789 24.710 5.161 1.00 77.50 372 LEU A C 1
ATOM 3092 O O . LEU A 1 372 ? 17.768 24.364 3.983 1.00 77.50 372 LEU A O 1
ATOM 3096 N N . MET A 1 373 ? 17.954 25.983 5.527 1.00 78.38 373 MET A N 1
ATOM 3097 C CA . MET A 1 373 ? 18.101 27.076 4.564 1.00 78.38 373 MET A CA 1
ATOM 3098 C C . MET A 1 373 ? 19.325 26.880 3.659 1.00 78.38 373 MET A C 1
ATOM 3100 O O . MET A 1 373 ? 19.197 26.957 2.437 1.00 78.38 373 MET A O 1
ATOM 3104 N N . TYR A 1 374 ? 20.493 26.546 4.223 1.00 78.25 374 TYR A N 1
ATOM 3105 C CA . TYR A 1 374 ? 21.686 26.247 3.422 1.00 78.25 374 TYR A CA 1
ATOM 3106 C C . TYR A 1 374 ? 21.467 25.070 2.466 1.00 78.25 374 TYR A C 1
ATOM 3108 O O . TYR A 1 374 ? 21.882 25.140 1.308 1.00 78.25 374 TYR A O 1
ATOM 3116 N N . ASN A 1 375 ? 20.785 24.010 2.908 1.00 79.94 375 ASN A N 1
ATOM 3117 C CA . ASN A 1 375 ? 20.453 22.865 2.061 1.00 79.94 375 ASN A CA 1
ATOM 3118 C C . ASN A 1 375 ? 19.530 23.272 0.903 1.00 79.94 375 ASN A C 1
ATOM 3120 O O . ASN A 1 375 ? 19.761 22.849 -0.228 1.00 79.94 375 ASN A O 1
ATOM 3124 N N . VAL A 1 376 ? 18.523 24.114 1.159 1.00 82.75 376 VAL A N 1
ATOM 3125 C CA . VAL A 1 376 ? 17.592 24.619 0.136 1.00 82.75 376 VAL A CA 1
ATOM 3126 C C . VAL A 1 376 ? 18.318 25.486 -0.891 1.00 82.75 376 VAL A C 1
ATOM 3128 O O . VAL A 1 376 ? 18.173 25.247 -2.089 1.00 82.75 376 VAL A O 1
ATOM 3131 N N . ILE A 1 377 ? 19.148 26.438 -0.449 1.00 83.44 377 ILE A N 1
ATOM 3132 C CA . ILE A 1 377 ? 19.957 27.284 -1.343 1.00 83.44 377 ILE A CA 1
ATOM 3133 C C . ILE A 1 377 ? 20.885 26.413 -2.196 1.00 83.44 377 ILE A C 1
ATOM 3135 O O . ILE A 1 377 ? 20.944 26.570 -3.415 1.00 83.44 377 ILE A O 1
ATOM 3139 N N . THR A 1 378 ? 21.570 25.452 -1.572 1.00 76.50 378 THR A N 1
ATOM 3140 C CA . THR A 1 378 ? 22.463 24.519 -2.274 1.00 76.50 378 THR A CA 1
ATOM 3141 C C . THR A 1 378 ? 21.702 23.696 -3.315 1.00 76.50 378 THR A C 1
ATOM 3143 O O . THR A 1 378 ? 22.140 23.588 -4.460 1.00 76.50 378 THR A O 1
ATOM 3146 N N . ALA A 1 379 ? 20.537 23.152 -2.956 1.00 77.31 379 ALA A N 1
ATOM 3147 C CA . ALA A 1 379 ? 19.699 22.379 -3.867 1.00 77.31 379 ALA A CA 1
ATOM 3148 C C . ALA A 1 379 ? 19.186 23.226 -5.042 1.00 77.31 379 ALA A C 1
ATOM 3150 O O . ALA A 1 379 ? 19.178 22.749 -6.179 1.00 77.31 379 ALA A O 1
ATOM 3151 N N . ALA A 1 380 ? 18.808 24.483 -4.793 1.00 82.38 380 ALA A N 1
ATOM 3152 C CA . ALA A 1 380 ? 18.384 25.423 -5.826 1.00 82.38 380 ALA A CA 1
ATOM 3153 C C . ALA A 1 380 ? 19.532 25.766 -6.787 1.00 82.38 380 ALA A C 1
ATOM 3155 O O . ALA A 1 380 ? 19.342 25.726 -8.003 1.00 82.38 380 ALA A O 1
ATOM 3156 N N . ALA A 1 381 ? 20.732 26.028 -6.259 1.00 84.50 381 ALA A N 1
ATOM 3157 C CA . ALA A 1 381 ? 21.922 26.287 -7.064 1.00 84.50 381 ALA A CA 1
ATOM 3158 C C . ALA A 1 381 ? 22.262 25.089 -7.963 1.00 84.50 381 ALA A C 1
ATOM 3160 O O . ALA A 1 381 ? 22.366 25.251 -9.177 1.00 84.50 381 ALA A O 1
ATOM 3161 N N . ILE A 1 382 ? 22.334 23.877 -7.396 1.00 77.69 382 ILE A N 1
ATOM 3162 C CA . ILE A 1 382 ? 22.610 22.646 -8.155 1.00 77.69 382 ILE A CA 1
ATOM 3163 C C . ILE A 1 382 ? 21.540 22.413 -9.228 1.00 77.69 382 ILE A C 1
ATOM 3165 O O . ILE A 1 382 ? 21.877 22.152 -10.382 1.00 77.69 382 ILE A O 1
ATOM 3169 N N . SER A 1 383 ? 20.257 22.536 -8.878 1.00 77.94 383 SER A N 1
ATOM 3170 C CA . SER A 1 383 ? 19.150 22.327 -9.823 1.00 77.94 383 SER A CA 1
ATOM 3171 C C . SER A 1 383 ? 19.186 23.335 -10.972 1.00 77.94 383 SER A C 1
ATOM 3173 O O . SER A 1 383 ? 18.978 22.965 -12.125 1.00 77.94 383 SER A O 1
ATOM 3175 N N . SER A 1 384 ? 19.505 24.595 -10.669 1.00 83.88 384 SER A N 1
ATOM 3176 C CA . SER A 1 384 ? 19.677 25.659 -11.658 1.00 83.88 384 SER A CA 1
ATOM 3177 C C . SER A 1 384 ? 20.842 25.356 -12.605 1.00 83.88 384 SER A C 1
ATOM 3179 O O . SER A 1 384 ? 20.669 25.364 -13.823 1.00 83.88 384 SER A O 1
ATOM 3181 N N . THR A 1 385 ? 22.008 24.978 -12.071 1.00 83.38 385 THR A N 1
ATOM 3182 C CA . THR A 1 385 ? 23.168 24.589 -12.885 1.00 83.38 385 THR A CA 1
ATOM 3183 C C . THR A 1 385 ? 22.849 23.401 -13.790 1.00 83.38 385 THR A C 1
ATOM 3185 O O . THR A 1 385 ? 23.107 23.466 -14.990 1.00 83.38 385 THR A O 1
ATOM 3188 N N . LEU A 1 386 ? 22.240 22.339 -13.253 1.00 77.50 386 LEU A N 1
ATOM 3189 C CA . LEU A 1 386 ? 21.847 21.166 -14.040 1.00 77.50 386 LEU A CA 1
ATOM 3190 C C . LEU A 1 386 ? 20.841 21.524 -15.140 1.00 77.50 386 LEU A C 1
ATOM 3192 O O . LEU A 1 386 ? 20.949 21.015 -16.257 1.00 77.50 386 LEU A O 1
ATOM 3196 N N . TYR A 1 387 ? 19.901 22.429 -14.859 1.00 83.62 387 TYR A N 1
ATOM 3197 C CA . TYR A 1 387 ? 18.960 22.933 -15.854 1.00 83.62 387 TYR A CA 1
ATOM 3198 C C . TYR A 1 387 ? 19.671 23.675 -16.991 1.00 83.62 387 TYR A C 1
ATOM 3200 O O . TYR A 1 387 ? 19.419 23.374 -18.157 1.00 83.62 387 TYR A O 1
ATOM 3208 N N . PHE A 1 388 ? 20.591 24.595 -16.685 1.00 82.75 388 PHE A N 1
ATOM 3209 C CA . PHE A 1 388 ? 21.335 25.333 -17.711 1.00 82.75 388 PHE A CA 1
ATOM 3210 C C . PHE A 1 388 ? 22.242 24.428 -18.543 1.00 82.75 388 PHE A C 1
ATOM 3212 O O . PHE A 1 388 ? 22.294 24.573 -19.764 1.00 82.75 388 PHE A O 1
ATOM 3219 N N . VAL A 1 389 ? 22.903 23.459 -17.906 1.00 80.06 389 VAL A N 1
ATOM 3220 C CA . VAL A 1 389 ? 23.708 22.448 -18.601 1.00 80.06 389 VAL A CA 1
ATOM 3221 C C . VAL A 1 389 ? 22.824 21.634 -19.549 1.00 80.06 389 VAL A C 1
ATOM 3223 O O . VAL A 1 389 ? 23.120 21.547 -20.738 1.00 80.06 389 VAL A O 1
ATOM 3226 N N . SER A 1 390 ? 21.694 21.108 -19.069 1.00 77.38 390 SER A N 1
ATOM 3227 C CA . SER A 1 390 ? 20.735 20.367 -19.901 1.00 77.38 390 SER A CA 1
ATOM 3228 C C . SER A 1 390 ? 20.195 21.214 -21.060 1.00 77.38 390 SER A C 1
ATOM 3230 O O . SER A 1 390 ? 20.154 20.765 -22.208 1.00 77.38 390 SER A O 1
ATOM 3232 N N . PHE A 1 391 ? 19.851 22.476 -20.793 1.00 79.88 391 PHE A N 1
ATOM 3233 C CA . PHE A 1 391 ? 19.397 23.418 -21.811 1.00 79.88 391 PHE A CA 1
ATOM 3234 C C . PHE A 1 391 ? 20.456 23.627 -22.896 1.00 79.88 391 PHE A C 1
ATOM 3236 O O . PHE A 1 391 ? 20.130 23.548 -24.081 1.00 79.88 391 PHE A O 1
ATOM 3243 N N . ALA A 1 392 ? 21.716 23.833 -22.507 1.00 78.88 392 ALA A N 1
ATOM 3244 C CA . ALA A 1 392 ? 22.834 23.973 -23.430 1.00 78.88 392 ALA A CA 1
ATOM 3245 C C . ALA A 1 392 ? 22.994 22.715 -24.299 1.00 78.88 392 ALA A C 1
ATOM 3247 O O . ALA A 1 392 ? 22.981 22.821 -25.524 1.00 78.88 392 ALA A O 1
ATOM 3248 N N . PHE A 1 393 ? 23.026 21.523 -23.696 1.00 76.50 393 PHE A N 1
ATOM 3249 C CA . PHE A 1 393 ? 23.146 20.256 -24.427 1.00 76.50 393 PHE A CA 1
ATOM 3250 C C . PHE A 1 393 ? 21.988 20.000 -25.405 1.00 76.50 393 PHE A C 1
ATOM 3252 O O . PHE A 1 393 ? 22.211 19.481 -26.495 1.00 76.50 393 PHE A O 1
ATOM 3259 N N . LEU A 1 394 ? 20.755 20.382 -25.060 1.00 77.50 394 LEU A N 1
ATOM 3260 C CA . LEU A 1 394 ? 19.582 20.142 -25.909 1.00 77.50 394 LEU A CA 1
ATOM 3261 C C . LEU A 1 394 ? 19.372 21.209 -26.996 1.00 77.50 394 LEU A C 1
ATOM 3263 O O . LEU A 1 394 ? 18.773 20.917 -28.038 1.00 77.50 394 LEU A O 1
ATOM 3267 N N . ARG A 1 395 ? 19.802 22.456 -26.757 1.00 77.56 395 ARG A N 1
ATOM 3268 C CA . ARG A 1 395 ? 19.560 23.599 -27.657 1.00 77.56 395 ARG A CA 1
ATOM 3269 C C . ARG A 1 395 ? 20.756 23.942 -28.537 1.00 77.56 395 ARG A C 1
ATOM 3271 O O . ARG A 1 395 ? 20.525 24.269 -29.699 1.00 77.56 395 ARG A O 1
ATOM 3278 N N . LEU A 1 396 ? 21.994 23.838 -28.044 1.00 73.69 396 LEU A N 1
ATOM 3279 C CA . LEU A 1 396 ? 23.191 24.196 -28.820 1.00 73.69 396 LEU A CA 1
ATOM 3280 C C . LEU A 1 396 ? 23.318 23.392 -30.123 1.00 73.69 396 LEU A C 1
ATOM 3282 O O . LEU A 1 396 ? 23.503 24.026 -31.160 1.00 73.69 396 LEU A O 1
ATOM 3286 N N . PRO A 1 397 ? 23.113 22.058 -30.153 1.00 73.44 397 PRO A N 1
ATOM 3287 C CA . PRO A 1 397 ? 23.175 21.305 -31.407 1.00 73.44 397 PRO A CA 1
ATOM 3288 C C . PRO A 1 397 ? 22.114 21.763 -32.417 1.00 73.44 397 PRO A C 1
ATOM 3290 O O . PRO A 1 397 ? 22.390 21.891 -33.605 1.00 73.44 397 PRO A O 1
ATOM 3293 N N . LYS A 1 398 ? 20.902 22.092 -31.946 1.00 73.56 398 LYS A N 1
ATOM 3294 C CA . LYS A 1 398 ? 19.802 22.574 -32.801 1.00 73.56 398 LYS A CA 1
ATOM 3295 C C . LYS A 1 398 ? 20.051 23.985 -33.338 1.00 73.56 398 LYS A C 1
ATOM 3297 O O . LYS A 1 398 ? 19.622 24.298 -34.446 1.00 73.56 398 LYS A O 1
ATOM 3302 N N . MET A 1 399 ? 20.711 24.839 -32.556 1.00 67.88 399 MET A N 1
ATOM 3303 C CA . MET A 1 399 ? 21.098 26.189 -32.975 1.00 67.88 399 MET A CA 1
ATOM 3304 C C . MET A 1 399 ? 22.246 26.157 -33.983 1.00 67.88 399 MET A C 1
ATOM 3306 O O . MET A 1 399 ? 22.167 26.849 -34.993 1.00 67.88 399 MET A O 1
ATOM 3310 N N . LEU A 1 400 ? 23.253 25.310 -33.758 1.00 69.31 400 LEU A N 1
ATOM 3311 C CA . LEU A 1 400 ? 24.373 25.118 -34.681 1.00 69.31 400 LEU A CA 1
ATOM 3312 C C . LEU A 1 400 ? 23.897 24.587 -36.040 1.00 69.31 400 LEU A C 1
ATOM 3314 O O . LEU A 1 400 ? 24.250 25.161 -37.061 1.00 69.31 400 LEU A O 1
ATOM 3318 N N . VAL A 1 401 ? 23.001 23.593 -36.060 1.00 72.06 401 VAL A N 1
ATOM 3319 C CA . VAL A 1 401 ? 22.411 23.069 -37.310 1.00 72.06 401 VAL A CA 1
ATOM 3320 C C . VAL A 1 401 ? 21.551 24.112 -38.042 1.00 72.06 401 VAL A C 1
ATOM 3322 O O . VAL A 1 401 ? 21.469 24.089 -39.267 1.00 72.06 401 VAL A O 1
ATOM 3325 N N . ARG A 1 402 ? 20.896 25.046 -37.336 1.00 70.44 402 ARG A N 1
ATOM 3326 C CA . ARG A 1 402 ? 20.178 26.164 -37.985 1.00 70.44 402 ARG A CA 1
ATOM 3327 C C . ARG A 1 402 ? 21.124 27.190 -38.601 1.00 70.44 402 ARG A C 1
ATOM 3329 O O . ARG A 1 402 ? 20.787 27.736 -39.641 1.00 70.44 402 ARG A O 1
ATOM 3336 N N . LEU A 1 403 ? 22.261 27.453 -37.962 1.00 65.50 403 LEU A N 1
ATOM 3337 C CA . LEU A 1 403 ? 23.257 28.418 -38.433 1.00 65.50 403 LEU A CA 1
ATOM 3338 C C . LEU A 1 403 ? 24.068 27.897 -39.626 1.00 65.50 403 LEU A C 1
ATOM 3340 O O . LEU A 1 403 ? 24.515 28.704 -40.422 1.00 65.50 403 LEU A O 1
ATOM 3344 N N . THR A 1 404 ? 24.235 26.578 -39.768 1.00 66.81 404 THR A N 1
ATOM 3345 C CA . THR A 1 404 ? 24.905 25.958 -40.928 1.00 66.81 404 THR A CA 1
ATOM 3346 C C . THR A 1 404 ? 23.985 25.718 -42.132 1.00 66.81 404 THR A C 1
ATOM 3348 O O . THR A 1 404 ? 24.472 25.332 -43.186 1.00 66.81 404 THR A O 1
ATOM 3351 N N . ASN A 1 405 ? 22.663 25.865 -41.967 1.00 56.41 405 ASN A N 1
ATOM 3352 C CA . ASN A 1 405 ? 21.656 25.735 -43.036 1.00 56.41 405 ASN A CA 1
ATOM 3353 C C . ASN A 1 405 ? 21.113 27.103 -43.517 1.00 56.41 405 ASN A C 1
ATOM 3355 O O . ASN A 1 405 ? 20.142 27.142 -44.275 1.00 56.41 405 ASN A O 1
ATOM 3359 N N . LEU A 1 406 ? 21.704 28.197 -43.030 1.00 50.66 406 LEU A N 1
ATOM 3360 C CA . LEU A 1 406 ? 21.623 29.562 -43.561 1.00 50.66 406 LEU A CA 1
ATOM 3361 C C . LEU A 1 406 ? 22.913 29.828 -44.336 1.00 50.66 406 LEU A C 1
ATOM 3363 O O . LEU A 1 406 ? 22.827 30.548 -45.352 1.00 50.66 406 LEU A O 1
#